Protein 1YB5 (pdb70)

Structure (mmCIF, N/CA/C/O backbone):
data_1YB5
#
_entry.id   1YB5
#
_cell.length_a   99.484
_cell.length_b   110.239
_cell.length_c   77.253
_cell.angle_alpha   90.00
_cell.angle_beta   90.00
_cell.angle_gamma   90.00
#
_symmetry.space_group_name_H-M   'P 21 21 2'
#
loop_
_entity.id
_entity.type
_entity.pdbx_description
1 polymer 'Quinone oxidoreductase'
2 non-polymer 'ACETATE ION'
3 non-polymer 'CHLORIDE ION'
4 non-polymer 'NADP NICOTINAMIDE-ADENINE-DINUCLEOTIDE PHOSPHATE'
5 non-polymer GLYCEROL
6 water water
#
loop_
_atom_site.group_PDB
_atom_site.id
_atom_site.type_symbol
_atom_site.label_atom_id
_atom_site.label_alt_id
_atom_site.label_comp_id
_atom_site.label_asym_id
_atom_site.label_entity_id
_atom_site.label_seq_id
_atom_site.pdbx_PDB_ins_code
_atom_site.Cartn_x
_atom_site.Cartn_y
_atom_site.Cartn_z
_atom_site.occupancy
_atom_site.B_iso_or_equiv
_atom_site.auth_seq_id
_atom_site.auth_comp_id
_atom_site.auth_asym_id
_atom_site.auth_atom_id
_atom_site.pdbx_PDB_model_num
ATOM 1 N N . LYS A 1 28 ? 32.192 17.963 -17.017 1.00 30.14 6 LYS A N 1
ATOM 2 C CA . LYS A 1 28 ? 31.508 16.653 -16.875 1.00 29.28 6 LYS A CA 1
ATOM 3 C C . LYS A 1 28 ? 32.306 15.593 -16.095 1.00 28.44 6 LYS A C 1
ATOM 4 O O . LYS A 1 28 ? 31.783 14.507 -15.863 1.00 29.10 6 LYS A O 1
ATOM 10 N N . LEU A 1 29 ? 33.533 15.903 -15.657 1.00 26.88 7 LEU A N 1
ATOM 11 C CA . LEU A 1 29 ? 34.319 14.935 -14.833 1.00 25.88 7 LEU A CA 1
ATOM 12 C C . LEU A 1 29 ? 34.430 15.219 -13.341 1.00 25.59 7 LEU A C 1
ATOM 13 O O . LEU A 1 29 ? 34.571 16.385 -12.913 1.00 25.40 7 LEU A O 1
ATOM 18 N N . MET A 1 30 ? 34.386 14.149 -12.554 1.00 24.96 8 MET A N 1
ATOM 19 C CA . MET A 1 30 ? 34.523 14.255 -11.094 1.00 24.47 8 MET A CA 1
ATOM 20 C C . MET A 1 30 ? 35.383 13.163 -10.463 1.00 24.74 8 MET A C 1
ATOM 21 O O . MET A 1 30 ? 35.653 12.117 -11.059 1.00 23.53 8 MET A O 1
ATOM 26 N N . ARG A 1 31 ? 35.779 13.431 -9.227 1.00 25.46 9 ARG A N 1
ATOM 27 C CA . ARG A 1 31 ? 36.529 12.472 -8.440 1.00 27.04 9 ARG A CA 1
ATOM 28 C C . ARG A 1 31 ? 35.516 11.651 -7.625 1.00 26.42 9 ARG A C 1
ATOM 29 O O . ARG A 1 31 ? 34.545 12.194 -7.089 1.00 25.91 9 ARG A O 1
ATOM 37 N N . ALA A 1 32 ? 35.716 10.332 -7.594 1.00 26.05 10 ALA A N 1
ATOM 38 C CA . ALA A 1 32 ? 34.888 9.426 -6.827 1.00 25.70 10 ALA A CA 1
ATOM 39 C C . ALA A 1 32 ? 35.700 8.193 -6.441 1.00 26.14 10 ALA A C 1
ATOM 40 O O . ALA A 1 32 ? 36.603 7.778 -7.172 1.00 25.69 10 ALA A O 1
ATOM 42 N N . VAL A 1 33 ? 35.400 7.642 -5.264 1.00 26.53 11 VAL A N 1
ATOM 43 C CA . VAL A 1 33 ? 35.896 6.321 -4.877 1.00 26.69 11 VAL A CA 1
ATOM 44 C C . VAL A 1 33 ? 35.168 5.282 -5.731 1.00 26.96 11 VAL A C 1
ATOM 45 O O . VAL A 1 33 ? 33.962 5.395 -5.953 1.00 27.35 11 VAL A O 1
ATOM 49 N N . ARG A 1 34 ? 35.902 4.291 -6.230 1.00 26.79 12 ARG A N 1
ATOM 50 C CA . ARG A 1 34 ? 35.286 3.205 -6.991 1.00 27.83 12 ARG A CA 1
ATOM 51 C C . ARG A 1 34 ? 35.764 1.854 -6.490 1.00 27.40 12 ARG A C 1
ATOM 52 O O . ARG A 1 34 ? 36.953 1.666 -6.219 1.00 28.30 12 ARG A O 1
ATOM 60 N N . VAL A 1 35 ? 34.828 0.921 -6.362 1.00 27.70 13 VAL A N 1
ATOM 61 C CA . VAL A 1 35 ? 35.141 -0.457 -5.990 1.00 26.63 13 VAL A CA 1
ATOM 62 C C . VAL A 1 35 ? 34.823 -1.353 -7.190 1.00 27.41 13 VAL A C 1
ATOM 63 O O . VAL A 1 35 ? 33.662 -1.441 -7.637 1.00 26.95 13 VAL A O 1
ATOM 67 N N . PHE A 1 36 ? 35.861 -2.004 -7.697 1.00 26.25 14 PHE A N 1
ATOM 68 C CA . PHE A 1 36 ? 35.759 -2.836 -8.894 1.00 27.04 14 PHE A CA 1
ATOM 69 C C . PHE A 1 36 ? 35.589 -4.317 -8.528 1.00 26.74 14 PHE A C 1
ATOM 70 O O . PHE A 1 36 ? 35.052 -5.105 -9.302 1.00 26.30 14 PHE A O 1
ATOM 78 N N . GLU A 1 37 ? 36.033 -4.679 -7.328 1.00 26.73 15 GLU A N 1
ATOM 79 C CA . GLU A 1 37 ? 35.879 -6.037 -6.821 1.00 27.53 15 GLU A CA 1
ATOM 80 C C . GLU A 1 37 ? 35.752 -5.986 -5.291 1.00 26.76 15 GLU A C 1
ATOM 81 O O . GLU A 1 37 ? 36.344 -5.111 -4.654 1.00 25.85 15 GLU A O 1
ATOM 87 N N . PHE A 1 38 ? 35.030 -6.939 -4.708 1.00 26.37 16 PHE A N 1
ATOM 88 C CA . PHE A 1 38 ? 34.914 -6.991 -3.249 1.00 27.12 16 PHE A CA 1
ATOM 89 C C . PHE A 1 38 ? 36.241 -7.386 -2.602 1.00 26.66 16 PHE A C 1
ATOM 90 O O . PHE A 1 38 ? 37.089 -8.015 -3.231 1.00 26.28 16 PHE A O 1
ATOM 98 N N . GLY A 1 39 ? 36.447 -6.971 -1.356 1.00 26.86 17 GLY A N 1
ATOM 99 C CA . GLY A 1 39 ? 37.650 -7.378 -0.616 1.00 26.65 17 GLY A CA 1
ATOM 100 C C . GLY A 1 39 ? 37.915 -6.486 0.576 1.00 26.67 17 GLY A C 1
ATOM 101 O O . GLY A 1 39 ? 36.983 -5.922 1.153 1.00 25.76 17 GLY A O 1
ATOM 102 N N . GLY A 1 40 ? 39.191 -6.377 0.953 1.00 26.70 18 GLY A N 1
ATOM 103 C CA . GLY A 1 40 ? 39.592 -5.517 2.068 1.00 27.20 18 GLY A CA 1
ATOM 104 C C . GLY A 1 40 ? 39.644 -4.059 1.651 1.00 27.72 18 GLY A C 1
ATOM 105 O O . GLY A 1 40 ? 39.297 -3.740 0.503 1.00 27.86 18 GLY A O 1
ATOM 106 N N . PRO A 1 41 ? 40.083 -3.164 2.570 1.00 28.15 19 PRO A N 1
ATOM 107 C CA . PRO A 1 41 ? 40.238 -1.726 2.269 1.00 28.45 19 PRO A CA 1
ATOM 108 C C . PRO A 1 41 ? 41.007 -1.388 0.989 1.00 28.37 19 PRO A C 1
ATOM 109 O O . PRO A 1 41 ? 40.749 -0.336 0.381 1.00 28.46 19 PRO A O 1
ATOM 113 N N . GLU A 1 42 ? 41.930 -2.262 0.584 1.00 28.72 20 GLU A N 1
ATOM 114 C CA . GLU A 1 42 ? 42.703 -2.116 -0.670 1.00 29.25 20 GLU A CA 1
ATOM 115 C C . GLU A 1 42 ? 41.853 -2.050 -1.969 1.00 29.16 20 GLU A C 1
ATOM 116 O O . GLU A 1 42 ? 42.361 -1.635 -3.025 1.00 29.36 20 GLU A O 1
ATOM 122 N N . VAL A 1 43 ? 40.578 -2.450 -1.898 1.00 28.52 21 VAL A N 1
ATOM 123 C CA . VAL A 1 43 ? 39.717 -2.432 -3.088 1.00 28.23 21 VAL A CA 1
ATOM 124 C C . VAL A 1 43 ? 39.094 -1.054 -3.362 1.00 28.36 21 VAL A C 1
ATOM 125 O O . VAL A 1 43 ? 38.526 -0.828 -4.444 1.00 28.09 21 VAL A O 1
ATOM 129 N N . LEU A 1 44 ? 39.234 -0.151 -2.385 1.00 27.05 22 LEU A N 1
ATOM 130 C CA . LEU A 1 44 ? 38.767 1.238 -2.477 1.00 26.80 22 LEU A CA 1
ATOM 131 C C . LEU A 1 44 ? 39.710 2.091 -3.359 1.00 26.68 22 LEU A C 1
ATOM 132 O O . LEU A 1 44 ? 40.755 2.549 -2.900 1.00 26.89 22 LEU A O 1
ATOM 137 N N . LYS A 1 45 ? 39.333 2.282 -4.622 1.00 25.87 23 LYS A N 1
ATOM 138 C CA . LYS A 1 45 ? 40.174 3.036 -5.584 1.00 26.64 23 LYS A CA 1
ATOM 139 C C . LYS A 1 45 ? 39.682 4.473 -5.738 1.00 26.69 23 LYS A C 1
ATOM 140 O O . LYS A 1 45 ? 38.515 4.753 -5.483 1.00 27.14 23 LYS A O 1
ATOM 146 N N . LEU A 1 46 ? 40.588 5.372 -6.111 1.00 26.34 24 LEU A N 1
ATOM 147 C CA . LEU A 1 46 ? 40.247 6.762 -6.400 1.00 26.80 24 LEU A CA 1
ATOM 148 C C . LEU A 1 46 ? 40.258 6.948 -7.917 1.00 26.19 24 LEU A C 1
ATOM 149 O O . LEU A 1 46 ? 41.213 6.557 -8.567 1.00 26.13 24 LEU A O 1
ATOM 154 N N . ARG A 1 47 ? 39.203 7.538 -8.479 1.00 26.14 25 ARG A N 1
ATOM 155 C CA . ARG A 1 47 ? 39.194 7.896 -9.906 1.00 26.29 25 ARG A CA 1
ATOM 156 C C . ARG A 1 47 ? 38.841 9.387 -10.061 1.00 26.44 25 ARG A C 1
ATOM 157 O O . ARG A 1 47 ? 38.109 9.929 -9.254 1.00 25.39 25 ARG A O 1
ATOM 170 N N . SER A 1 48 ? 39.388 10.050 -11.079 1.00 26.61 26 SER A N 1
ATOM 171 C CA . SER A 1 48 ? 39.145 11.485 -11.259 1.00 27.23 26 SER A CA 1
ATOM 172 C C . SER A 1 48 ? 38.438 11.795 -12.589 1.00 28.02 26 SER A C 1
ATOM 173 O O . SER A 1 48 ? 38.270 12.965 -12.998 1.00 27.89 26 SER A O 1
ATOM 178 N N . ASP A 1 49 ? 37.994 10.722 -13.239 1.00 28.19 27 ASP A N 1
ATOM 179 C CA . ASP A 1 49 ? 37.404 10.796 -14.555 1.00 28.39 27 ASP A CA 1
ATOM 180 C C . ASP A 1 49 ? 36.008 10.150 -14.574 1.00 28.40 27 ASP A C 1
ATOM 181 O O . ASP A 1 49 ? 35.640 9.556 -15.575 1.00 28.57 27 ASP A O 1
ATOM 186 N N . ILE A 1 50 ? 35.251 10.248 -13.471 1.00 27.86 28 ILE A N 1
ATOM 187 C CA . ILE A 1 50 ? 33.873 9.725 -13.410 1.00 27.72 28 ILE A CA 1
ATOM 188 C C . ILE A 1 50 ? 32.953 10.807 -13.921 1.00 27.16 28 ILE A C 1
ATOM 189 O O . ILE A 1 50 ? 33.121 11.995 -13.568 1.00 26.49 28 ILE A O 1
ATOM 194 N N . ALA A 1 51 ? 32.017 10.409 -14.779 1.00 26.59 29 ALA A N 1
ATOM 195 C CA . ALA A 1 51 ? 31.044 11.353 -15.336 1.00 27.25 29 ALA A CA 1
ATOM 196 C C . ALA A 1 51 ? 30.070 11.788 -14.254 1.00 27.14 29 ALA A C 1
ATOM 197 O O . ALA A 1 51 ? 29.656 10.991 -13.414 1.00 27.27 29 ALA A O 1
ATOM 199 N N . VAL A 1 52 ? 29.755 13.075 -14.238 1.00 27.48 30 VAL A N 1
ATOM 200 C CA . VAL A 1 52 ? 28.821 13.601 -13.262 1.00 27.30 30 VAL A CA 1
ATOM 201 C C . VAL A 1 52 ? 27.420 13.108 -13.618 1.00 27.23 30 VAL A C 1
ATOM 202 O O . VAL A 1 52 ? 27.000 13.244 -14.770 1.00 27.10 30 VAL A O 1
ATOM 206 N N . PRO A 1 53 ? 26.707 12.502 -12.643 1.00 27.50 31 PRO A N 1
ATOM 207 C CA . PRO A 1 53 ? 25.345 12.030 -12.960 1.00 27.03 31 PRO A CA 1
ATOM 208 C C . PRO A 1 53 ? 24.393 13.193 -13.291 1.00 26.58 31 PRO A C 1
ATOM 209 O O . PRO A 1 53 ? 24.651 14.350 -12.910 1.00 25.90 31 PRO A O 1
ATOM 213 N N . ILE A 1 54 ? 23.317 12.868 -14.007 1.00 26.43 32 ILE A N 1
ATOM 214 C CA . ILE A 1 54 ? 22.306 13.830 -14.450 1.00 25.92 32 ILE A CA 1
ATOM 215 C C . ILE A 1 54 ? 20.982 13.389 -13.814 1.00 25.39 32 ILE A C 1
ATOM 216 O O . ILE A 1 54 ? 20.471 12.315 -14.149 1.00 25.85 32 ILE A O 1
ATOM 221 N N . PRO A 1 55 ? 20.440 14.190 -12.866 1.00 24.65 33 PRO A N 1
ATOM 222 C CA . PRO A 1 55 ? 19.234 13.756 -12.141 1.00 23.94 33 PRO A CA 1
ATOM 223 C C . PRO A 1 55 ? 17.959 13.889 -12.978 1.00 24.00 33 PRO A C 1
ATOM 224 O O . PRO A 1 55 ? 17.796 14.859 -13.734 1.00 23.75 33 PRO A O 1
ATOM 228 N N . LYS A 1 56 ? 17.083 12.892 -12.860 1.00 23.40 34 LYS A N 1
ATOM 229 C CA . LYS A 1 56 ? 15.825 12.889 -13.598 1.00 24.01 34 LYS A CA 1
ATOM 230 C C . LYS A 1 56 ? 14.669 12.553 -12.679 1.00 23.62 34 LYS A C 1
ATOM 231 O O . LYS A 1 56 ? 14.859 11.883 -11.663 1.00 22.77 34 LYS A O 1
ATOM 237 N N . ASP A 1 57 ? 13.475 13.022 -13.042 1.00 24.34 35 ASP A N 1
ATOM 238 C CA . ASP A 1 57 ? 12.259 12.669 -12.321 1.00 26.20 35 ASP A CA 1
ATOM 239 C C . ASP A 1 57 ? 12.337 13.124 -10.832 1.00 25.35 35 ASP A C 1
ATOM 240 O O . ASP A 1 57 ? 12.394 14.326 -10.576 1.00 26.30 35 ASP A O 1
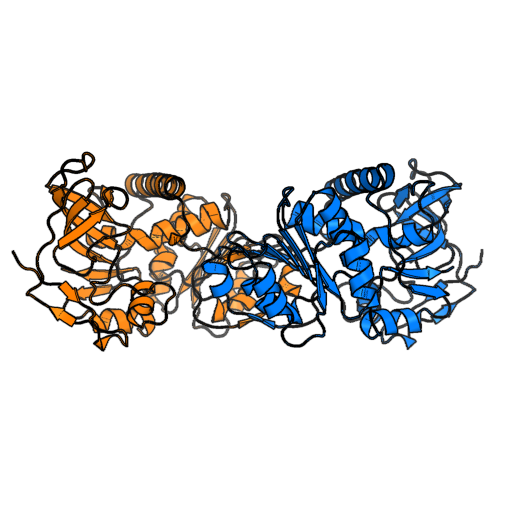ATOM 245 N N . HIS A 1 58 ? 12.375 12.200 -9.867 1.00 26.09 36 HIS A N 1
ATOM 246 C CA . HIS A 1 58 ? 12.442 12.580 -8.441 1.00 25.27 36 HIS A CA 1
ATOM 247 C C . HIS A 1 58 ? 13.851 12.615 -7.859 1.00 25.18 36 HIS A C 1
ATOM 248 O O . HIS A 1 58 ? 14.009 12.732 -6.646 1.00 25.33 36 HIS A O 1
ATOM 255 N N . GLN A 1 59 ? 14.864 12.494 -8.712 1.00 23.66 37 GLN A N 1
ATOM 256 C CA . GLN A 1 59 ? 16.245 12.454 -8.257 1.00 23.30 37 GLN A CA 1
ATOM 257 C C . GLN A 1 59 ? 16.731 13.888 -8.110 1.00 22.78 37 GLN A C 1
ATOM 258 O O . GLN A 1 59 ? 16.179 14.806 -8.715 1.00 21.97 37 GLN A O 1
ATOM 264 N N . VAL A 1 60 ? 17.759 14.050 -7.290 1.00 22.53 38 VAL A N 1
ATOM 265 C CA . VAL A 1 60 ? 18.494 15.292 -7.171 1.00 23.17 38 VAL A CA 1
ATOM 266 C C . VAL A 1 60 ? 20.002 14.989 -7.289 1.00 23.55 38 VAL A C 1
ATOM 267 O O . VAL A 1 60 ? 20.473 13.854 -7.026 1.00 23.29 38 VAL A O 1
ATOM 271 N N . LEU A 1 61 ? 20.748 16.000 -7.698 1.00 23.22 39 LEU A N 1
ATOM 272 C CA . LEU A 1 61 ? 22.198 15.920 -7.688 1.00 23.65 39 LEU A CA 1
ATOM 273 C C . LEU A 1 61 ? 22.719 16.807 -6.578 1.00 23.43 39 LEU A C 1
ATOM 274 O O . LEU A 1 61 ? 22.363 18.010 -6.506 1.00 22.90 39 LEU A O 1
ATOM 279 N N . ILE A 1 62 ? 23.603 16.239 -5.752 1.00 23.53 40 ILE A N 1
ATOM 280 C CA . ILE A 1 62 ? 24.174 16.993 -4.646 1.00 23.73 40 ILE A CA 1
ATOM 281 C C . ILE A 1 62 ? 25.674 17.253 -4.858 1.00 23.70 40 ILE A C 1
ATOM 282 O O . ILE A 1 62 ? 26.457 16.329 -5.105 1.00 23.40 40 ILE A O 1
ATOM 287 N N . LYS A 1 63 ? 26.061 18.521 -4.754 1.00 23.82 41 LYS A N 1
ATOM 288 C CA . LYS A 1 63 ? 27.480 18.844 -4.658 1.00 23.83 41 LYS A CA 1
ATOM 289 C C . LYS A 1 63 ? 27.938 18.519 -3.238 1.00 23.64 41 LYS A C 1
ATOM 290 O O . LYS A 1 63 ? 27.565 19.200 -2.292 1.00 24.20 41 LYS A O 1
ATOM 296 N N . VAL A 1 64 ? 28.733 17.468 -3.106 1.00 24.32 42 VAL A N 1
ATOM 297 C CA . VAL A 1 64 ? 29.062 16.871 -1.800 1.00 23.86 42 VAL A CA 1
ATOM 298 C C . VAL A 1 64 ? 30.261 17.607 -1.155 1.00 24.36 42 VAL A C 1
ATOM 299 O O . VAL A 1 64 ? 31.319 17.707 -1.783 1.00 23.96 42 VAL A O 1
ATOM 303 N N . HIS A 1 65 ? 30.088 18.081 0.090 1.00 24.16 43 HIS A N 1
ATOM 304 C CA . HIS A 1 65 ? 31.171 18.669 0.905 1.00 25.38 43 HIS A CA 1
ATOM 305 C C . HIS A 1 65 ? 31.782 17.664 1.894 1.00 26.04 43 HIS A C 1
ATOM 306 O O . HIS A 1 65 ? 32.996 17.678 2.131 1.00 25.31 43 HIS A O 1
ATOM 313 N N . ALA A 1 66 ? 30.946 16.765 2.431 1.00 25.10 44 ALA A N 1
ATOM 314 C CA . ALA A 1 66 ? 31.422 15.708 3.322 1.00 25.34 44 ALA A CA 1
ATOM 315 C C . ALA A 1 66 ? 30.528 14.479 3.186 1.00 24.69 44 ALA A C 1
ATOM 316 O O . ALA A 1 66 ? 29.361 14.609 2.847 1.00 24.57 44 ALA A O 1
ATOM 318 N N . CYS A 1 67 ? 31.083 13.301 3.455 1.00 25.68 45 CYS A N 1
ATOM 319 C CA . CYS A 1 67 ? 30.293 12.066 3.489 1.00 26.06 45 CYS A CA 1
ATOM 320 C C . CYS A 1 67 ? 30.653 11.271 4.743 1.00 26.69 45 CYS A C 1
ATOM 321 O O . CYS A 1 67 ? 31.851 11.110 5.074 1.00 26.50 45 CYS A O 1
ATOM 324 N N . GLY A 1 68 ? 29.623 10.737 5.403 1.00 26.79 46 GLY A N 1
ATOM 325 C CA . GLY A 1 68 ? 29.836 9.962 6.630 1.00 26.95 46 GLY A CA 1
ATOM 326 C C . GLY A 1 68 ? 30.402 8.602 6.259 1.00 26.40 46 GLY A C 1
ATOM 327 O O . GLY A 1 68 ? 30.128 8.062 5.193 1.00 27.17 46 GLY A O 1
ATOM 328 N N . VAL A 1 69 ? 31.216 8.059 7.139 1.00 25.45 47 VAL A N 1
ATOM 329 C CA . VAL A 1 69 ? 31.662 6.684 7.002 1.00 25.88 47 VAL A CA 1
ATOM 330 C C . VAL A 1 69 ? 30.807 5.852 7.972 1.00 26.09 47 VAL A C 1
ATOM 331 O O . VAL A 1 69 ? 30.801 6.098 9.189 1.00 26.37 47 VAL A O 1
ATOM 335 N N . ASN A 1 70 ? 30.062 4.892 7.432 1.00 27.32 48 ASN A N 1
ATOM 336 C CA . ASN A 1 70 ? 29.261 3.995 8.265 1.00 26.65 48 ASN A CA 1
ATOM 337 C C . ASN A 1 70 ? 29.893 2.607 8.217 1.00 26.52 48 ASN A C 1
ATOM 338 O O . ASN A 1 70 ? 30.317 2.168 7.139 1.00 25.36 48 ASN A O 1
ATOM 343 N N . PRO A 1 71 ? 29.958 1.901 9.371 1.00 26.50 49 PRO A N 1
ATOM 344 C CA . PRO A 1 71 ? 30.470 0.515 9.318 1.00 26.68 49 PRO A CA 1
ATOM 345 C C . PRO A 1 71 ? 29.835 -0.383 8.260 1.00 26.42 49 PRO A C 1
ATOM 346 O O . PRO A 1 71 ? 30.531 -1.236 7.702 1.00 25.46 49 PRO A O 1
ATOM 350 N N . VAL A 1 72 ? 28.552 -0.204 7.973 1.00 26.09 50 VAL A N 1
ATOM 351 C CA . VAL A 1 72 ? 27.902 -1.037 6.961 1.00 26.09 50 VAL A CA 1
ATOM 352 C C . VAL A 1 72 ? 28.616 -0.932 5.599 1.00 25.37 50 VAL A C 1
ATOM 353 O O . VAL A 1 72 ? 28.632 -1.868 4.815 1.00 24.42 50 VAL A O 1
ATOM 357 N N . GLU A 1 73 ? 29.239 0.210 5.339 1.00 24.63 51 GLU A N 1
ATOM 358 C CA . GLU A 1 73 ? 29.972 0.361 4.080 1.00 24.77 51 GLU A CA 1
ATOM 359 C C . GLU A 1 73 ? 31.177 -0.586 4.017 1.00 24.07 51 GLU A C 1
ATOM 360 O O . GLU A 1 73 ? 31.580 -1.025 2.943 1.00 23.16 51 GLU A O 1
ATOM 366 N N . THR A 1 74 ? 31.753 -0.905 5.178 1.00 24.10 52 THR A N 1
ATOM 367 C CA . THR A 1 74 ? 32.880 -1.869 5.217 1.00 23.16 52 THR A CA 1
ATOM 368 C C . THR A 1 74 ? 32.346 -3.292 4.992 1.00 23.10 52 THR A C 1
ATOM 369 O O . THR A 1 74 ? 33.001 -4.093 4.315 1.00 23.31 52 THR A O 1
ATOM 373 N N . TYR A 1 75 ? 31.170 -3.606 5.545 1.00 23.54 53 TYR A N 1
ATOM 374 C CA . TYR A 1 75 ? 30.583 -4.943 5.325 1.00 23.39 53 TYR A CA 1
ATOM 375 C C . TYR A 1 75 ? 30.242 -5.119 3.849 1.00 24.19 53 TYR A C 1
ATOM 376 O O . TYR A 1 75 ? 30.525 -6.155 3.260 1.00 23.15 53 TYR A O 1
ATOM 385 N N . ILE A 1 76 ? 29.621 -4.095 3.261 1.00 24.79 54 ILE A N 1
ATOM 386 C CA . ILE A 1 76 ? 29.280 -4.174 1.831 1.00 25.40 54 ILE A CA 1
ATOM 387 C C . ILE A 1 76 ? 30.535 -4.361 0.968 1.00 25.35 54 ILE A C 1
ATOM 388 O O . ILE A 1 76 ? 30.566 -5.238 0.093 1.00 25.01 54 ILE A O 1
ATOM 393 N N . ARG A 1 77 ? 31.563 -3.549 1.240 1.00 25.73 55 ARG A N 1
ATOM 394 C CA . ARG A 1 77 ? 32.839 -3.583 0.526 1.00 25.87 55 ARG A CA 1
ATOM 395 C C . ARG A 1 77 ? 33.517 -4.959 0.572 1.00 26.37 55 ARG A C 1
ATOM 396 O O . ARG A 1 77 ? 34.154 -5.366 -0.410 1.00 25.75 55 ARG A O 1
ATOM 404 N N . SER A 1 78 ? 33.344 -5.676 1.686 1.00 26.91 56 SER A N 1
ATOM 405 C CA . SER A 1 78 ? 33.905 -7.022 1.862 1.00 28.89 56 SER A CA 1
ATOM 406 C C . SER A 1 78 ? 33.238 -8.092 0.988 1.00 29.87 56 SER A C 1
ATOM 407 O O . SER A 1 78 ? 33.808 -9.173 0.786 1.00 30.03 56 SER A O 1
ATOM 410 N N . GLY A 1 79 ? 32.035 -7.796 0.486 1.00 31.05 57 GLY A N 1
ATOM 411 C CA . GLY A 1 79 ? 31.294 -8.705 -0.384 1.00 32.97 57 GLY A CA 1
ATOM 412 C C . GLY A 1 79 ? 30.487 -9.763 0.354 1.00 34.65 57 GLY A C 1
ATOM 413 O O . GLY A 1 79 ? 29.906 -10.652 -0.284 1.00 35.30 57 GLY A O 1
ATOM 414 N N . THR A 1 80 ? 30.443 -9.667 1.687 1.00 35.58 58 THR A N 1
ATOM 415 C CA . THR A 1 80 ? 29.852 -10.716 2.523 1.00 36.59 58 THR A CA 1
ATOM 416 C C . THR A 1 80 ? 28.592 -10.267 3.231 1.00 37.33 58 THR A C 1
ATOM 417 O O . THR A 1 80 ? 28.028 -11.036 4.005 1.00 38.37 58 THR A O 1
ATOM 421 N N . TYR A 1 81 ? 28.158 -9.037 2.975 1.00 36.96 59 TYR A N 1
ATOM 422 C CA . TYR A 1 81 ? 26.919 -8.510 3.532 1.00 37.58 59 TYR A CA 1
ATOM 423 C C . TYR A 1 81 ? 25.725 -8.928 2.664 1.00 38.14 59 TYR A C 1
ATOM 424 O O . TYR A 1 81 ? 25.891 -9.340 1.512 1.00 37.34 59 TYR A O 1
ATOM 433 N N . SER A 1 82 ? 24.522 -8.817 3.216 1.00 39.67 60 SER A N 1
ATOM 434 C CA . SER A 1 82 ? 23.306 -9.213 2.497 1.00 40.77 60 SER A CA 1
ATOM 435 C C . SER A 1 82 ? 23.051 -8.293 1.305 1.00 41.63 60 SER A C 1
ATOM 436 O O . SER A 1 82 ? 22.603 -8.758 0.263 1.00 42.40 60 SER A O 1
ATOM 439 N N . ARG A 1 83 ? 23.362 -7.000 1.445 1.00 42.43 61 ARG A N 1
ATOM 440 C CA . ARG A 1 83 ? 23.432 -6.098 0.286 1.00 43.01 61 ARG A CA 1
ATOM 441 C C . ARG A 1 83 ? 24.750 -6.291 -0.456 1.00 42.46 61 ARG A C 1
ATOM 442 O O . ARG A 1 83 ? 25.831 -6.166 0.119 1.00 42.27 61 ARG A O 1
ATOM 446 N N . LYS A 1 84 ? 24.654 -6.601 -1.740 1.00 42.26 62 LYS A N 1
ATOM 447 C CA . LYS A 1 84 ? 25.839 -6.816 -2.557 1.00 42.21 62 LYS A CA 1
ATOM 448 C C . LYS A 1 84 ? 25.630 -6.091 -3.886 1.00 41.16 62 LYS A C 1
ATOM 449 O O . LYS A 1 84 ? 24.977 -6.641 -4.776 1.00 41.22 62 LYS A O 1
ATOM 455 N N . PRO A 1 85 ? 26.179 -4.852 -4.019 1.00 39.83 63 PRO A N 1
ATOM 456 C CA . PRO A 1 85 ? 25.956 -4.014 -5.209 1.00 38.43 63 PRO A CA 1
ATOM 457 C C . PRO A 1 85 ? 26.622 -4.591 -6.450 1.00 37.55 63 PRO A C 1
ATOM 458 O O . PRO A 1 85 ? 27.629 -5.321 -6.359 1.00 37.08 63 PRO A O 1
ATOM 462 N N . LEU A 1 86 ? 26.062 -4.252 -7.606 1.00 36.52 64 LEU A N 1
ATOM 463 C CA . LEU A 1 86 ? 26.732 -4.504 -8.866 1.00 35.30 64 LEU A CA 1
ATOM 464 C C . LEU A 1 86 ? 28.055 -3.733 -8.891 1.00 34.05 64 LEU A C 1
ATOM 465 O O . LEU A 1 86 ? 28.132 -2.593 -8.418 1.00 34.59 64 LEU A O 1
ATOM 470 N N . LEU A 1 87 ? 29.089 -4.370 -9.423 1.00 32.36 65 LEU A N 1
ATOM 471 C CA . LEU A 1 87 ? 30.408 -3.767 -9.546 1.00 31.04 65 LEU A CA 1
ATOM 472 C C . LEU A 1 87 ? 30.606 -3.169 -10.941 1.00 30.44 65 LEU A C 1
ATOM 473 O O . LEU A 1 87 ? 30.067 -3.705 -11.910 1.00 30.04 65 LEU A O 1
ATOM 478 N N . PRO A 1 88 ? 31.356 -2.045 -11.055 1.00 29.55 66 PRO A N 1
ATOM 479 C CA . PRO A 1 88 ? 31.895 -1.211 -9.972 1.00 28.83 66 PRO A CA 1
ATOM 480 C C . PRO A 1 88 ? 30.833 -0.298 -9.368 1.00 28.22 66 PRO A C 1
ATOM 481 O O . PRO A 1 88 ? 29.823 -0.047 -10.007 1.00 28.12 66 PRO A O 1
ATOM 485 N N . TYR A 1 89 ? 31.046 0.174 -8.142 1.00 27.69 67 TYR A N 1
ATOM 486 C CA . TYR A 1 89 ? 30.112 1.105 -7.514 1.00 27.38 67 TYR A CA 1
ATOM 487 C C . TYR A 1 89 ? 30.893 2.119 -6.680 1.00 26.88 67 TYR A C 1
ATOM 488 O O . TYR A 1 89 ? 32.083 1.927 -6.409 1.00 27.30 67 TYR A O 1
ATOM 497 N N . THR A 1 90 ? 30.223 3.203 -6.291 1.00 26.28 68 THR A N 1
ATOM 498 C CA . THR A 1 90 ? 30.766 4.157 -5.336 1.00 25.46 68 THR A CA 1
ATOM 499 C C . THR A 1 90 ? 30.002 3.936 -4.012 1.00 25.59 68 THR A C 1
ATOM 500 O O . THR A 1 90 ? 28.755 3.975 -4.002 1.00 25.19 68 THR A O 1
ATOM 504 N N . PRO A 1 91 ? 30.742 3.704 -2.903 1.00 25.53 69 PRO A N 1
ATOM 505 C CA . PRO A 1 91 ? 30.089 3.512 -1.586 1.00 25.41 69 PRO A CA 1
ATOM 506 C C . PRO A 1 91 ? 29.492 4.823 -1.085 1.00 26.42 69 PRO A C 1
ATOM 507 O O . PRO A 1 91 ? 29.826 5.900 -1.628 1.00 25.67 69 PRO A O 1
ATOM 511 N N . GLY A 1 92 ? 28.643 4.738 -0.063 1.00 25.97 70 GLY A N 1
ATOM 512 C CA . GLY A 1 92 ? 28.307 5.916 0.750 1.00 26.42 70 GLY A CA 1
ATOM 513 C C . GLY A 1 92 ? 26.856 6.320 0.627 1.00 26.80 70 GLY A C 1
ATOM 514 O O . GLY A 1 92 ? 26.349 6.507 -0.495 1.00 26.08 70 GLY A O 1
ATOM 515 N N . SER A 1 93 ? 26.177 6.419 1.780 1.00 25.64 71 SER A N 1
ATOM 516 C CA . SER A 1 93 ? 24.781 6.848 1.824 1.00 26.07 71 SER A CA 1
ATOM 517 C C . SER A 1 93 ? 24.531 8.275 2.411 1.00 25.67 71 SER A C 1
ATOM 518 O O . SER A 1 93 ? 23.504 8.893 2.108 1.00 25.38 71 SER A O 1
ATOM 521 N N . ASP A 1 94 ? 25.444 8.764 3.261 1.00 25.87 72 ASP A N 1
ATOM 522 C CA . ASP A 1 94 ? 25.187 9.939 4.100 1.00 25.25 72 ASP A CA 1
ATOM 523 C C . ASP A 1 94 ? 26.046 11.144 3.727 1.00 25.87 72 ASP A C 1
ATOM 524 O O . ASP A 1 94 ? 27.108 11.338 4.297 1.00 26.42 72 ASP A O 1
ATOM 529 N N . VAL A 1 95 ? 25.572 11.968 2.804 1.00 25.51 73 VAL A N 1
ATOM 530 C CA . VAL A 1 95 ? 26.342 13.144 2.366 1.00 25.44 73 VAL A CA 1
ATOM 531 C C . VAL A 1 95 ? 25.733 14.401 2.914 1.00 25.93 73 VAL A C 1
ATOM 532 O O . VAL A 1 95 ? 24.589 14.400 3.353 1.00 26.30 73 VAL A O 1
ATOM 536 N N . ALA A 1 96 ? 26.530 15.464 2.914 1.00 25.21 74 ALA A N 1
ATOM 537 C CA . ALA A 1 96 ? 25.994 16.801 3.084 1.00 25.72 74 ALA A CA 1
ATOM 538 C C . ALA A 1 96 ? 26.675 17.755 2.101 1.00 24.70 74 ALA A C 1
ATOM 539 O O . ALA A 1 96 ? 27.873 17.680 1.828 1.00 24.22 74 ALA A O 1
ATOM 541 N N . GLY A 1 97 ? 25.870 18.638 1.550 1.00 25.29 75 GLY A N 1
ATOM 542 C CA . GLY A 1 97 ? 26.352 19.616 0.621 1.00 25.20 75 GLY A CA 1
ATOM 543 C C . GLY A 1 97 ? 25.195 20.463 0.157 1.00 25.20 75 GLY A C 1
ATOM 544 O O . GLY A 1 97 ? 24.223 20.723 0.891 1.00 24.48 75 GLY A O 1
ATOM 545 N N . VAL A 1 98 ? 25.305 20.857 -1.102 1.00 24.57 76 VAL A N 1
ATOM 546 C CA . VAL A 1 98 ? 24.362 21.785 -1.701 1.00 24.59 76 VAL A CA 1
ATOM 547 C C . VAL A 1 98 ? 23.771 21.124 -2.931 1.00 24.66 76 VAL A C 1
ATOM 548 O O . VAL A 1 98 ? 24.497 20.451 -3.695 1.00 25.99 76 VAL A O 1
ATOM 555 N N . ILE A 1 99 ? 22.465 21.315 -3.125 1.00 24.98 77 ILE A N 1
ATOM 556 C CA . ILE A 1 99 ? 21.793 20.860 -4.362 1.00 24.89 77 ILE A CA 1
ATOM 557 C C . ILE A 1 99 ? 22.408 21.562 -5.575 1.00 25.09 77 ILE A C 1
ATOM 558 O O . ILE A 1 99 ? 22.438 22.811 -5.669 1.00 24.05 77 ILE A O 1
ATOM 563 N N . GLU A 1 100 ? 22.909 20.748 -6.495 1.00 25.47 78 GLU A N 1
ATOM 564 C CA . GLU A 1 100 ? 23.501 21.194 -7.750 1.00 25.74 78 GLU A CA 1
ATOM 565 C C . GLU A 1 100 ? 22.459 21.240 -8.877 1.00 25.90 78 GLU A C 1
ATOM 566 O O . GLU A 1 100 ? 22.455 22.169 -9.702 1.00 25.94 78 GLU A O 1
ATOM 572 N N . ALA A 1 101 ? 21.584 20.242 -8.926 1.00 25.27 79 ALA A N 1
ATOM 573 C CA . ALA A 1 101 ? 20.539 20.174 -9.954 1.00 24.63 79 ALA A CA 1
ATOM 574 C C . ALA A 1 101 ? 19.428 19.246 -9.469 1.00 24.51 79 ALA A C 1
ATOM 575 O O . ALA A 1 101 ? 19.602 18.474 -8.498 1.00 24.21 79 ALA A O 1
ATOM 577 N N . VAL A 1 102 ? 18.284 19.335 -10.136 1.00 23.48 80 VAL A N 1
ATOM 578 C CA . VAL A 1 102 ? 17.089 18.597 -9.724 1.00 23.77 80 VAL A CA 1
ATOM 579 C C . VAL A 1 102 ? 16.408 17.970 -10.935 1.00 23.48 80 VAL A C 1
ATOM 580 O O . VAL A 1 102 ? 16.483 18.510 -12.046 1.00 22.07 80 VAL A O 1
ATOM 584 N N . GLY A 1 103 ? 15.757 16.833 -10.716 1.00 24.33 81 GLY A N 1
ATOM 585 C CA . GLY A 1 103 ? 14.892 16.233 -11.732 1.00 24.85 81 GLY A CA 1
ATOM 586 C C . GLY A 1 103 ? 13.574 17.002 -11.807 1.00 25.88 81 GLY A C 1
ATOM 587 O O . GLY A 1 103 ? 13.266 17.796 -10.904 1.00 25.13 81 GLY A O 1
ATOM 588 N N . ASP A 1 104 ? 12.798 16.741 -12.867 1.00 26.42 82 ASP A N 1
ATOM 589 C CA . ASP A 1 104 ? 11.502 17.414 -13.143 1.00 27.77 82 ASP A CA 1
ATOM 590 C C . ASP A 1 104 ? 10.522 17.412 -11.982 1.00 27.91 82 ASP A C 1
ATOM 591 O O . ASP A 1 104 ? 9.766 18.365 -11.829 1.00 28.57 82 ASP A O 1
ATOM 596 N N . ASN A 1 105 ? 10.493 16.321 -11.222 1.00 28.03 83 ASN A N 1
ATOM 597 C CA . ASN A 1 105 ? 9.480 16.143 -10.190 1.00 28.65 83 ASN A CA 1
ATOM 598 C C . ASN A 1 105 ? 9.956 16.346 -8.760 1.00 28.65 83 ASN A C 1
ATOM 599 O O . ASN A 1 105 ? 9.177 16.173 -7.819 1.00 29.64 83 ASN A O 1
ATOM 604 N N . ALA A 1 106 ? 11.221 16.725 -8.587 1.00 28.83 84 ALA A N 1
ATOM 605 C CA . ALA A 1 106 ? 11.799 16.851 -7.239 1.00 28.85 84 ALA A CA 1
ATOM 606 C C . ALA A 1 106 ? 11.541 18.256 -6.684 1.00 29.36 84 ALA A C 1
ATOM 607 O O . ALA A 1 106 ? 12.476 19.037 -6.431 1.00 29.18 84 ALA A O 1
ATOM 609 N N . SER A 1 107 ? 10.251 18.557 -6.494 1.00 29.79 85 SER A N 1
ATOM 610 C CA . SER A 1 107 ? 9.774 19.910 -6.188 1.00 31.05 85 SER A CA 1
ATOM 611 C C . SER A 1 107 ? 10.224 20.467 -4.833 1.00 30.80 85 SER A C 1
ATOM 612 O O . SER A 1 107 ? 10.224 21.680 -4.651 1.00 32.01 85 SER A O 1
ATOM 615 N N . ALA A 1 108 ? 10.582 19.601 -3.899 1.00 30.70 86 ALA A N 1
ATOM 616 C CA . ALA A 1 108 ? 10.939 20.042 -2.549 1.00 30.77 86 ALA A CA 1
ATOM 617 C C . ALA A 1 108 ? 12.342 20.658 -2.497 1.00 30.64 86 ALA A C 1
ATOM 618 O O . ALA A 1 108 ? 12.753 21.198 -1.465 1.00 31.04 86 ALA A O 1
ATOM 620 N N . PHE A 1 109 ? 13.067 20.610 -3.612 1.00 29.93 87 PHE A N 1
ATOM 621 C CA . PHE A 1 109 ? 14.450 21.087 -3.639 1.00 29.60 87 PHE A CA 1
ATOM 622 C C . PHE A 1 109 ? 14.736 22.022 -4.794 1.00 30.08 87 PHE A C 1
ATOM 623 O O . PHE A 1 109 ? 14.119 21.921 -5.865 1.00 29.03 87 PHE A O 1
ATOM 631 N N . LYS A 1 110 ? 15.692 22.919 -4.564 1.00 30.11 88 LYS A N 1
ATOM 632 C CA . LYS A 1 110 ? 16.190 23.795 -5.606 1.00 30.79 88 LYS A CA 1
ATOM 633 C C . LYS A 1 110 ? 17.696 24.000 -5.484 1.00 29.66 88 LYS A C 1
ATOM 634 O O . LYS A 1 110 ? 18.284 23.813 -4.424 1.00 28.95 88 LYS A O 1
ATOM 640 N N . LYS A 1 111 ? 18.322 24.345 -6.602 1.00 29.02 89 LYS A N 1
ATOM 641 C CA . LYS A 1 111 ? 19.737 24.662 -6.615 1.00 28.75 89 LYS A CA 1
ATOM 642 C C . LYS A 1 111 ? 20.086 25.628 -5.496 1.00 28.43 89 LYS A C 1
ATOM 643 O O . LYS A 1 111 ? 19.388 26.638 -5.277 1.00 26.68 89 LYS A O 1
ATOM 649 N N . GLY A 1 112 ? 21.165 25.302 -4.785 1.00 28.05 90 GLY A N 1
ATOM 650 C CA . GLY A 1 112 ? 21.626 26.116 -3.681 1.00 27.66 90 GLY A CA 1
ATOM 651 C C . GLY A 1 112 ? 21.140 25.657 -2.312 1.00 26.98 90 GLY A C 1
ATOM 652 O O . GLY A 1 112 ? 21.717 26.067 -1.313 1.00 26.95 90 GLY A O 1
ATOM 653 N N . ASP A 1 113 ? 20.102 24.814 -2.237 1.00 26.74 91 ASP A N 1
ATOM 654 C CA . ASP A 1 113 ? 19.645 24.291 -0.925 1.00 26.30 91 ASP A CA 1
ATOM 655 C C . ASP A 1 113 ? 20.766 23.501 -0.223 1.00 25.51 91 ASP A C 1
ATOM 656 O O . ASP A 1 113 ? 21.399 22.626 -0.828 1.00 25.50 91 ASP A O 1
ATOM 661 N N . ARG A 1 114 ? 20.994 23.778 1.061 1.00 25.21 92 ARG A N 1
ATOM 662 C CA . ARG A 1 114 ? 21.895 22.938 1.884 1.00 24.45 92 ARG A CA 1
ATOM 663 C C . ARG A 1 114 ? 21.115 21.753 2.414 1.00 24.22 92 ARG A C 1
ATOM 664 O O . ARG A 1 114 ? 20.002 21.915 2.968 1.00 24.55 92 ARG A O 1
ATOM 672 N N . VAL A 1 115 ? 21.698 20.567 2.264 1.00 23.77 93 VAL A N 1
ATOM 673 C CA . VAL A 1 115 ? 20.977 19.317 2.458 1.00 23.36 93 VAL A CA 1
ATOM 674 C C . VAL A 1 115 ? 21.926 18.267 3.032 1.00 24.24 93 VAL A C 1
ATOM 675 O O . VAL A 1 115 ? 23.144 18.383 2.927 1.00 23.60 93 VAL A O 1
ATOM 679 N N . PHE A 1 116 ? 21.345 17.230 3.627 1.00 23.60 94 PHE A N 1
ATOM 680 C CA . PHE A 1 116 ? 22.089 16.051 3.973 1.00 23.67 94 PHE A CA 1
ATOM 681 C C . PHE A 1 116 ? 21.225 14.839 3.586 1.00 23.51 94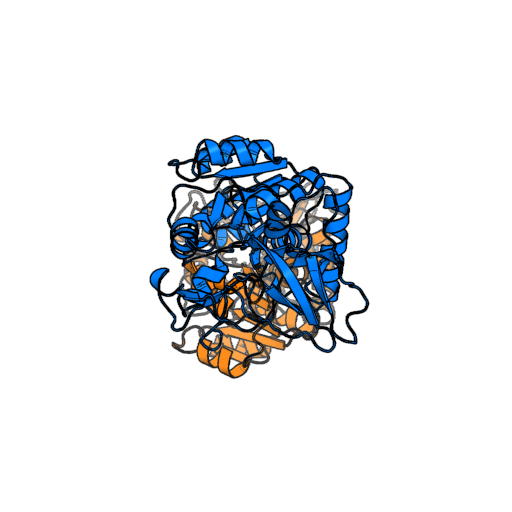 PHE A C 1
ATOM 682 O O . PHE A 1 116 ? 20.020 14.999 3.340 1.00 24.37 94 PHE A O 1
ATOM 690 N N . THR A 1 117 ? 21.832 13.660 3.560 1.00 23.59 95 THR A N 1
ATOM 691 C CA . THR A 1 117 ? 21.130 12.445 3.116 1.00 24.47 95 THR A CA 1
ATOM 692 C C . THR A 1 117 ? 21.230 11.262 4.071 1.00 25.21 95 THR A C 1
ATOM 693 O O . THR A 1 117 ? 22.119 11.189 4.911 1.00 24.72 95 THR A O 1
ATOM 697 N N . SER A 1 118 ? 20.319 10.319 3.862 1.00 25.78 96 SER A N 1
ATOM 698 C CA . SER A 1 118 ? 20.318 9.028 4.548 1.00 26.60 96 SER A CA 1
ATOM 699 C C . SER A 1 118 ? 20.486 7.885 3.557 1.00 25.79 96 SER A C 1
ATOM 700 O O . SER A 1 118 ? 20.684 6.743 3.962 1.00 26.74 96 SER A O 1
ATOM 703 N N . SER A 1 119 ? 20.409 8.191 2.259 1.00 26.55 97 SER A N 1
ATOM 704 C CA . SER A 1 119 ? 20.774 7.262 1.158 1.00 25.38 97 SER A CA 1
ATOM 705 C C . SER A 1 119 ? 21.287 8.085 -0.027 1.00 24.90 97 SER A C 1
ATOM 706 O O . SER A 1 119 ? 20.990 9.291 -0.135 1.00 23.18 97 SER A O 1
ATOM 709 N N . THR A 1 120 ? 22.033 7.431 -0.918 1.00 23.85 98 THR A N 1
ATOM 710 C CA . THR A 1 120 ? 22.263 7.963 -2.271 1.00 24.71 98 THR A CA 1
ATOM 711 C C . THR A 1 120 ? 22.044 6.849 -3.295 1.00 25.12 98 THR A C 1
ATOM 712 O O . THR A 1 120 ? 21.998 5.667 -2.943 1.00 25.80 98 THR A O 1
ATOM 716 N N . ILE A 1 121 ? 21.881 7.250 -4.551 1.00 25.05 99 ILE A N 1
ATOM 717 C CA . ILE A 1 121 ? 21.762 6.347 -5.677 1.00 25.08 99 ILE A CA 1
ATOM 718 C C . ILE A 1 121 ? 23.166 6.039 -6.262 1.00 25.46 99 ILE A C 1
ATOM 719 O O . ILE A 1 121 ? 23.515 4.867 -6.462 1.00 26.47 99 ILE A O 1
ATOM 724 N N . SER A 1 122 ? 23.961 7.071 -6.521 1.00 24.50 100 SER A N 1
ATOM 725 C CA . SER A 1 122 ? 25.244 6.884 -7.227 1.00 24.61 100 SER A CA 1
ATOM 726 C C . SER A 1 122 ? 26.456 6.682 -6.261 1.00 24.41 100 SER A C 1
ATOM 727 O O . SER A 1 122 ? 27.567 6.377 -6.696 1.00 23.96 100 SER A O 1
ATOM 730 N N . GLY A 1 123 ? 26.229 6.842 -4.960 1.00 24.09 101 GLY A N 1
ATOM 731 C CA . GLY A 1 123 ? 27.323 6.784 -3.993 1.00 23.80 101 GLY A CA 1
ATOM 732 C C . GLY A 1 123 ? 27.793 8.144 -3.479 1.00 24.28 101 GLY A C 1
ATOM 733 O O . GLY A 1 123 ? 28.095 9.058 -4.262 1.00 24.57 101 GLY A O 1
ATOM 734 N N . GLY A 1 124 ? 27.860 8.260 -2.154 1.00 24.30 102 GLY A N 1
ATOM 735 C CA . GLY A 1 124 ? 28.288 9.487 -1.478 1.00 25.01 102 GLY A CA 1
ATOM 736 C C . GLY A 1 124 ? 29.788 9.757 -1.411 1.00 25.42 102 GLY A C 1
ATOM 737 O O . GLY A 1 124 ? 30.187 10.899 -1.129 1.00 25.69 102 GLY A O 1
ATOM 738 N N . TYR A 1 125 ? 30.625 8.735 -1.641 1.00 24.65 103 TYR A N 1
ATOM 739 C CA . TYR A 1 125 ? 32.103 8.915 -1.629 1.00 24.73 103 TYR A CA 1
ATOM 740 C C . TYR A 1 125 ? 32.575 9.571 -2.943 1.00 24.34 103 TYR A C 1
ATOM 741 O O . TYR A 1 125 ? 33.342 8.990 -3.721 1.00 23.48 103 TYR A O 1
ATOM 750 N N . ALA A 1 126 ? 32.072 10.769 -3.211 1.00 24.38 104 ALA A N 1
ATOM 751 C CA . ALA A 1 126 ? 32.252 11.377 -4.536 1.00 24.49 104 ALA A CA 1
ATOM 752 C C . ALA A 1 126 ? 32.021 12.869 -4.415 1.00 24.52 104 ALA A C 1
ATOM 753 O O . ALA A 1 126 ? 31.339 13.315 -3.471 1.00 23.12 104 ALA A O 1
ATOM 755 N N . GLU A 1 127 ? 32.537 13.625 -5.393 1.00 23.63 105 GLU A N 1
ATOM 756 C CA . GLU A 1 127 ? 32.309 15.059 -5.427 1.00 24.49 105 GLU A CA 1
ATOM 757 C C . GLU A 1 127 ? 30.844 15.444 -5.680 1.00 23.77 105 GLU A C 1
ATOM 758 O O . GLU A 1 127 ? 30.410 16.479 -5.219 1.00 23.92 105 GLU A O 1
ATOM 764 N N . TYR A 1 128 ? 30.129 14.631 -6.450 1.00 24.22 106 TYR A N 1
ATOM 765 C CA . TYR A 1 128 ? 28.712 14.847 -6.752 1.00 25.26 106 TYR A CA 1
ATOM 766 C C . TYR A 1 128 ? 28.008 13.519 -6.571 1.00 25.34 106 TYR A C 1
ATOM 767 O O . TYR A 1 128 ? 28.554 12.476 -6.947 1.00 25.49 106 TYR A O 1
ATOM 776 N N . ALA A 1 129 ? 26.828 13.551 -5.950 1.00 25.17 107 ALA A N 1
ATOM 777 C CA . ALA A 1 129 ? 26.059 12.328 -5.754 1.00 25.67 107 ALA A CA 1
ATOM 778 C C . ALA A 1 129 ? 24.591 12.523 -6.169 1.00 25.76 107 ALA A C 1
ATOM 779 O O . ALA A 1 129 ? 23.957 13.546 -5.863 1.00 26.39 107 ALA A O 1
ATOM 781 N N . LEU A 1 130 ? 24.093 11.538 -6.907 1.00 25.07 108 LEU A N 1
ATOM 782 C CA . LEU A 1 130 ? 22.692 11.385 -7.205 1.00 24.46 108 LEU A CA 1
ATOM 783 C C . LEU A 1 130 ? 21.958 10.779 -6.003 1.00 24.41 108 LEU A C 1
ATOM 784 O O . LEU A 1 130 ? 22.436 9.816 -5.422 1.00 24.22 108 LEU A O 1
ATOM 789 N N . ALA A 1 131 ? 20.811 11.349 -5.629 1.00 23.86 109 ALA A N 1
ATOM 790 C CA . ALA A 1 131 ? 19.988 10.841 -4.529 1.00 24.37 109 ALA A CA 1
ATOM 791 C C . ALA A 1 131 ? 18.485 10.971 -4.847 1.00 25.25 109 ALA A C 1
ATOM 792 O O . ALA A 1 131 ? 18.072 11.901 -5.570 1.00 24.56 109 ALA A O 1
ATOM 794 N N . ALA A 1 132 ? 17.686 10.041 -4.321 1.00 24.98 110 ALA A N 1
ATOM 795 C CA . ALA A 1 132 ? 16.233 10.095 -4.473 1.00 25.50 110 ALA A CA 1
ATOM 796 C C . ALA A 1 132 ? 15.708 11.186 -3.536 1.00 25.61 110 ALA A C 1
ATOM 797 O O . ALA A 1 132 ? 16.131 11.277 -2.363 1.00 25.28 110 ALA A O 1
ATOM 799 N N . ASP A 1 133 ? 14.807 12.035 -4.038 1.00 25.68 111 ASP A N 1
ATOM 800 C CA . ASP A 1 133 ? 14.411 13.218 -3.225 1.00 26.23 111 ASP A CA 1
ATOM 801 C C . ASP A 1 133 ? 13.899 12.908 -1.814 1.00 26.60 111 ASP A C 1
ATOM 802 O O . ASP A 1 133 ? 14.073 13.732 -0.925 1.00 28.43 111 ASP A O 1
ATOM 807 N N . HIS A 1 134 ? 13.323 11.709 -1.619 1.00 26.38 112 HIS A N 1
ATOM 808 C CA . HIS A 1 134 ? 12.732 11.288 -0.352 1.00 26.83 112 HIS A CA 1
ATOM 809 C C . HIS A 1 134 ? 13.756 10.875 0.709 1.00 27.18 112 HIS A C 1
ATOM 810 O O . HIS A 1 134 ? 13.380 10.695 1.876 1.00 28.15 112 HIS A O 1
ATOM 817 N N . THR A 1 135 ? 15.031 10.746 0.297 1.00 26.44 113 THR A N 1
ATOM 818 C CA . THR A 1 135 ? 16.145 10.404 1.175 1.00 26.14 113 THR A CA 1
ATOM 819 C C . THR A 1 135 ? 17.067 11.617 1.415 1.00 25.79 113 THR A C 1
ATOM 820 O O . THR A 1 135 ? 18.220 11.484 1.906 1.00 24.85 113 THR A O 1
ATOM 824 N N . VAL A 1 136 ? 16.527 12.793 1.107 1.00 24.64 114 VAL A N 1
ATOM 825 C CA . VAL A 1 136 ? 17.254 14.046 1.233 1.00 25.36 114 VAL A CA 1
ATOM 826 C C . VAL A 1 136 ? 16.473 14.989 2.151 1.00 26.50 114 VAL A C 1
ATOM 827 O O . VAL A 1 136 ? 15.230 15.080 2.055 1.00 27.41 114 VAL A O 1
ATOM 831 N N . TYR A 1 137 ? 17.189 15.700 3.018 1.00 26.33 115 TYR A N 1
ATOM 832 C CA . TYR A 1 137 ? 16.552 16.539 4.035 1.00 26.86 115 TYR A CA 1
ATOM 833 C C . TYR A 1 137 ? 17.269 17.889 4.084 1.00 26.97 115 TYR A C 1
ATOM 834 O O . TYR A 1 137 ? 18.475 17.932 3.852 1.00 26.42 115 TYR A O 1
ATOM 843 N N . LYS A 1 138 ? 16.555 18.974 4.396 1.00 27.32 116 LYS A N 1
ATOM 844 C CA . LYS A 1 138 ? 17.219 20.295 4.538 1.00 28.28 116 LYS A CA 1
ATOM 845 C C . LYS A 1 138 ? 18.163 20.309 5.759 1.00 27.94 116 LYS A C 1
ATOM 846 O O . LYS A 1 138 ? 17.820 19.769 6.819 1.00 28.58 116 LYS A O 1
ATOM 852 N N . LEU A 1 139 ? 19.359 20.874 5.571 1.00 27.71 117 LEU A N 1
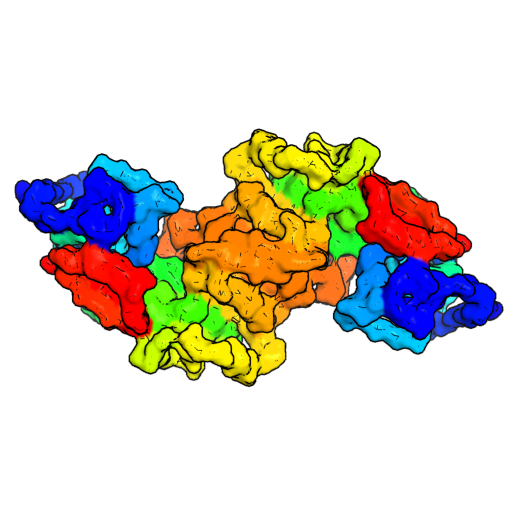ATOM 853 C CA . LEU A 1 139 ? 20.327 21.064 6.640 1.00 27.80 117 LEU A CA 1
ATOM 854 C C . LEU A 1 139 ? 20.226 22.491 7.161 1.00 27.99 117 LEU A C 1
ATOM 855 O O . LEU A 1 139 ? 20.448 23.433 6.410 1.00 27.67 117 LEU A O 1
ATOM 860 N N . PRO A 1 140 ? 19.906 22.655 8.460 1.00 28.40 118 PRO A N 1
ATOM 861 C CA . PRO A 1 140 ? 19.790 23.999 9.047 1.00 28.76 118 PRO A CA 1
ATOM 862 C C . PRO A 1 140 ? 21.083 24.777 8.904 1.00 28.78 118 PRO A C 1
ATOM 863 O O . PRO A 1 140 ? 22.150 24.180 9.011 1.00 28.46 118 PRO A O 1
ATOM 867 N N . GLU A 1 141 ? 20.980 26.093 8.712 1.00 28.74 119 GLU A N 1
ATOM 868 C CA . GLU A 1 141 ? 22.157 26.964 8.550 1.00 30.33 119 GLU A CA 1
ATOM 869 C C . GLU A 1 141 ? 23.202 26.825 9.651 1.00 29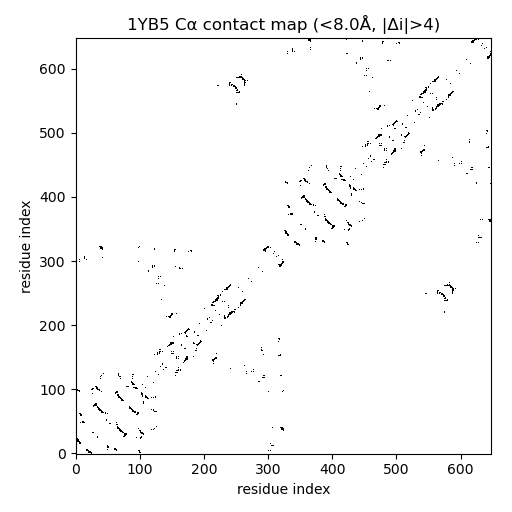.66 119 GLU A C 1
ATOM 870 O O . GLU A 1 141 ? 24.396 26.940 9.387 1.00 30.55 119 GLU A O 1
ATOM 876 N N . LYS A 1 142 ? 22.754 26.581 10.877 1.00 29.76 120 LYS A N 1
ATOM 877 C CA . LYS A 1 142 ? 23.655 26.543 12.009 1.00 30.20 120 LYS A CA 1
ATOM 878 C C . LYS A 1 142 ? 24.438 25.238 12.179 1.00 29.94 120 LYS A C 1
ATOM 879 O O . LYS A 1 142 ? 25.297 25.157 13.066 1.00 30.21 120 LYS A O 1
ATOM 885 N N . LEU A 1 143 ? 24.137 24.223 11.362 1.00 28.91 121 LEU A N 1
ATOM 886 C CA . LEU A 1 143 ? 24.994 23.034 11.318 1.00 28.40 121 LEU A CA 1
ATOM 887 C C . LEU A 1 143 ? 25.856 23.113 10.072 1.00 28.37 121 LEU A C 1
ATOM 888 O O . LEU A 1 143 ? 25.352 23.430 8.984 1.00 28.07 121 LEU A O 1
ATOM 893 N N . ASP A 1 144 ? 27.137 22.792 10.206 1.00 28.25 122 ASP A N 1
ATOM 894 C CA . ASP A 1 144 ? 27.989 22.746 9.003 1.00 28.32 122 ASP A CA 1
ATOM 895 C C . ASP A 1 144 ? 27.855 21.434 8.202 1.00 27.45 122 ASP A C 1
ATOM 896 O O . ASP A 1 144 ? 27.207 20.481 8.649 1.00 26.85 122 ASP A O 1
ATOM 901 N N . PHE A 1 145 ? 28.473 21.383 7.021 1.00 27.34 123 PHE A N 1
ATOM 902 C CA . PHE A 1 145 ? 28.372 20.175 6.200 1.00 27.03 123 PHE A CA 1
ATOM 903 C C . PHE A 1 145 ? 29.040 18.973 6.846 1.00 26.43 123 PHE A C 1
ATOM 904 O O . PHE A 1 145 ? 28.557 17.858 6.681 1.00 26.15 123 PHE A O 1
ATOM 912 N N . LYS A 1 146 ? 30.145 19.186 7.562 1.00 25.83 124 LYS A N 1
ATOM 913 C CA . LYS A 1 146 ? 30.771 18.060 8.291 1.00 26.36 124 LYS A CA 1
ATOM 914 C C . LYS A 1 146 ? 29.769 17.400 9.247 1.00 25.83 124 LYS A C 1
ATOM 915 O O . LYS A 1 146 ? 29.618 16.173 9.258 1.00 25.43 124 LYS A O 1
ATOM 921 N N . GLN A 1 147 ? 29.069 18.221 10.016 1.00 25.46 125 GLN A N 1
ATOM 922 C CA . GLN A 1 147 ? 28.001 17.741 10.909 1.00 25.56 125 GLN A CA 1
ATOM 923 C C . GLN A 1 147 ? 26.815 17.140 10.115 1.00 25.35 125 GLN A C 1
ATOM 924 O O . GLN A 1 147 ? 26.282 16.097 10.508 1.00 24.98 125 GLN A O 1
ATOM 930 N N . GLY A 1 148 ? 26.434 17.756 8.983 1.00 25.11 126 GLY A N 1
ATOM 931 C CA . GLY A 1 148 ? 25.378 17.139 8.120 1.00 24.61 126 GLY A CA 1
ATOM 932 C C . GLY A 1 148 ? 25.683 15.678 7.720 1.00 24.59 126 GLY A C 1
ATOM 933 O O . GLY A 1 148 ? 24.777 14.829 7.647 1.00 23.96 126 GLY A O 1
ATOM 934 N N . ALA A 1 149 ? 26.965 15.385 7.462 1.00 24.62 127 ALA A N 1
ATOM 935 C CA . ALA A 1 149 ? 27.434 14.032 7.110 1.00 24.78 127 ALA A CA 1
ATOM 936 C C . ALA A 1 149 ? 27.296 12.963 8.207 1.00 25.72 127 ALA A C 1
ATOM 937 O O . ALA A 1 149 ? 27.389 11.754 7.946 1.00 25.95 127 ALA A O 1
ATOM 939 N N . ALA A 1 150 ? 27.091 13.413 9.444 1.00 25.91 128 ALA A N 1
ATOM 940 C CA . ALA A 1 150 ? 27.002 12.555 10.616 1.00 25.78 128 ALA A CA 1
ATOM 941 C C . ALA A 1 150 ? 25.546 12.148 10.975 1.00 26.35 128 ALA A C 1
ATOM 942 O O . ALA A 1 150 ? 25.327 11.411 11.932 1.00 26.16 128 ALA A O 1
ATOM 944 N N . ILE A 1 151 ? 24.567 12.664 10.235 1.00 26.50 129 ILE A N 1
ATOM 945 C CA . ILE A 1 151 ? 23.175 12.599 10.702 1.00 28.04 129 ILE A CA 1
ATOM 946 C C . ILE A 1 151 ? 22.455 11.351 10.206 1.00 28.73 129 ILE A C 1
ATOM 947 O O . ILE A 1 151 ? 21.827 10.649 11.013 1.00 29.34 129 ILE A O 1
ATOM 952 N N . GLY A 1 152 ? 22.569 11.073 8.900 1.00 28.19 130 GLY A N 1
ATOM 953 C CA . GLY A 1 152 ? 21.699 10.121 8.183 1.00 28.95 130 GLY A CA 1
ATOM 954 C C . GLY A 1 152 ? 21.433 8.766 8.841 1.00 29.33 130 GLY A C 1
ATOM 955 O O . GLY A 1 152 ? 20.414 8.574 9.536 1.00 31.34 130 GLY A O 1
ATOM 956 N N . ILE A 1 153 ? 22.331 7.816 8.654 1.00 27.13 131 ILE A N 1
ATOM 957 C CA . ILE A 1 153 ? 22.147 6.534 9.310 1.00 26.81 131 ILE A CA 1
ATOM 958 C C . ILE A 1 153 ? 22.198 6.667 10.876 1.00 26.42 131 ILE A C 1
ATOM 959 O O . ILE A 1 153 ? 21.312 6.147 11.532 1.00 26.87 131 ILE A O 1
ATOM 966 N N . PRO A 1 154 ? 23.234 7.327 11.455 1.00 26.45 132 PRO A N 1
ATOM 967 C CA . PRO A 1 154 ? 23.329 7.371 12.938 1.00 26.20 132 PRO A CA 1
ATOM 968 C C . PRO A 1 154 ? 22.090 7.858 13.702 1.00 26.31 132 PRO A C 1
ATOM 969 O O . PRO A 1 154 ? 21.586 7.110 14.575 1.00 26.80 132 PRO A O 1
ATOM 973 N N . TYR A 1 155 ? 21.592 9.057 13.378 1.00 26.48 133 TYR A N 1
ATOM 974 C CA . TYR A 1 155 ? 20.467 9.617 14.142 1.00 25.95 133 TYR A CA 1
ATOM 975 C C . TYR A 1 155 ? 19.107 8.970 13.824 1.00 25.57 133 TYR A C 1
ATOM 976 O O . TYR A 1 155 ? 18.289 8.796 14.729 1.00 24.48 133 TYR A O 1
ATOM 985 N N . PHE A 1 156 ? 18.842 8.656 12.549 1.00 23.39 134 PHE A N 1
ATOM 986 C CA . PHE A 1 156 ? 17.625 7.916 12.210 1.00 23.79 134 PHE A CA 1
ATOM 987 C C . PHE A 1 156 ? 17.566 6.522 12.906 1.00 24.24 134 PHE A C 1
ATOM 988 O O . PHE A 1 156 ? 16.515 6.118 13.397 1.00 23.74 134 PHE A O 1
ATOM 996 N N . THR A 1 157 ? 18.712 5.840 12.957 1.00 24.20 135 THR A N 1
ATOM 997 C CA . THR A 1 157 ? 18.823 4.498 13.539 1.00 25.22 135 THR A CA 1
ATOM 998 C C . THR A 1 157 ? 18.599 4.634 15.066 1.00 24.91 135 THR A C 1
ATOM 999 O O . THR A 1 157 ? 17.805 3.920 15.661 1.00 23.33 135 THR A O 1
ATOM 1003 N N . ALA A 1 158 ? 19.296 5.577 15.678 1.00 24.74 136 ALA A N 1
ATOM 1004 C CA . ALA A 1 158 ? 19.164 5.772 17.144 1.00 25.56 136 ALA A CA 1
ATOM 1005 C C . ALA A 1 158 ? 17.714 6.203 17.541 1.00 24.79 136 ALA A C 1
ATOM 1006 O O . ALA A 1 158 ? 17.184 5.751 18.569 1.00 25.96 136 ALA A O 1
ATOM 1008 N N . TYR A 1 159 ? 17.062 7.027 16.711 1.00 25.32 137 TYR A N 1
ATOM 1009 C CA . TYR A 1 159 ? 15.713 7.464 16.983 1.00 25.42 137 TYR A CA 1
ATOM 1010 C C . TYR A 1 159 ? 14.747 6.265 16.847 1.00 25.68 137 TYR A C 1
ATOM 1011 O O . TYR A 1 159 ? 13.927 6.049 17.742 1.00 24.35 137 TYR A O 1
ATOM 1020 N N . ARG A 1 160 ? 14.874 5.483 15.773 1.00 25.78 138 ARG A N 1
ATOM 1021 C CA . ARG A 1 160 ? 14.071 4.233 15.661 1.00 25.66 138 ARG A CA 1
ATOM 1022 C C . ARG A 1 160 ? 14.283 3.310 16.882 1.00 26.13 138 ARG A C 1
ATOM 1023 O O . ARG A 1 160 ? 13.312 2.834 17.501 1.00 25.00 138 ARG A O 1
ATOM 1031 N N . ALA A 1 161 ? 15.542 3.076 17.216 1.00 25.64 139 ALA A N 1
ATOM 1032 C CA . ALA A 1 161 ? 15.905 2.178 18.327 1.00 26.38 139 ALA A CA 1
ATOM 1033 C C . ALA A 1 161 ? 15.235 2.621 19.654 1.00 26.02 139 ALA A C 1
ATOM 1034 O O . ALA A 1 161 ? 14.609 1.806 20.334 1.00 25.95 139 ALA A O 1
ATOM 1036 N N . LEU A 1 162 ? 15.287 3.926 19.952 1.00 25.67 140 LEU A N 1
ATOM 1037 C CA . LEU A 1 162 ? 14.791 4.478 21.232 1.00 25.70 140 LEU A CA 1
ATOM 1038 C C . LEU A 1 162 ? 13.269 4.665 21.221 1.00 25.75 140 LEU A C 1
ATOM 1039 O O . LEU A 1 162 ? 12.577 4.239 22.148 1.00 24.40 140 LEU A O 1
ATOM 1044 N N . ILE A 1 163 ? 12.750 5.253 20.146 1.00 26.43 141 ILE A N 1
ATOM 1045 C CA . ILE A 1 163 ? 11.338 5.625 20.106 1.00 27.03 141 ILE A CA 1
ATOM 1046 C C . ILE A 1 163 ? 10.429 4.449 19.676 1.00 27.43 141 ILE A C 1
ATOM 1047 O O . ILE A 1 163 ? 9.401 4.196 20.301 1.00 28.48 141 ILE A O 1
ATOM 1052 N N . HIS A 1 164 ? 10.826 3.765 18.606 1.00 26.63 142 HIS A N 1
ATOM 1053 C CA . HIS A 1 164 ? 10.067 2.680 18.000 1.00 27.93 142 HIS A CA 1
ATOM 1054 C C . HIS A 1 164 ? 10.340 1.350 18.713 1.00 27.86 142 HIS A C 1
ATOM 1055 O O . HIS A 1 164 ? 9.423 0.717 19.227 1.00 28.42 142 HIS A O 1
ATOM 1062 N N . SER A 1 165 ? 11.604 0.954 18.789 1.00 26.73 143 SER A N 1
ATOM 1063 C CA . SER A 1 165 ? 11.918 -0.379 19.263 1.00 26.71 143 SER A CA 1
ATOM 1064 C C . SER A 1 165 ? 11.760 -0.473 20.812 1.00 26.17 143 SER A C 1
ATOM 1065 O O . SER A 1 165 ? 11.085 -1.394 21.332 1.00 24.93 143 SER A O 1
ATOM 1068 N N . ALA A 1 166 ? 12.344 0.501 21.507 1.00 26.52 144 ALA A N 1
ATOM 1069 C CA . ALA A 1 166 ? 12.313 0.558 22.976 1.00 27.12 144 ALA A CA 1
ATOM 1070 C C . ALA A 1 166 ? 11.046 1.190 23.562 1.00 27.96 144 ALA A C 1
ATOM 1071 O O . ALA A 1 166 ? 10.751 0.958 24.736 1.00 28.55 144 ALA A O 1
ATOM 1073 N N . CYS A 1 167 ? 10.354 2.032 22.783 1.00 27.94 145 CYS A N 1
ATOM 1074 C CA . CYS A 1 167 ? 9.175 2.796 23.271 1.00 28.08 145 CYS A CA 1
ATOM 1075 C C . CYS A 1 167 ? 9.538 3.625 24.519 1.00 27.83 145 CYS A C 1
ATOM 1076 O O . CYS A 1 167 ? 8.872 3.572 25.565 1.00 25.89 145 CYS A O 1
ATOM 1081 N N . VAL A 1 168 ? 10.645 4.357 24.388 1.00 27.30 146 VAL A N 1
ATOM 1082 C CA . VAL A 1 168 ? 11.204 5.113 25.507 1.00 27.56 146 VAL A CA 1
ATOM 1083 C C . VAL A 1 168 ? 10.162 6.061 26.161 1.00 26.61 146 VAL A C 1
ATOM 1084 O O . VAL A 1 168 ? 9.340 6.694 25.456 1.00 25.50 146 VAL A O 1
ATOM 1088 N N . LYS A 1 169 ? 10.192 6.130 27.494 1.00 25.66 147 LYS A N 1
ATOM 1089 C CA . LYS A 1 169 ? 9.488 7.191 28.217 1.00 26.25 147 LYS A CA 1
ATOM 1090 C C . LYS A 1 169 ? 10.518 8.062 28.955 1.00 25.27 147 LYS A C 1
ATOM 1091 O O . LYS A 1 169 ? 11.565 7.587 29.381 1.00 25.20 147 LYS A O 1
ATOM 1099 N N . ALA A 1 170 ? 10.212 9.332 29.084 1.00 24.41 148 ALA A N 1
ATOM 1100 C CA . ALA A 1 170 ? 11.092 10.259 29.784 1.00 23.88 148 ALA A CA 1
ATOM 1101 C C . ALA A 1 170 ? 11.358 9.755 31.225 1.00 23.07 148 ALA A C 1
ATOM 1102 O O . ALA A 1 170 ? 10.461 9.191 31.896 1.00 22.12 148 ALA A O 1
ATOM 1104 N N . GLY A 1 171 ? 12.589 9.939 31.691 1.00 23.59 149 GLY A N 1
ATOM 1105 C CA . GLY A 1 171 ? 12.990 9.491 33.034 1.00 23.24 149 GLY A CA 1
ATOM 1106 C C . GLY A 1 171 ? 13.426 8.044 33.183 1.00 23.99 149 GLY A C 1
ATOM 1107 O O . GLY A 1 171 ? 13.886 7.646 34.254 1.00 24.03 149 GLY A O 1
ATOM 1108 N N . GLU A 1 172 ? 13.275 7.245 32.132 1.00 24.06 150 GLU A N 1
ATOM 1109 C CA . GLU A 1 172 ? 13.810 5.886 32.157 1.00 24.56 150 GLU A CA 1
ATOM 1110 C C . GLU A 1 172 ? 15.334 5.905 32.106 1.00 24.44 150 GLU A C 1
ATOM 1111 O O . GLU A 1 172 ? 15.958 6.887 31.698 1.00 24.19 150 GLU A O 1
ATOM 1117 N N . SER A 1 173 ? 15.940 4.808 32.504 1.00 24.28 151 SER A N 1
ATOM 1118 C CA . SER A 1 173 ? 17.391 4.708 32.440 1.00 24.42 151 SER A CA 1
ATOM 1119 C C . SER A 1 173 ? 17.831 3.961 31.157 1.00 25.01 151 SER A C 1
ATOM 1120 O O . SER A 1 173 ? 17.147 3.046 30.638 1.00 25.71 151 SER A O 1
ATOM 1123 N N . VAL A 1 174 ? 18.968 4.369 30.613 1.00 25.70 152 VAL A N 1
ATOM 1124 C CA . VAL A 1 174 ? 19.478 3.738 29.403 1.00 25.38 152 VAL A CA 1
ATOM 1125 C C . VAL A 1 174 ? 20.980 3.541 29.538 1.00 26.04 152 VAL A C 1
ATOM 1126 O O . VAL A 1 174 ? 21.706 4.433 30.056 1.00 26.47 152 VAL A O 1
ATOM 1130 N N . LEU A 1 175 ? 21.445 2.379 29.090 1.00 25.80 153 LEU A N 1
ATOM 1131 C CA . LEU A 1 175 ? 22.862 2.206 28.831 1.00 25.19 153 LEU A CA 1
ATOM 1132 C C . LEU A 1 175 ? 23.061 2.205 27.293 1.00 25.07 153 LEU A C 1
ATOM 1133 O O . LEU A 1 175 ? 22.485 1.388 26.612 1.00 25.68 153 LEU A O 1
ATOM 1138 N N . VAL A 1 176 ? 23.897 3.113 26.793 1.00 24.35 154 VAL A N 1
ATOM 1139 C CA . VAL A 1 176 ? 24.340 3.106 25.389 1.00 24.21 154 VAL A CA 1
ATOM 1140 C C . VAL A 1 176 ? 25.688 2.356 25.417 1.00 23.91 154 VAL A C 1
ATOM 1141 O O . VAL A 1 176 ? 26.711 2.889 25.874 1.00 24.87 154 VAL A O 1
ATOM 1145 N N . HIS A 1 177 ? 25.625 1.096 25.008 1.00 23.61 155 HIS A N 1
ATOM 1146 C CA . HIS A 1 177 ? 26.756 0.181 25.044 1.00 24.51 155 HIS A CA 1
ATOM 1147 C C . HIS A 1 177 ? 27.529 0.295 23.739 1.00 25.36 155 HIS A C 1
ATOM 1148 O O . HIS A 1 177 ? 27.186 -0.336 22.730 1.00 25.98 155 HIS A O 1
ATOM 1155 N N . GLY A 1 178 ? 28.577 1.125 23.772 1.00 24.90 156 GLY A N 1
ATOM 1156 C CA . GLY A 1 178 ? 29.254 1.582 22.576 1.00 25.21 156 GLY A CA 1
ATOM 1157 C C . GLY A 1 178 ? 28.767 2.980 22.236 1.00 24.50 156 GLY A C 1
ATOM 1158 O O . GLY A 1 178 ? 28.181 3.191 21.186 1.00 24.07 156 GLY A O 1
ATOM 1159 N N . ALA A 1 179 ? 29.032 3.920 23.137 1.00 24.61 157 ALA A N 1
ATOM 1160 C CA . ALA A 1 179 ? 28.436 5.270 23.092 1.00 25.41 157 ALA A CA 1
ATOM 1161 C C . ALA A 1 179 ? 29.264 6.347 22.345 1.00 25.18 157 ALA A C 1
ATOM 1162 O O . ALA A 1 179 ? 28.731 7.421 21.971 1.00 25.56 157 ALA A O 1
ATOM 1164 N N . SER A 1 180 ? 30.544 6.059 22.111 1.00 25.39 158 SER A N 1
ATOM 1165 C CA . SER A 1 180 ? 31.506 7.042 21.569 1.00 24.50 158 SER A CA 1
ATOM 1166 C C . SER A 1 180 ? 31.547 7.193 20.030 1.00 25.35 158 SER A C 1
ATOM 1167 O O . SER A 1 180 ? 32.227 8.092 19.524 1.00 25.17 158 SER A O 1
ATOM 1170 N N . GLY A 1 181 ? 30.851 6.308 19.305 1.00 25.21 159 GLY A N 1
ATOM 1171 C CA . GLY A 1 181 ? 30.758 6.369 17.834 1.00 25.94 159 GLY A CA 1
ATOM 1172 C C . GLY A 1 181 ? 29.530 7.129 17.339 1.00 26.28 159 GLY A C 1
ATOM 1173 O O . GLY A 1 181 ? 28.892 7.874 18.096 1.00 25.63 159 GLY A O 1
ATOM 1174 N N . GLY A 1 182 ? 29.207 6.959 16.056 1.00 26.13 160 GLY A N 1
ATOM 1175 C CA . GLY A 1 182 ? 28.167 7.765 15.438 1.00 26.34 160 GLY A CA 1
ATOM 1176 C C . GLY A 1 182 ? 26.762 7.530 15.941 1.00 25.58 160 GLY A C 1
ATOM 1177 O O . GLY A 1 182 ? 26.053 8.487 16.289 1.00 25.36 160 GLY A O 1
ATOM 1178 N N . VAL A 1 183 ? 26.353 6.262 16.034 1.00 25.87 161 VAL A N 1
ATOM 1179 C CA . VAL A 1 183 ? 25.011 5.936 16.514 1.00 25.49 161 VAL A CA 1
ATOM 1180 C C . VAL A 1 183 ? 24.978 6.208 18.032 1.00 25.76 161 VAL A C 1
ATOM 1181 O O . VAL A 1 183 ? 23.972 6.659 18.560 1.00 24.85 161 VAL A O 1
ATOM 1185 N N . GLY A 1 184 ? 26.085 5.885 18.700 1.00 25.54 162 GLY A N 1
ATOM 1186 C CA . GLY A 1 184 ? 26.220 6.069 20.159 1.00 24.94 162 GLY A CA 1
ATOM 1187 C C . GLY A 1 184 ? 25.961 7.488 20.638 1.00 25.58 162 GLY A C 1
ATOM 1188 O O . GLY A 1 184 ? 25.175 7.682 21.539 1.00 25.31 162 GLY A O 1
ATOM 1189 N N . LEU A 1 185 ? 26.638 8.458 20.033 1.00 24.24 163 LEU A N 1
ATOM 1190 C CA . LEU A 1 185 ? 26.480 9.851 20.411 1.00 24.99 163 LEU A CA 1
ATOM 1191 C C . LEU A 1 185 ? 25.078 10.373 20.058 1.00 25.08 163 LEU A C 1
ATOM 1192 O O . LEU A 1 185 ? 24.493 11.092 20.851 1.00 24.05 163 LEU A O 1
ATOM 1197 N N . ALA A 1 186 ? 24.535 9.907 18.923 1.00 24.55 164 ALA A N 1
ATOM 1198 C CA . ALA A 1 186 ? 23.152 10.163 18.511 1.00 25.15 164 ALA A CA 1
ATOM 1199 C C . ALA A 1 186 ? 22.159 9.666 19.580 1.00 25.10 164 ALA A C 1
ATOM 1200 O O . ALA A 1 186 ? 21.282 10.407 20.005 1.00 23.63 164 ALA A O 1
ATOM 1202 N N . ALA A 1 187 ? 22.324 8.410 19.990 1.00 23.98 165 ALA A N 1
ATOM 1203 C CA . ALA A 1 187 ? 21.537 7.865 21.081 1.00 24.82 165 ALA A CA 1
ATOM 1204 C C . ALA A 1 187 ? 21.684 8.674 22.376 1.00 25.07 165 ALA A C 1
ATOM 1205 O O . ALA A 1 187 ? 20.669 8.917 23.045 1.00 25.45 165 ALA A O 1
ATOM 1207 N N . CYS A 1 188 ? 22.909 9.091 22.735 1.00 25.34 166 CYS A N 1
ATOM 1208 C CA . CYS A 1 188 ? 23.066 9.931 23.964 1.00 25.80 166 CYS A CA 1
ATOM 1209 C C . CYS A 1 188 ? 22.294 11.250 23.869 1.00 25.43 166 CYS A C 1
ATOM 1210 O O . CYS A 1 188 ? 21.660 11.680 24.834 1.00 24.35 166 CYS A O 1
ATOM 1213 N N . GLN A 1 189 ? 22.341 11.887 22.701 1.00 25.11 167 GLN A N 1
ATOM 1214 C CA . GLN A 1 189 ? 21.683 13.181 22.536 1.00 25.85 167 GLN A CA 1
ATOM 1215 C C . GLN A 1 189 ? 20.153 13.054 22.535 1.00 25.03 167 GLN A C 1
ATOM 1216 O O . GLN A 1 189 ? 19.491 13.866 23.145 1.00 24.51 167 GLN A O 1
ATOM 1222 N N . ILE A 1 190 ? 19.635 12.039 21.840 1.00 25.57 168 ILE A N 1
ATOM 1223 C CA . ILE A 1 190 ? 18.192 11.754 21.857 1.00 25.35 168 ILE A CA 1
ATOM 1224 C C . ILE A 1 190 ? 17.725 11.421 23.272 1.00 25.41 168 ILE A C 1
ATOM 1225 O O . ILE A 1 190 ? 16.689 11.938 23.729 1.00 23.64 168 ILE A O 1
ATOM 1230 N N . ALA A 1 191 ? 18.493 10.559 23.950 1.00 24.73 169 ALA A N 1
ATOM 1231 C CA . ALA A 1 191 ? 18.179 10.183 25.336 1.00 26.24 169 ALA A CA 1
ATOM 1232 C C . ALA A 1 191 ? 18.141 11.428 26.248 1.00 26.27 169 ALA A C 1
ATOM 1233 O O . ALA A 1 191 ? 17.236 11.559 27.091 1.00 25.86 169 ALA A O 1
ATOM 1235 N N . ARG A 1 192 ? 19.146 12.299 26.104 1.00 26.47 170 ARG A N 1
ATOM 1236 C CA . ARG A 1 192 ? 19.224 13.573 26.812 1.00 27.67 170 ARG A CA 1
ATOM 1237 C C . ARG A 1 192 ? 17.965 14.419 26.572 1.00 26.07 170 ARG A C 1
ATOM 1238 O O . ARG A 1 192 ? 17.426 15.015 27.509 1.00 25.92 170 ARG A O 1
ATOM 1246 N N . ALA A 1 193 ? 17.493 14.440 25.327 1.00 25.77 171 ALA A N 1
ATOM 1247 C CA . ALA A 1 193 ? 16.314 15.248 24.968 1.00 25.19 171 ALA A CA 1
ATOM 1248 C C . ALA A 1 193 ? 15.070 14.703 25.639 1.00 25.24 171 ALA A C 1
ATOM 1249 O O . ALA A 1 193 ? 14.154 15.479 25.937 1.00 24.38 171 ALA A O 1
ATOM 1251 N N . TYR A 1 194 ? 15.052 13.392 25.888 1.00 25.45 172 TYR A N 1
ATOM 1252 C CA . TYR A 1 194 ? 13.997 12.764 26.721 1.00 27.11 172 TYR A CA 1
ATOM 1253 C C . TYR A 1 194 ? 14.195 12.772 28.221 1.00 27.46 172 TYR A C 1
ATOM 1254 O O . TYR A 1 194 ? 13.434 12.119 28.956 1.00 29.15 172 TYR A O 1
ATOM 1263 N N . GLY A 1 195 ? 15.205 13.481 28.715 1.00 26.88 173 GLY A N 1
ATOM 1264 C CA . GLY A 1 195 ? 15.474 13.468 30.169 1.00 26.36 173 GLY A CA 1
ATOM 1265 C C . GLY A 1 195 ? 15.701 12.065 30.751 1.00 26.87 173 GLY A C 1
ATOM 1266 O O . GLY A 1 195 ? 15.322 11.799 31.879 1.00 26.69 173 GLY A O 1
ATOM 1267 N N . LEU A 1 196 ? 16.329 11.177 29.981 1.00 26.72 174 LEU A N 1
ATOM 1268 C CA . LEU A 1 196 ? 16.662 9.851 30.489 1.00 27.35 174 LEU A CA 1
ATOM 1269 C C . LEU A 1 196 ? 17.838 9.956 31.455 1.00 28.27 174 LEU A C 1
ATOM 1270 O O . LEU A 1 196 ? 18.582 10.948 31.444 1.00 27.39 174 LEU A O 1
ATOM 1275 N N . LYS A 1 197 ? 17.969 8.946 32.306 1.00 27.90 175 LYS A N 1
ATOM 1276 C CA . LYS A 1 197 ? 19.154 8.753 33.102 1.00 28.94 175 LYS A CA 1
ATOM 1277 C C . LYS A 1 197 ? 20.124 7.946 32.209 1.00 27.91 175 LYS A C 1
ATOM 1278 O O . LYS A 1 197 ? 19.795 6.852 31.790 1.00 26.92 175 LYS A O 1
ATOM 1284 N N . ILE A 1 198 ? 21.298 8.506 31.912 1.00 27.32 176 ILE A N 1
ATOM 1285 C CA . ILE A 1 198 ? 22.106 7.999 30.790 1.00 26.90 176 ILE A CA 1
ATOM 1286 C C . ILE A 1 198 ? 23.452 7.458 31.275 1.00 26.77 176 ILE A C 1
ATOM 1287 O O . ILE A 1 198 ? 24.263 8.189 31.903 1.00 26.13 176 ILE A O 1
ATOM 1292 N N . LEU A 1 199 ? 23.686 6.191 30.958 1.00 25.66 177 LEU A N 1
ATOM 1293 C CA . LEU A 1 199 ? 25.009 5.578 31.080 1.00 26.13 177 LEU A CA 1
ATOM 1294 C C . LEU A 1 199 ? 25.555 5.282 29.678 1.00 25.19 177 LEU A C 1
ATOM 1295 O O . LEU A 1 199 ? 24.803 5.012 28.736 1.00 25.63 177 LEU A O 1
ATOM 1300 N N . GLY A 1 200 ? 26.871 5.368 29.539 1.00 25.29 178 GLY A N 1
ATOM 1301 C CA . GLY A 1 200 ? 27.517 5.112 28.245 1.00 25.05 178 GLY A CA 1
ATOM 1302 C C . GLY A 1 200 ? 28.846 4.406 28.478 1.00 25.63 178 GLY A C 1
ATOM 1303 O O . GLY A 1 200 ? 29.397 4.418 29.602 1.00 24.76 178 GLY A O 1
ATOM 1304 N N . THR A 1 201 ? 29.365 3.801 27.409 1.00 24.56 179 THR A N 1
ATOM 1305 C CA . THR A 1 201 ? 30.681 3.160 27.457 1.00 24.60 179 THR A CA 1
ATOM 1306 C C . THR A 1 201 ? 31.525 3.631 26.259 1.00 23.91 179 THR A C 1
ATOM 1307 O O . THR A 1 201 ? 30.990 3.916 25.137 1.00 24.80 179 THR A O 1
ATOM 1311 N N . ALA A 1 202 ? 32.834 3.686 26.480 1.00 24.27 180 ALA A N 1
ATOM 1312 C CA . ALA A 1 202 ? 33.805 3.918 25.425 1.00 23.06 180 ALA A CA 1
ATOM 1313 C C . ALA A 1 202 ? 35.058 3.145 25.778 1.00 22.73 180 ALA A C 1
ATOM 1314 O O . ALA A 1 202 ? 35.168 2.611 26.877 1.00 22.26 180 ALA A O 1
ATOM 1316 N N . GLY A 1 203 ? 36.004 3.077 24.838 1.00 23.41 181 GLY A N 1
ATOM 1317 C CA . GLY A 1 203 ? 37.222 2.292 25.015 1.00 22.59 181 GLY A CA 1
ATOM 1318 C C . GLY A 1 203 ? 38.455 3.102 25.340 1.00 23.15 181 GLY A C 1
ATOM 1319 O O . GLY A 1 203 ? 39.491 2.535 25.586 1.00 22.67 181 GLY A O 1
ATOM 1320 N N . THR A 1 204 ? 38.337 4.430 25.322 1.00 23.40 182 THR A N 1
ATOM 1321 C CA . THR A 1 204 ? 39.460 5.325 25.614 1.00 24.08 182 THR A CA 1
ATOM 1322 C C . THR A 1 204 ? 39.050 6.482 26.555 1.00 24.15 182 THR A C 1
ATOM 1323 O O . THR A 1 204 ? 37.853 6.768 26.729 1.00 24.57 182 THR A O 1
ATOM 1327 N N . GLU A 1 205 ? 40.056 7.148 27.116 1.00 24.36 183 GLU A N 1
ATOM 1328 C CA . GLU A 1 205 ? 39.870 8.348 27.931 1.00 24.89 183 GLU A CA 1
ATOM 1329 C C . GLU A 1 205 ? 39.133 9.453 27.121 1.00 24.26 183 GLU A C 1
ATOM 1330 O O . GLU A 1 205 ? 38.111 9.981 27.588 1.00 21.83 183 GLU A O 1
ATOM 1336 N N . GLU A 1 206 ? 39.642 9.782 25.922 1.00 23.11 184 GLU A N 1
ATOM 1337 C CA . GLU A 1 206 ? 38.945 10.746 25.046 1.00 23.72 184 GLU A CA 1
ATOM 1338 C C . GLU A 1 206 ? 37.522 10.329 24.637 1.00 23.51 184 GLU A C 1
ATOM 1339 O O . GLU A 1 206 ? 36.645 11.173 24.598 1.00 22.13 184 GLU A O 1
ATOM 1345 N N . GLY A 1 207 ? 37.302 9.033 24.368 1.00 22.88 185 GLY A N 1
ATOM 1346 C CA . GLY A 1 207 ? 35.980 8.496 24.089 1.00 23.62 185 GLY A CA 1
ATOM 1347 C C . GLY A 1 207 ? 35.044 8.666 25.276 1.00 23.54 185 GLY A C 1
ATOM 1348 O O . GLY A 1 207 ? 33.928 9.111 25.107 1.00 22.88 185 GLY A O 1
ATOM 1349 N N . GLN A 1 208 ? 35.520 8.338 26.482 1.00 23.96 186 GLN A N 1
ATOM 1350 C CA . GLN A 1 208 ? 34.673 8.492 27.679 1.00 24.69 186 GLN A CA 1
ATOM 1351 C C . GLN A 1 208 ? 34.255 9.962 27.897 1.00 23.45 186 GLN A C 1
ATOM 1352 O O . GLN A 1 208 ? 33.119 10.248 28.217 1.00 22.99 186 GLN A O 1
ATOM 1358 N N . LYS A 1 209 ? 35.185 10.885 27.705 1.00 22.65 187 LYS A N 1
ATOM 1359 C CA . LYS A 1 209 ? 34.881 12.296 27.880 1.00 22.61 187 LYS A CA 1
ATOM 1360 C C . LYS A 1 209 ? 33.862 12.833 26.870 1.00 22.59 187 LYS A C 1
ATOM 1361 O O . LYS A 1 209 ? 33.015 13.660 27.231 1.00 23.45 187 LYS A O 1
ATOM 1367 N N . ILE A 1 210 ? 33.955 12.419 25.604 1.00 23.14 188 ILE A N 1
ATOM 1368 C CA . ILE A 1 210 ? 32.982 12.864 24.610 1.00 23.67 188 ILE A CA 1
ATOM 1369 C C . ILE A 1 210 ? 31.565 12.365 24.929 1.00 23.73 188 ILE A C 1
ATOM 1370 O O . ILE A 1 210 ? 30.591 13.060 24.667 1.00 22.96 188 ILE A O 1
ATOM 1375 N N . VAL A 1 211 ? 31.488 11.168 25.502 1.00 23.50 189 VAL A N 1
ATOM 1376 C CA . VAL A 1 211 ? 30.220 10.568 25.891 1.00 23.21 189 VAL A CA 1
ATOM 1377 C C . VAL A 1 211 ? 29.601 11.375 27.049 1.00 23.61 189 VAL A C 1
ATOM 1378 O O . VAL A 1 211 ? 28.407 11.730 26.981 1.00 23.12 189 VAL A O 1
ATOM 1382 N N . LEU A 1 212 ? 30.404 11.660 28.081 1.00 24.25 190 LEU A N 1
ATOM 1383 C CA . LEU A 1 212 ? 29.985 12.553 29.177 1.00 25.35 190 LEU A CA 1
ATOM 1384 C C . LEU A 1 212 ? 29.534 13.925 28.640 1.00 26.51 190 LEU A C 1
ATOM 1385 O O . LEU A 1 212 ? 28.498 14.455 29.069 1.00 26.27 190 LEU A O 1
ATOM 1390 N N . GLN A 1 213 ? 30.305 14.486 27.702 1.00 26.76 191 GLN A N 1
ATOM 1391 C CA . GLN A 1 213 ? 30.020 15.805 27.123 1.00 28.38 191 GLN A CA 1
ATOM 1392 C C . GLN A 1 213 ? 28.677 15.867 26.384 1.00 28.44 191 GLN A C 1
ATOM 1393 O O . GLN A 1 213 ? 28.073 16.929 26.289 1.00 29.44 191 GLN A O 1
ATOM 1399 N N . ASN A 1 214 ? 28.220 14.728 25.877 1.00 27.99 192 ASN A N 1
ATOM 1400 C CA . ASN A 1 214 ? 26.980 14.643 25.105 1.00 28.92 192 ASN A CA 1
ATOM 1401 C C . ASN A 1 214 ? 25.778 13.998 25.803 1.00 28.71 192 ASN A C 1
ATOM 1402 O O . ASN A 1 214 ? 24.860 13.506 25.134 1.00 28.71 192 ASN A O 1
ATOM 1407 N N . GLY A 1 215 ? 25.803 14.003 27.133 1.00 29.26 193 GLY A N 1
ATOM 1408 C CA . GLY A 1 215 ? 24.613 13.739 27.953 1.00 30.65 193 GLY A CA 1
ATOM 1409 C C . GLY A 1 215 ? 24.691 12.610 28.973 1.00 30.98 193 GLY A C 1
ATOM 1410 O O . GLY A 1 215 ? 23.866 12.537 29.905 1.00 30.88 193 GLY A O 1
ATOM 1411 N N . ALA A 1 216 ? 25.687 11.731 28.839 1.00 30.31 194 ALA A N 1
ATOM 1412 C CA . ALA A 1 216 ? 25.826 10.668 29.835 1.00 28.80 194 ALA A CA 1
ATOM 1413 C C . ALA A 1 216 ? 26.117 11.212 31.236 1.00 29.10 194 ALA A C 1
ATOM 1414 O O . ALA A 1 216 ? 26.996 12.072 31.439 1.00 27.59 194 ALA A O 1
ATOM 1416 N N . HIS A 1 217 ? 25.338 10.723 32.198 1.00 29.02 195 HIS A N 1
ATOM 1417 C CA . HIS A 1 217 ? 25.559 10.972 33.613 1.00 29.26 195 HIS A CA 1
ATOM 1418 C C . HIS A 1 217 ? 26.770 10.228 34.129 1.00 29.28 195 HIS A C 1
ATOM 1419 O O . HIS A 1 217 ? 27.490 10.730 34.986 1.00 29.21 195 HIS A O 1
ATOM 1426 N N . GLU A 1 218 ? 26.982 9.015 33.633 1.00 28.67 196 GLU A N 1
ATOM 1427 C CA . GLU A 1 218 ? 28.199 8.298 34.004 1.00 28.80 196 GLU A CA 1
ATOM 1428 C C . GLU A 1 218 ? 28.683 7.501 32.808 1.00 27.87 196 GLU A C 1
ATOM 1429 O O . GLU A 1 218 ? 27.878 7.040 31.999 1.00 27.19 196 GLU A O 1
ATOM 1435 N N . VAL A 1 219 ? 30.001 7.309 32.752 1.00 26.61 197 VAL A N 1
ATOM 1436 C CA . VAL A 1 219 ? 30.640 6.574 31.663 1.00 25.89 197 VAL A CA 1
ATOM 1437 C C . VAL A 1 219 ? 31.526 5.473 32.257 1.00 24.69 197 VAL A C 1
ATOM 1438 O O . VAL A 1 219 ? 31.998 5.560 33.409 1.00 24.35 197 VAL A O 1
ATOM 1442 N N . PHE A 1 220 ? 31.702 4.416 31.472 1.00 24.24 198 PHE A N 1
ATOM 1443 C CA . PHE A 1 220 ? 32.526 3.268 31.831 1.00 24.46 198 PHE A CA 1
ATOM 1444 C C . PHE A 1 220 ? 33.380 2.907 30.630 1.00 25.04 198 PHE A C 1
ATOM 1445 O O . PHE A 1 220 ? 33.065 3.282 29.478 1.00 24.91 198 PHE A O 1
ATOM 1453 N N . ASN A 1 221 ? 34.462 2.201 30.929 1.00 25.04 199 ASN A N 1
ATOM 1454 C CA . ASN A 1 221 ? 35.454 1.778 29.959 1.00 25.82 199 ASN A CA 1
ATOM 1455 C C . ASN A 1 221 ? 35.227 0.310 29.590 1.00 26.11 199 ASN A C 1
ATOM 1456 O O . ASN A 1 221 ? 35.599 -0.598 30.362 1.00 25.88 199 ASN A O 1
ATOM 1461 N N . HIS A 1 222 ? 34.682 0.084 28.385 1.00 25.92 200 HIS A N 1
ATOM 1462 C CA . HIS A 1 222 ? 34.349 -1.275 27.957 1.00 26.23 200 HIS A CA 1
ATOM 1463 C C . HIS A 1 222 ? 35.583 -2.143 27.610 1.00 27.85 200 HIS A C 1
ATOM 1464 O O . HIS A 1 222 ? 35.438 -3.326 27.306 1.00 28.45 200 HIS A O 1
ATOM 1471 N N . ARG A 1 223 ? 36.782 -1.560 27.682 1.00 29.26 201 ARG A N 1
ATOM 1472 C CA . ARG A 1 223 ? 38.055 -2.318 27.619 1.00 30.82 201 ARG A CA 1
ATOM 1473 C C . ARG A 1 223 ? 38.525 -2.795 28.983 1.00 31.87 201 ARG A C 1
ATOM 1474 O O . ARG A 1 223 ? 39.452 -3.611 29.070 1.00 31.80 201 ARG A O 1
ATOM 1482 N N . GLU A 1 224 ? 37.928 -2.273 30.056 1.00 33.54 202 GLU A N 1
ATOM 1483 C CA . GLU A 1 224 ? 38.361 -2.635 31.426 1.00 35.32 202 GLU A CA 1
ATOM 1484 C C . GLU A 1 224 ? 37.825 -3.988 31.849 1.00 35.29 202 GLU A C 1
ATOM 1485 O O . GLU A 1 224 ? 36.662 -4.303 31.620 1.00 35.75 202 GLU A O 1
ATOM 1491 N N . VAL A 1 225 ? 38.662 -4.780 32.503 1.00 36.48 203 VAL A N 1
ATOM 1492 C CA . VAL A 1 225 ? 38.196 -6.051 33.070 1.00 36.91 203 VAL A CA 1
ATOM 1493 C C . VAL A 1 225 ? 37.191 -5.754 34.177 1.00 36.38 203 VAL A C 1
ATOM 1494 O O . VAL A 1 225 ? 37.459 -4.957 35.087 1.00 37.92 203 VAL A O 1
ATOM 1498 N N . ASN A 1 226 ? 36.041 -6.394 34.112 1.00 35.45 204 ASN A N 1
ATOM 1499 C CA . ASN A 1 226 ? 35.027 -6.180 35.140 1.00 35.73 204 ASN A CA 1
ATOM 1500 C C . ASN A 1 226 ? 34.417 -4.752 35.206 1.00 33.95 204 ASN A C 1
ATOM 1501 O O . ASN A 1 226 ? 33.985 -4.290 36.272 1.00 33.44 204 ASN A O 1
ATOM 1506 N N . TYR A 1 227 ? 34.335 -4.064 34.062 1.00 31.64 205 TYR A N 1
ATOM 1507 C CA . TYR A 1 227 ? 33.596 -2.798 34.038 1.00 29.99 205 TYR A CA 1
ATOM 1508 C C . TYR A 1 227 ? 32.097 -3.047 34.224 1.00 29.24 205 TYR A C 1
ATOM 1509 O O . TYR A 1 227 ? 31.394 -2.165 34.689 1.00 29.34 205 TYR A O 1
ATOM 1518 N N . ILE A 1 228 ? 31.605 -4.229 33.831 1.00 28.53 206 ILE A N 1
ATOM 1519 C CA . ILE A 1 228 ? 30.198 -4.560 34.033 1.00 28.64 206 ILE A CA 1
ATOM 1520 C C . ILE A 1 228 ? 29.858 -4.553 35.546 1.00 28.45 206 ILE A C 1
ATOM 1521 O O . ILE A 1 228 ? 28.785 -4.094 35.942 1.00 27.58 206 ILE A O 1
ATOM 1526 N N . ASP A 1 229 ? 30.769 -5.062 36.375 1.00 29.24 207 ASP A N 1
ATOM 1527 C CA . ASP A 1 229 ? 30.597 -4.972 37.841 1.00 30.06 207 ASP A CA 1
ATOM 1528 C C . ASP A 1 229 ? 30.480 -3.527 38.323 1.00 29.20 207 ASP A C 1
ATOM 1529 O O . ASP A 1 229 ? 29.687 -3.235 39.229 1.00 28.16 207 ASP A O 1
ATOM 1534 N N . LYS A 1 230 ? 31.260 -2.632 37.724 1.00 28.49 208 LYS A N 1
ATOM 1535 C CA . LYS A 1 230 ? 31.153 -1.197 38.046 1.00 28.83 208 LYS A CA 1
ATOM 1536 C C . LYS A 1 230 ? 29.779 -0.646 37.678 1.00 28.27 208 LYS A C 1
ATOM 1537 O O . LYS A 1 230 ? 29.200 0.135 38.447 1.00 27.95 208 LYS A O 1
ATOM 1543 N N . ILE A 1 231 ? 29.255 -1.061 36.516 1.00 27.16 209 ILE A N 1
ATOM 1544 C CA . ILE A 1 231 ? 27.913 -0.669 36.118 1.00 26.39 209 ILE A CA 1
ATOM 1545 C C . ILE A 1 231 ? 26.893 -1.234 37.111 1.00 27.92 209 ILE A C 1
ATOM 1546 O O . ILE A 1 231 ? 26.036 -0.491 37.586 1.00 27.06 209 ILE A O 1
ATOM 1551 N N . LYS A 1 232 ? 27.000 -2.532 37.399 1.00 28.16 210 LYS A N 1
ATOM 1552 C CA . LYS A 1 232 ? 26.149 -3.204 38.404 1.00 30.37 210 LYS A CA 1
ATOM 1553 C C . LYS A 1 232 ? 26.120 -2.468 39.739 1.00 31.19 210 LYS A C 1
ATOM 1554 O O . LYS A 1 232 ? 25.030 -2.170 40.263 1.00 31.02 210 LYS A O 1
ATOM 1560 N N . LYS A 1 233 ? 27.311 -2.158 40.272 1.00 31.22 211 LYS A N 1
ATOM 1561 C CA . LYS A 1 233 ? 27.451 -1.427 41.540 1.00 32.43 211 LYS A CA 1
ATOM 1562 C C . LYS A 1 233 ? 26.748 -0.068 41.417 1.00 32.48 211 LYS A C 1
ATOM 1563 O O . LYS A 1 233 ? 26.069 0.383 42.335 1.00 32.67 211 LYS A O 1
ATOM 1566 N N . TYR A 1 234 ? 26.912 0.572 40.272 1.00 32.81 212 TYR A N 1
ATOM 1567 C CA . TYR A 1 234 ? 26.364 1.885 40.071 1.00 33.48 212 TYR A CA 1
ATOM 1568 C C . TYR A 1 234 ? 24.821 1.897 39.992 1.00 33.86 212 TYR A C 1
ATOM 1569 O O . TYR A 1 234 ? 24.193 2.770 40.589 1.00 33.62 212 TYR A O 1
ATOM 1578 N N . VAL A 1 235 ? 24.222 0.953 39.259 1.00 34.33 213 VAL A N 1
ATOM 1579 C CA . VAL A 1 235 ? 22.757 0.920 39.079 1.00 35.15 213 VAL A CA 1
ATOM 1580 C C . VAL A 1 235 ? 22.030 0.188 40.211 1.00 36.24 213 VAL A C 1
ATOM 1581 O O . VAL A 1 235 ? 20.817 0.401 40.433 1.00 36.04 213 VAL A O 1
ATOM 1585 N N . GLY A 1 236 ? 22.776 -0.676 40.905 1.00 36.32 214 GLY A N 1
ATOM 1586 C CA . GLY A 1 236 ? 22.226 -1.563 41.930 1.00 36.69 214 GLY A CA 1
ATOM 1587 C C . GLY A 1 236 ? 21.086 -2.472 41.459 1.00 37.36 214 GLY A C 1
ATOM 1588 O O . GLY A 1 236 ? 20.938 -2.769 40.256 1.00 36.87 214 GLY A O 1
ATOM 1589 N N . GLU A 1 237 ? 20.259 -2.877 42.418 1.00 37.48 215 GLU A N 1
ATOM 1590 C CA . GLU A 1 237 ? 19.207 -3.879 42.207 1.00 38.47 215 GLU A CA 1
ATOM 1591 C C . GLU A 1 237 ? 18.157 -3.521 41.146 1.00 37.26 215 GLU A C 1
ATOM 1592 O O . GLU A 1 237 ? 17.709 -4.398 40.395 1.00 37.38 215 GLU A O 1
ATOM 1598 N N . LYS A 1 238 ? 17.770 -2.251 41.073 1.00 35.71 216 LYS A N 1
ATOM 1599 C CA . LYS A 1 238 ? 16.766 -1.851 40.091 1.00 34.41 216 LYS A CA 1
ATOM 1600 C C . LYS A 1 238 ? 17.196 -2.090 38.629 1.00 32.92 216 LYS A C 1
ATOM 1601 O O . LYS A 1 238 ? 16.339 -2.352 37.789 1.00 33.07 216 LYS A O 1
ATOM 1604 N N . GLY A 1 239 ? 18.496 -2.031 38.340 1.00 29.55 217 GLY A N 1
ATOM 1605 C CA . GLY A 1 239 ? 18.952 -2.302 36.965 1.00 28.02 217 GLY A CA 1
ATOM 1606 C C . GLY A 1 239 ? 18.663 -1.153 36.005 1.00 26.91 217 GLY A C 1
ATOM 1607 O O . GLY A 1 239 ? 18.533 0.001 36.427 1.00 27.11 217 GLY A O 1
ATOM 1608 N N . ILE A 1 240 ? 18.573 -1.472 34.714 1.00 25.65 218 ILE A N 1
ATOM 1609 C CA . ILE A 1 240 ? 18.592 -0.493 33.628 1.00 26.32 218 ILE A CA 1
ATOM 1610 C C . ILE A 1 240 ? 17.397 -0.785 32.703 1.00 25.37 218 ILE A C 1
ATOM 1611 O O . ILE A 1 240 ? 17.194 -1.935 32.282 1.00 24.12 218 ILE A O 1
ATOM 1616 N N . ASP A 1 241 ? 16.602 0.241 32.395 1.00 24.96 219 ASP A N 1
ATOM 1617 C CA . ASP A 1 241 ? 15.351 0.029 31.603 1.00 25.00 219 ASP A CA 1
ATOM 1618 C C . ASP A 1 241 ? 15.619 -0.327 30.139 1.00 24.91 219 ASP A C 1
ATOM 1619 O O . ASP A 1 241 ? 14.955 -1.178 29.568 1.00 24.90 219 ASP A O 1
ATOM 1624 N N . ILE A 1 242 ? 16.596 0.347 29.539 1.00 23.64 220 ILE A N 1
ATOM 1625 C CA . ILE A 1 242 ? 16.893 0.243 28.107 1.00 24.77 220 ILE A CA 1
ATOM 1626 C C . ILE A 1 242 ? 18.388 0.077 27.907 1.00 24.90 220 ILE A C 1
ATOM 1627 O O . ILE A 1 242 ? 19.184 0.794 28.544 1.00 23.89 220 ILE A O 1
ATOM 1632 N N . ILE A 1 243 ? 18.771 -0.903 27.078 1.00 24.85 221 ILE A N 1
ATOM 1633 C CA . ILE A 1 243 ? 20.156 -1.010 26.596 1.00 24.91 221 ILE A CA 1
ATOM 1634 C C . ILE A 1 243 ? 20.167 -0.877 25.070 1.00 25.38 221 ILE A C 1
ATOM 1635 O O . ILE A 1 243 ? 19.512 -1.640 24.348 1.00 25.72 221 ILE A O 1
ATOM 1640 N N . ILE A 1 244 ? 20.892 0.133 24.598 1.00 25.26 222 ILE A N 1
ATOM 1641 C CA . ILE A 1 244 ? 21.144 0.289 23.148 1.00 26.07 222 ILE A CA 1
ATOM 1642 C C . ILE A 1 244 ? 22.487 -0.409 22.886 1.00 25.66 222 ILE A C 1
ATOM 1643 O O . ILE A 1 244 ? 23.550 0.109 23.246 1.00 25.10 222 ILE A O 1
ATOM 1648 N N . GLU A 1 245 ? 22.411 -1.593 22.266 1.00 23.93 223 GLU A N 1
ATOM 1649 C CA . GLU A 1 245 ? 23.580 -2.474 22.119 1.00 24.49 223 GLU A CA 1
ATOM 1650 C C . GLU A 1 245 ? 24.263 -2.377 20.742 1.00 25.01 223 GLU A C 1
ATOM 1651 O O . GLU A 1 245 ? 23.694 -2.822 19.742 1.00 25.40 223 GLU A O 1
ATOM 1657 N N . MET A 1 246 ? 25.479 -1.801 20.697 1.00 24.99 224 MET A N 1
ATOM 1658 C CA . MET A 1 246 ? 26.293 -1.730 19.447 1.00 25.81 224 MET A CA 1
ATOM 1659 C C . MET A 1 246 ? 27.079 -2.987 19.079 1.00 26.20 224 MET A C 1
ATOM 1660 O O . MET A 1 246 ? 27.485 -3.129 17.914 1.00 27.60 224 MET A O 1
ATOM 1665 N N . LEU A 1 247 ? 27.302 -3.886 20.047 1.00 25.36 225 LEU A N 1
ATOM 1666 C CA . LEU A 1 247 ? 28.096 -5.088 19.833 1.00 24.85 225 LEU A CA 1
ATOM 1667 C C . LEU A 1 247 ? 27.530 -6.329 20.575 1.00 24.56 225 LEU A C 1
ATOM 1668 O O . LEU A 1 247 ? 28.140 -6.839 21.511 1.00 25.67 225 LEU A O 1
ATOM 1673 N N . ALA A 1 248 ? 26.371 -6.802 20.140 1.00 24.57 226 ALA A N 1
ATOM 1674 C CA . ALA A 1 248 ? 25.577 -7.790 20.880 1.00 24.72 226 ALA A CA 1
ATOM 1675 C C . ALA A 1 248 ? 26.298 -9.144 20.992 1.00 24.77 226 ALA A C 1
ATOM 1676 O O . ALA A 1 248 ? 26.106 -9.857 21.958 1.00 24.63 226 ALA A O 1
ATOM 1678 N N . ASN A 1 249 ? 27.168 -9.455 20.028 1.00 24.71 227 ASN A N 1
ATOM 1679 C CA . ASN A 1 249 ? 27.940 -10.708 20.053 1.00 24.59 227 ASN A CA 1
ATOM 1680 C C . ASN A 1 249 ? 28.935 -10.761 21.201 1.00 23.90 227 ASN A C 1
ATOM 1681 O O . ASN A 1 249 ? 29.400 -11.855 21.559 1.00 24.40 227 ASN A O 1
ATOM 1686 N N . VAL A 1 250 ? 29.343 -9.588 21.715 1.00 23.20 228 VAL A N 1
ATOM 1687 C CA . VAL A 1 250 ? 30.247 -9.530 22.890 1.00 23.38 228 VAL A CA 1
ATOM 1688 C C . VAL A 1 250 ? 29.415 -9.361 24.174 1.00 22.80 228 VAL A C 1
ATOM 1689 O O . VAL A 1 250 ? 29.693 -9.999 25.184 1.00 23.08 228 VAL A O 1
ATOM 1693 N N . ASN A 1 251 ? 28.405 -8.495 24.120 1.00 24.30 229 ASN A N 1
ATOM 1694 C CA . ASN A 1 251 ? 27.723 -8.026 25.340 1.00 24.65 229 ASN A CA 1
ATOM 1695 C C . ASN A 1 251 ? 26.326 -8.556 25.671 1.00 24.91 229 ASN A C 1
ATOM 1696 O O . ASN A 1 251 ? 25.795 -8.248 26.751 1.00 24.87 229 ASN A O 1
ATOM 1701 N N . LEU A 1 252 ? 25.680 -9.283 24.765 1.00 24.29 230 LEU A N 1
ATOM 1702 C CA . LEU A 1 252 ? 24.270 -9.556 25.012 1.00 24.33 230 LEU A CA 1
ATOM 1703 C C . LEU A 1 252 ? 23.995 -10.267 26.373 1.00 24.51 230 LEU A C 1
ATOM 1704 O O . LEU A 1 252 ? 23.020 -9.911 27.073 1.00 24.21 230 LEU A O 1
ATOM 1709 N N . SER A 1 253 ? 24.838 -11.242 26.759 1.00 23.28 231 SER A N 1
ATOM 1710 C CA . SER A 1 253 ? 24.610 -11.961 28.017 1.00 24.48 231 SER A CA 1
ATOM 1711 C C . SER A 1 253 ? 24.759 -11.039 29.250 1.00 25.16 231 SER A C 1
ATOM 1712 O O . SER A 1 253 ? 23.917 -11.033 30.170 1.00 24.42 231 SER A O 1
ATOM 1715 N N . LYS A 1 254 ? 25.837 -10.265 29.262 1.00 24.99 232 LYS A N 1
ATOM 1716 C CA . LYS A 1 254 ? 26.081 -9.283 30.316 1.00 26.02 232 LYS A CA 1
ATOM 1717 C C . LYS A 1 254 ? 24.944 -8.248 30.373 1.00 25.76 232 LYS A C 1
ATOM 1718 O O . LYS A 1 254 ? 24.514 -7.882 31.467 1.00 25.25 232 LYS A O 1
ATOM 1724 N N . ASP A 1 255 ? 24.434 -7.839 29.196 1.00 24.91 233 ASP A N 1
ATOM 1725 C CA . ASP A 1 255 ? 23.271 -6.937 29.083 1.00 24.44 233 ASP A CA 1
ATOM 1726 C C . ASP A 1 255 ? 22.052 -7.452 29.836 1.00 24.37 233 ASP A C 1
ATOM 1727 O O . ASP A 1 255 ? 21.403 -6.693 30.567 1.00 24.56 233 ASP A O 1
ATOM 1732 N N . LEU A 1 256 ? 21.748 -8.750 29.681 1.00 23.87 234 LEU A N 1
ATOM 1733 C CA . LEU A 1 256 ? 20.587 -9.344 30.354 1.00 23.98 234 LEU A CA 1
ATOM 1734 C C . LEU A 1 256 ? 20.671 -9.278 31.875 1.00 23.85 234 LEU A C 1
ATOM 1735 O O . LEU A 1 256 ? 19.652 -9.092 32.537 1.00 23.93 234 LEU A O 1
ATOM 1740 N N . SER A 1 257 ? 21.889 -9.406 32.411 1.00 24.52 235 SER A N 1
ATOM 1741 C CA . SER A 1 257 ? 22.116 -9.323 33.865 1.00 25.49 235 SER A CA 1
ATOM 1742 C C . SER A 1 257 ? 21.853 -7.885 34.373 1.00 25.35 235 SER A C 1
ATOM 1743 O O . SER A 1 257 ? 21.576 -7.707 35.552 1.00 26.33 235 SER A O 1
ATOM 1746 N N . LEU A 1 258 ? 21.910 -6.889 33.482 1.00 25.73 236 LEU A N 1
ATOM 1747 C CA . LEU A 1 258 ? 21.791 -5.461 33.869 1.00 26.02 236 LEU A CA 1
ATOM 1748 C C . LEU A 1 258 ? 20.380 -4.909 33.803 1.00 26.63 236 LEU A C 1
ATOM 1749 O O . LEU A 1 258 ? 20.078 -3.834 34.371 1.00 25.44 236 LEU A O 1
ATOM 1754 N N . LEU A 1 259 ? 19.509 -5.627 33.092 1.00 25.66 237 LEU A N 1
ATOM 1755 C CA . LEU A 1 259 ? 18.185 -5.106 32.789 1.00 26.09 237 LEU A CA 1
ATOM 1756 C C . LEU A 1 259 ? 17.252 -5.049 34.033 1.00 26.49 237 LEU A C 1
ATOM 1757 O O . LEU A 1 259 ? 17.291 -5.921 34.884 1.00 26.26 237 LEU A O 1
ATOM 1762 N N . SER A 1 260 ? 16.419 -4.007 34.110 1.00 26.03 238 SER A N 1
ATOM 1763 C CA . SER A 1 260 ? 15.351 -3.932 35.103 1.00 26.58 238 SER A CA 1
ATOM 1764 C C . SER A 1 260 ? 14.221 -4.898 34.701 1.00 26.47 238 SER A C 1
ATOM 1765 O O . SER A 1 260 ? 14.226 -5.437 33.568 1.00 25.17 238 SER A O 1
ATOM 1768 N N . HIS A 1 261 ? 13.223 -5.052 35.586 1.00 27.31 239 HIS A N 1
ATOM 1769 C CA . HIS A 1 261 ? 11.994 -5.765 35.227 1.00 27.91 239 HIS A CA 1
ATOM 1770 C C . HIS A 1 261 ? 11.270 -5.044 34.087 1.00 27.80 239 HIS A C 1
ATOM 1771 O O . HIS A 1 261 ? 11.081 -3.815 34.115 1.00 27.73 239 HIS A O 1
ATOM 1778 N N . GLY A 1 262 ? 10.883 -5.798 33.072 1.00 26.74 240 GLY A N 1
ATOM 1779 C CA . GLY A 1 262 ? 10.276 -5.226 31.885 1.00 26.40 240 GLY A CA 1
ATOM 1780 C C . GLY A 1 262 ? 11.299 -4.480 31.007 1.00 26.15 240 GLY A C 1
ATOM 1781 O O . GLY A 1 262 ? 10.913 -3.814 30.040 1.00 25.45 240 GLY A O 1
ATOM 1782 N N . GLY A 1 263 ? 12.592 -4.630 31.326 1.00 25.32 241 GLY A N 1
ATOM 1783 C CA . GLY A 1 263 ? 13.716 -3.978 30.627 1.00 25.46 241 GLY A CA 1
ATOM 1784 C C . GLY A 1 263 ? 13.855 -4.479 29.202 1.00 25.97 241 GLY A C 1
ATOM 1785 O O . GLY A 1 263 ? 13.371 -5.559 28.846 1.00 25.73 241 GLY A O 1
ATOM 1786 N N . ARG A 1 264 ? 14.482 -3.690 28.358 1.00 24.41 242 ARG A N 1
ATOM 1787 C CA . ARG A 1 264 ? 14.719 -4.163 26.970 1.00 25.88 242 ARG A CA 1
ATOM 1788 C C . ARG A 1 264 ? 16.047 -3.798 26.389 1.00 25.47 242 ARG A C 1
ATOM 1789 O O . ARG A 1 264 ? 16.488 -2.654 26.490 1.00 25.32 242 ARG A O 1
ATOM 1797 N N . VAL A 1 265 ? 16.673 -4.774 25.753 1.00 25.56 243 VAL A N 1
ATOM 1798 C CA . VAL A 1 265 ? 17.908 -4.532 25.043 1.00 25.62 243 VAL A CA 1
ATOM 1799 C C . VAL A 1 265 ? 17.606 -4.544 23.527 1.00 25.31 243 VAL A C 1
ATOM 1800 O O . VAL A 1 265 ? 16.965 -5.487 22.968 1.00 24.82 243 VAL A O 1
ATOM 1804 N N . ILE A 1 266 ? 18.015 -3.457 22.894 1.00 23.89 244 ILE A N 1
ATOM 1805 C CA . ILE A 1 266 ? 17.813 -3.273 21.458 1.00 24.16 244 ILE A CA 1
ATOM 1806 C C . ILE A 1 266 ? 19.119 -3.625 20.748 1.00 24.89 244 ILE A C 1
ATOM 1807 O O . ILE A 1 266 ? 20.182 -2.988 20.967 1.00 25.96 244 ILE A O 1
ATOM 1812 N N . VAL A 1 267 ? 19.025 -4.631 19.883 1.00 24.99 245 VAL A N 1
ATOM 1813 C CA . VAL A 1 267 ? 20.171 -5.049 19.098 1.00 25.08 245 VAL A CA 1
ATOM 1814 C C . VAL A 1 267 ? 20.364 -4.138 17.881 1.00 24.74 245 VAL A C 1
ATOM 1815 O O . VAL A 1 267 ? 19.682 -4.305 16.864 1.00 24.90 245 VAL A O 1
ATOM 1819 N N . VAL A 1 268 ? 21.293 -3.184 18.006 1.00 25.13 246 VAL A N 1
ATOM 1820 C CA . VAL A 1 268 ? 21.632 -2.281 16.907 1.00 25.77 246 VAL A CA 1
ATOM 1821 C C . VAL A 1 268 ? 22.813 -2.833 16.082 1.00 26.32 246 VAL A C 1
ATOM 1822 O O . VAL A 1 268 ? 22.776 -2.837 14.836 1.00 26.77 246 VAL A O 1
ATOM 1826 N N . GLY A 1 269 ? 23.856 -3.291 16.775 1.00 25.90 247 GLY A N 1
ATOM 1827 C CA . GLY A 1 269 ? 25.006 -3.868 16.083 1.00 26.19 247 GLY A CA 1
ATOM 1828 C C . GLY A 1 269 ? 25.396 -5.214 16.660 1.00 26.12 247 GLY A C 1
ATOM 1829 O O . GLY A 1 269 ? 25.201 -5.463 17.860 1.00 25.52 247 GLY A O 1
ATOM 1830 N N . SER A 1 270 ? 25.986 -6.044 15.796 1.00 26.28 248 SER A N 1
ATOM 1831 C CA . SER A 1 270 ? 26.309 -7.427 16.084 1.00 26.15 248 SER A CA 1
ATOM 1832 C C . SER A 1 270 ? 27.227 -8.001 15.013 1.00 25.51 248 SER A C 1
ATOM 1833 O O . SER A 1 270 ? 26.950 -7.904 13.796 1.00 24.86 248 SER A O 1
ATOM 1836 N N . ARG A 1 271 ? 28.311 -8.624 15.466 1.00 24.98 249 ARG A N 1
ATOM 1837 C CA . ARG A 1 271 ? 29.332 -9.155 14.554 1.00 25.47 249 ARG A CA 1
ATOM 1838 C C . ARG A 1 271 ? 29.785 -10.552 14.894 1.00 25.89 249 ARG A C 1
ATOM 1839 O O . ARG A 1 271 ? 30.950 -10.888 14.717 1.00 25.11 249 ARG A O 1
ATOM 1847 N N . GLY A 1 272 ? 28.857 -11.385 15.360 1.00 25.62 250 GLY A N 1
ATOM 1848 C CA . GLY A 1 272 ? 29.204 -12.748 15.694 1.00 24.92 250 GLY A CA 1
ATOM 1849 C C . GLY A 1 272 ? 28.137 -13.439 16.527 1.00 24.98 250 GLY A C 1
ATOM 1850 O O . GLY A 1 272 ? 26.993 -12.950 16.656 1.00 24.59 250 GLY A O 1
ATOM 1851 N N . THR A 1 273 ? 28.506 -14.584 17.095 1.00 24.31 251 THR A N 1
ATOM 1852 C CA . THR A 1 273 ? 27.583 -15.335 17.924 1.00 24.33 251 THR A CA 1
ATOM 1853 C C . THR A 1 273 ? 27.957 -15.147 19.394 1.00 24.80 251 THR A C 1
ATOM 1854 O O . THR A 1 273 ? 29.070 -14.698 19.731 1.00 23.95 251 THR A O 1
ATOM 1858 N N . ILE A 1 274 ? 27.033 -15.507 20.272 1.00 23.49 252 ILE A N 1
ATOM 1859 C CA . ILE A 1 274 ? 27.210 -15.321 21.718 1.00 24.09 252 ILE A CA 1
ATOM 1860 C C . ILE A 1 274 ? 26.360 -16.366 22.433 1.00 24.87 252 ILE A C 1
ATOM 1861 O O . ILE A 1 274 ? 25.225 -16.607 22.044 1.00 24.34 252 ILE A O 1
ATOM 1868 N N . GLU A 1 275 ? 26.916 -16.951 23.492 1.00 24.79 253 GLU A N 1
ATOM 1869 C CA . GLU A 1 275 ? 26.168 -17.810 24.385 1.00 25.63 253 GLU A CA 1
ATOM 1870 C C . GLU A 1 275 ? 25.376 -16.996 25.425 1.00 25.31 253 GLU A C 1
ATOM 1871 O O . GLU A 1 275 ? 25.909 -16.095 26.075 1.00 25.80 253 GLU A O 1
ATOM 1877 N N . ILE A 1 276 ? 24.093 -17.305 25.540 1.00 24.10 254 ILE A N 1
ATOM 1878 C CA . ILE A 1 276 ? 23.212 -16.603 26.481 1.00 24.46 254 ILE A CA 1
ATOM 1879 C C . ILE A 1 276 ? 22.422 -17.632 27.286 1.00 23.37 254 ILE A C 1
ATOM 1880 O O . ILE A 1 276 ? 22.293 -18.809 26.874 1.00 22.99 254 ILE A O 1
ATOM 1885 N N . ASN A 1 277 ? 21.940 -17.205 28.458 1.00 23.15 255 ASN A N 1
ATOM 1886 C CA . ASN A 1 277 ? 21.033 -18.015 29.245 1.00 22.99 255 ASN A CA 1
ATOM 1887 C C . ASN A 1 277 ? 19.609 -17.448 29.122 1.00 22.59 255 ASN A C 1
ATOM 1888 O O . ASN A 1 277 ? 19.320 -16.381 29.687 1.00 21.41 255 ASN A O 1
ATOM 1893 N N . PRO A 1 278 ? 18.733 -18.124 28.342 1.00 22.77 256 PRO A N 1
ATOM 1894 C CA . PRO A 1 278 ? 17.393 -17.520 28.151 1.00 22.33 256 PRO A CA 1
ATOM 1895 C C . PRO A 1 278 ? 16.573 -17.335 29.440 1.00 21.71 256 PRO A C 1
ATOM 1896 O O . PRO A 1 278 ? 15.688 -16.458 29.481 1.00 21.43 256 PRO A O 1
ATOM 1900 N N . ARG A 1 279 ? 16.885 -18.100 30.486 1.00 21.29 257 ARG A N 1
ATOM 1901 C CA . ARG A 1 279 ? 16.260 -17.849 31.815 1.00 21.56 257 ARG A CA 1
ATOM 1902 C C . ARG A 1 279 ? 16.517 -16.412 32.323 1.00 22.22 257 ARG A C 1
ATOM 1903 O O . ARG A 1 279 ? 15.706 -15.869 33.092 1.00 21.79 257 ARG A O 1
ATOM 1911 N N . ASP A 1 280 ? 17.621 -15.789 31.879 1.00 22.47 258 ASP A N 1
ATOM 1912 C CA . ASP A 1 280 ? 17.887 -14.368 32.207 1.00 23.70 258 ASP A CA 1
ATOM 1913 C C . ASP A 1 280 ? 16.770 -13.405 31.775 1.00 23.86 258 ASP A C 1
ATOM 1914 O O . ASP A 1 280 ? 16.638 -12.349 32.364 1.00 25.21 258 ASP A O 1
ATOM 1919 N N . THR A 1 281 ? 15.976 -13.771 30.768 1.00 22.78 259 THR A N 1
ATOM 1920 C CA . THR A 1 281 ? 14.824 -12.963 30.326 1.00 22.80 259 THR A CA 1
ATOM 1921 C C . THR A 1 281 ? 13.538 -13.229 31.136 1.00 22.95 259 THR A C 1
ATOM 1922 O O . THR A 1 281 ? 12.657 -12.369 31.200 1.00 23.81 259 THR A O 1
ATOM 1926 N N . MET A 1 282 ? 13.456 -14.396 31.761 1.00 22.85 260 MET A N 1
ATOM 1927 C CA . MET A 1 282 ? 12.214 -14.890 32.413 1.00 22.28 260 MET A CA 1
ATOM 1928 C C . MET A 1 282 ? 11.786 -14.173 33.689 1.00 22.01 260 MET A C 1
ATOM 1929 O O . MET A 1 282 ? 10.687 -13.637 33.692 1.00 20.09 260 MET A O 1
ATOM 1934 N N . ALA A 1 283 ? 12.611 -14.160 34.756 1.00 23.48 261 ALA A N 1
ATOM 1935 C CA . ALA A 1 283 ? 12.206 -13.492 36.024 1.00 25.19 261 ALA A CA 1
ATOM 1936 C C . ALA A 1 283 ? 11.960 -11.984 35.840 1.00 25.29 261 ALA A C 1
ATOM 1937 O O . ALA A 1 283 ? 10.953 -11.452 36.357 1.00 26.72 261 ALA A O 1
ATOM 1939 N N . LYS A 1 284 ? 12.798 -11.345 35.011 1.00 24.97 262 LYS A N 1
ATOM 1940 C CA . LYS A 1 284 ? 12.618 -9.918 34.654 1.00 24.62 262 LYS A CA 1
ATOM 1941 C C . LYS A 1 284 ? 11.578 -9.615 33.548 1.00 24.10 262 LYS A C 1
ATOM 1942 O O . LYS A 1 284 ? 11.172 -8.454 33.378 1.00 23.42 262 LYS A O 1
ATOM 1948 N N . GLU A 1 285 ? 11.100 -10.660 32.861 1.00 23.91 263 GLU A N 1
ATOM 1949 C CA . GLU A 1 285 ? 10.230 -10.471 31.679 1.00 23.64 263 GLU A CA 1
ATOM 1950 C C . GLU A 1 285 ? 10.791 -9.393 30.746 1.00 23.39 263 GLU A C 1
ATOM 1951 O O . GLU A 1 285 ? 10.115 -8.405 30.367 1.00 22.30 263 GLU A O 1
ATOM 1957 N N . SER A 1 286 ? 12.063 -9.565 30.414 1.00 23.52 264 SER A N 1
ATOM 1958 C CA . SER A 1 286 ? 12.786 -8.610 29.608 1.00 23.63 264 SER A CA 1
ATOM 1959 C C . SER A 1 286 ? 12.713 -9.065 28.137 1.00 23.44 264 SER A C 1
ATOM 1960 O O . SER A 1 286 ? 12.354 -10.211 27.858 1.00 25.60 264 SER A O 1
ATOM 1963 N N . SER A 1 287 ? 13.038 -8.150 27.240 1.00 23.48 265 SER A N 1
ATOM 1964 C CA . SER A 1 287 ? 12.991 -8.380 25.795 1.00 23.71 265 SER A CA 1
ATOM 1965 C C . SER A 1 287 ? 14.325 -8.041 25.140 1.00 23.22 265 SER A C 1
ATOM 1966 O O . SER A 1 287 ? 14.977 -7.037 25.482 1.00 23.81 265 SER A O 1
ATOM 1969 N N . ILE A 1 288 ? 14.696 -8.882 24.175 1.00 24.01 266 ILE A N 1
ATOM 1970 C CA . ILE A 1 288 ? 15.778 -8.634 23.229 1.00 23.16 266 ILE A CA 1
ATOM 1971 C C . ILE A 1 288 ? 15.127 -8.340 21.877 1.00 24.24 266 ILE A C 1
ATOM 1972 O O . ILE A 1 288 ? 14.346 -9.150 21.374 1.00 24.45 266 ILE A O 1
ATOM 1977 N N . ILE A 1 289 ? 15.378 -7.146 21.344 1.00 25.05 267 ILE A N 1
ATOM 1978 C CA . ILE A 1 289 ? 14.612 -6.626 20.205 1.00 25.23 267 ILE A CA 1
ATOM 1979 C C . ILE A 1 289 ? 15.594 -6.198 19.111 1.00 25.22 267 ILE A C 1
ATOM 1980 O O . ILE A 1 289 ? 16.454 -5.325 19.333 1.00 26.10 267 ILE A O 1
ATOM 1985 N N . GLY A 1 290 ? 15.467 -6.806 17.934 1.00 25.72 268 GLY A N 1
ATOM 1986 C CA . GLY A 1 290 ? 16.246 -6.355 16.756 1.00 25.05 268 GLY A CA 1
ATOM 1987 C C . GLY A 1 290 ? 15.683 -5.077 16.124 1.00 25.34 268 GLY A C 1
ATOM 1988 O O . GLY A 1 290 ? 14.471 -4.835 16.101 1.00 25.04 268 GLY A O 1
ATOM 1989 N N . VAL A 1 291 ? 16.576 -4.242 15.628 1.00 26.66 269 VAL A N 1
ATOM 1990 C CA . VAL A 1 291 ? 16.163 -3.090 14.839 1.00 26.36 269 VAL A CA 1
ATOM 1991 C C . VAL A 1 291 ? 17.037 -2.998 13.568 1.00 26.36 269 VAL A C 1
ATOM 1992 O O . VAL A 1 291 ? 18.258 -3.274 13.595 1.00 27.51 269 VAL A O 1
ATOM 1996 N N . THR A 1 292 ? 16.406 -2.609 12.465 1.00 26.19 270 THR A N 1
ATOM 1997 C CA . THR A 1 292 ? 17.167 -2.213 11.267 1.00 27.04 270 THR A CA 1
ATOM 1998 C C . THR A 1 292 ? 16.513 -0.972 10.678 1.00 26.55 270 THR A C 1
ATOM 1999 O O . THR A 1 292 ? 15.319 -0.983 10.342 1.00 26.54 270 THR A O 1
ATOM 2003 N N . LEU A 1 293 ? 17.311 0.090 10.539 1.00 26.06 271 LEU A N 1
ATOM 2004 C CA . LEU A 1 293 ? 16.790 1.319 9.995 1.00 26.69 271 LEU A CA 1
ATOM 2005 C C . LEU A 1 293 ? 16.041 1.080 8.685 1.00 27.60 271 LEU A C 1
ATOM 2006 O O . LEU A 1 293 ? 14.986 1.647 8.463 1.00 27.34 271 LEU A O 1
ATOM 2011 N N . PHE A 1 294 ? 16.564 0.237 7.817 1.00 28.33 272 PHE A N 1
ATOM 2012 C CA . PHE A 1 294 ? 15.909 0.164 6.493 1.00 30.67 272 PHE A CA 1
ATOM 2013 C C . PHE A 1 294 ? 14.657 -0.689 6.411 1.00 29.30 272 PHE A C 1
ATOM 2014 O O . PHE A 1 294 ? 14.017 -0.740 5.368 1.00 29.57 272 PHE A O 1
ATOM 2022 N N . SER A 1 295 ? 14.258 -1.254 7.560 1.00 28.02 273 SER A N 1
ATOM 2023 C CA . SER A 1 295 ? 12.886 -1.766 7.752 1.00 28.73 273 SER A CA 1
ATOM 2024 C C . SER A 1 295 ? 11.837 -0.668 7.916 1.00 28.53 273 SER A C 1
ATOM 2025 O O . SER A 1 295 ? 10.634 -0.956 7.836 1.00 28.14 273 SER A O 1
ATOM 2028 N N . SER A 1 296 ? 12.266 0.569 8.173 1.00 27.92 274 SER A N 1
ATOM 2029 C CA . SER A 1 296 ? 11.304 1.681 8.376 1.00 27.89 274 SER A CA 1
ATOM 2030 C C . SER A 1 296 ? 10.375 1.896 7.165 1.00 27.87 274 SER A C 1
ATOM 2031 O O . SER A 1 296 ? 10.815 1.805 6.009 1.00 27.89 274 SER A O 1
ATOM 2034 N N . THR A 1 297 ? 9.092 2.128 7.422 1.00 27.63 275 THR A N 1
ATOM 2035 C CA . THR A 1 297 ? 8.196 2.598 6.351 1.00 27.96 275 THR A CA 1
ATOM 2036 C C . THR A 1 297 ? 8.523 4.050 5.930 1.00 28.56 275 THR A C 1
ATOM 2037 O O . THR A 1 297 ? 9.304 4.749 6.610 1.00 26.45 275 THR A O 1
ATOM 2041 N N . LYS A 1 298 ? 7.939 4.472 4.800 1.00 29.34 276 LYS A N 1
ATOM 2042 C CA . LYS A 1 298 ? 8.007 5.881 4.324 1.00 30.89 276 LYS A CA 1
ATOM 2043 C C . LYS A 1 298 ? 7.488 6.816 5.405 1.00 29.85 276 LYS A C 1
ATOM 2044 O O . LYS A 1 298 ? 8.136 7.815 5.733 1.00 29.88 276 LYS A O 1
ATOM 2050 N N . GLU A 1 299 ? 6.317 6.469 5.941 1.00 29.69 277 GLU A N 1
ATOM 2051 C CA . GLU A 1 299 ? 5.630 7.274 6.964 1.00 29.89 277 GLU A CA 1
ATOM 2052 C C . GLU A 1 299 ? 6.515 7.399 8.231 1.00 29.45 277 GLU A C 1
ATOM 2053 O O . GLU A 1 299 ? 6.646 8.485 8.791 1.00 28.12 277 GLU A O 1
ATOM 2059 N N . GLU A 1 300 ? 7.158 6.300 8.634 1.00 28.29 278 GLU A N 1
ATOM 2060 C CA . GLU A 1 300 ? 8.134 6.335 9.742 1.00 27.94 278 GLU A CA 1
ATOM 2061 C C . GLU A 1 300 ? 9.329 7.244 9.507 1.00 28.09 278 GLU A C 1
ATOM 2062 O O . GLU A 1 300 ? 9.666 8.048 10.382 1.00 27.17 278 GLU A O 1
ATOM 2068 N N . PHE A 1 301 ? 9.956 7.131 8.329 1.00 26.71 279 PHE A N 1
ATOM 2069 C CA . PHE A 1 301 ? 11.030 8.047 7.960 1.00 26.90 279 PHE A CA 1
ATOM 2070 C C . PHE A 1 301 ? 10.642 9.528 8.064 1.00 26.48 279 PHE A C 1
ATOM 2071 O O . PHE A 1 301 ? 11.479 10.327 8.472 1.00 26.07 279 PHE A O 1
ATOM 2079 N N . GLN A 1 302 ? 9.409 9.861 7.685 1.00 25.39 280 GLN A N 1
ATOM 2080 C CA . GLN A 1 302 ? 8.893 11.237 7.743 1.00 26.85 280 GLN A CA 1
ATOM 2081 C C . GLN A 1 302 ? 8.742 11.694 9.199 1.00 25.27 280 GLN A C 1
ATOM 2082 O O . GLN A 1 302 ? 9.113 12.835 9.553 1.00 24.91 280 GLN A O 1
ATOM 2088 N N . GLN A 1 303 ? 8.181 10.811 10.013 1.00 24.36 281 GLN A N 1
ATOM 2089 C CA . GLN A 1 303 ? 8.051 11.022 11.457 1.00 24.13 281 GLN A CA 1
ATOM 2090 C C . GLN A 1 303 ? 9.424 11.284 12.070 1.00 24.05 281 GLN A C 1
ATOM 2091 O O . GLN A 1 303 ? 9.578 12.264 12.814 1.00 22.58 281 GLN A O 1
ATOM 2097 N N . TYR A 1 304 ? 10.415 10.430 11.758 1.00 23.74 282 TYR A N 1
ATOM 2098 C CA . TYR A 1 304 ? 11.746 10.574 12.321 1.00 24.56 282 TYR A CA 1
ATOM 2099 C C . TYR A 1 304 ? 12.389 11.870 11.843 1.00 24.40 282 TYR A C 1
ATOM 2100 O O . TYR A 1 304 ? 13.010 12.569 12.629 1.00 24.64 282 TYR A O 1
ATOM 2109 N N . ALA A 1 305 ? 12.271 12.160 10.546 1.00 24.39 283 ALA A N 1
ATOM 2110 C CA . ALA A 1 305 ? 12.793 13.421 10.005 1.00 24.81 283 ALA A CA 1
ATOM 2111 C C . ALA A 1 305 ? 12.232 14.653 10.734 1.00 23.77 283 ALA A C 1
ATOM 2112 O O . ALA A 1 305 ? 12.976 15.598 11.020 1.00 24.70 283 ALA A O 1
ATOM 2114 N N . ALA A 1 306 ? 10.939 14.632 11.041 1.00 23.57 284 ALA A N 1
ATOM 2115 C CA . ALA A 1 306 ? 10.277 15.725 11.728 1.00 23.49 284 ALA A CA 1
ATOM 2116 C C . ALA A 1 306 ? 10.848 15.874 13.155 1.00 22.84 284 ALA A C 1
ATOM 2117 O O . ALA A 1 306 ? 11.144 17.006 13.590 1.00 21.99 284 ALA A O 1
ATOM 2119 N N . ALA A 1 307 ? 11.017 14.746 13.843 1.00 23.20 285 ALA A N 1
ATOM 2120 C CA . ALA A 1 307 ? 11.609 14.731 15.195 1.00 23.34 285 ALA A CA 1
ATOM 2121 C C . ALA A 1 307 ? 13.029 15.317 15.175 1.00 24.26 285 ALA A C 1
ATOM 2122 O O . ALA A 1 307 ? 13.379 16.146 16.032 1.00 24.21 285 ALA A O 1
ATOM 2124 N N . LEU A 1 308 ? 13.838 14.879 14.207 1.00 23.82 286 LEU A N 1
ATOM 2125 C CA . LEU A 1 308 ? 15.244 15.265 14.131 1.00 24.72 286 LEU A CA 1
ATOM 2126 C C . LEU A 1 308 ? 15.371 16.714 13.707 1.00 23.99 286 LEU A C 1
ATOM 2127 O O . LEU A 1 308 ? 16.191 17.432 14.264 1.00 25.47 286 LEU A O 1
ATOM 2132 N N . GLN A 1 309 ? 14.561 17.145 12.735 1.00 23.81 287 GLN A N 1
ATOM 2133 C CA . GLN A 1 309 ? 14.513 18.597 12.381 1.00 23.97 287 GLN A CA 1
ATOM 2134 C C . GLN A 1 309 ? 14.237 19.474 13.625 1.00 24.19 287 GLN A C 1
ATOM 2135 O O . GLN A 1 309 ? 14.856 20.548 13.796 1.00 22.61 287 GLN A O 1
ATOM 2141 N N . ALA A 1 310 ? 13.280 19.050 14.456 1.00 23.07 288 ALA A N 1
ATOM 2142 C CA . ALA A 1 310 ? 12.975 19.801 15.668 1.00 23.88 288 ALA A CA 1
ATOM 2143 C C . ALA A 1 310 ? 14.197 19.798 16.614 1.00 23.59 288 ALA A C 1
ATOM 2144 O O . ALA A 1 310 ? 14.548 20.848 17.206 1.00 23.92 288 ALA A O 1
ATOM 2146 N N . GLY A 1 311 ? 14.843 18.642 16.734 1.00 24.11 289 GLY A N 1
ATOM 2147 C CA . GLY A 1 311 ? 16.093 18.490 17.534 1.00 24.43 289 GLY A CA 1
ATOM 2148 C C . GLY A 1 311 ? 17.207 19.446 17.101 1.00 25.03 289 GLY A C 1
ATOM 2149 O O . GLY A 1 311 ? 17.869 20.068 17.927 1.00 24.07 289 GLY A O 1
ATOM 2150 N N . MET A 1 312 ? 17.411 19.570 15.793 1.00 24.08 290 MET A N 1
ATOM 2151 C CA . MET A 1 312 ? 18.385 20.502 15.245 1.00 25.50 290 MET A CA 1
ATOM 2152 C C . MET A 1 312 ? 17.980 21.951 15.538 1.00 24.90 290 MET A C 1
ATOM 2153 O O . MET A 1 312 ? 18.809 22.762 15.974 1.00 25.83 290 MET A O 1
ATOM 2158 N N . GLU A 1 313 ? 16.706 22.276 15.326 1.00 25.26 291 GLU A N 1
ATOM 2159 C CA . GLU A 1 313 ? 16.231 23.663 15.529 1.00 26.14 291 GLU A CA 1
ATOM 2160 C C . GLU A 1 313 ? 16.405 24.122 16.987 1.00 26.18 291 GLU A C 1
ATOM 2161 O O . GLU A 1 313 ? 16.919 25.210 17.253 1.00 25.76 291 GLU A O 1
ATOM 2167 N N . ILE A 1 314 ? 15.952 23.273 17.900 1.00 26.35 292 ILE A N 1
ATOM 2168 C CA . ILE A 1 314 ? 15.986 23.544 19.333 1.00 28.67 292 ILE A CA 1
ATOM 2169 C C . ILE A 1 314 ? 17.389 23.377 19.942 1.00 29.63 292 ILE A C 1
ATOM 2170 O O . ILE A 1 314 ? 17.632 23.845 21.057 1.00 31.11 292 ILE A O 1
ATOM 2175 N N . GLY A 1 315 ? 18.299 22.721 19.222 1.00 30.45 293 GLY A N 1
ATOM 2176 C CA . GLY A 1 315 ? 19.713 22.749 19.592 1.00 30.45 293 GLY A CA 1
ATOM 2177 C C . GLY A 1 315 ? 20.261 21.513 20.309 1.00 31.48 293 GLY A C 1
ATOM 2178 O O . GLY A 1 315 ? 21.473 21.463 20.566 1.00 32.16 293 GLY A O 1
ATOM 2179 N N . TRP A 1 316 ? 19.435 20.498 20.591 1.00 29.17 294 TRP A N 1
ATOM 2180 C CA . TRP A 1 316 ? 19.994 19.305 21.214 1.00 28.87 294 TRP A CA 1
ATOM 2181 C C . TRP A 1 316 ? 20.668 18.346 20.232 1.00 28.52 294 TRP A C 1
ATOM 2182 O O . TRP A 1 316 ? 21.533 17.546 20.632 1.00 28.48 294 TRP A O 1
ATOM 2193 N N . LEU A 1 317 ? 20.271 18.412 18.959 1.00 26.65 295 LEU A N 1
ATOM 2194 C CA . LEU A 1 317 ? 20.865 17.548 17.944 1.00 26.46 295 LEU A CA 1
ATOM 2195 C C . LEU A 1 317 ? 22.047 18.317 17.366 1.00 26.34 295 LEU A C 1
ATOM 2196 O O . LEU A 1 317 ? 21.865 19.218 16.525 1.00 25.19 295 LEU A O 1
ATOM 2201 N N . LYS A 1 318 ? 23.247 17.970 17.839 1.00 26.35 296 LYS A N 1
ATOM 2202 C CA . LYS A 1 318 ? 24.461 18.704 17.505 1.00 26.47 296 LYS A CA 1
ATOM 2203 C C . LYS A 1 318 ? 25.504 17.651 17.179 1.00 26.52 296 LYS A C 1
ATOM 2204 O O . LYS A 1 318 ? 26.204 17.206 18.086 1.00 26.51 296 LYS A O 1
ATOM 2207 N N . PRO A 1 319 ? 25.602 17.242 15.893 1.00 26.34 297 PRO A N 1
ATOM 2208 C CA . PRO A 1 319 ? 26.490 16.113 15.538 1.00 25.95 297 PRO A CA 1
ATOM 2209 C C . PRO A 1 319 ? 27.944 16.370 15.884 1.00 25.93 297 PRO A C 1
ATOM 2210 O O . PRO A 1 319 ? 28.420 17.512 15.796 1.00 25.32 297 PRO A O 1
ATOM 2214 N N . VAL A 1 320 ? 28.624 15.292 16.299 1.00 25.56 298 VAL A N 1
ATOM 2215 C CA . VAL A 1 320 ? 29.958 15.346 16.862 1.00 26.70 298 VAL A CA 1
ATOM 2216 C C . VAL A 1 320 ? 30.895 14.626 15.891 1.00 25.51 298 VAL A C 1
ATOM 2217 O O . VAL A 1 320 ? 30.673 13.446 15.554 1.00 26.04 298 VAL A O 1
ATOM 2221 N N . ILE A 1 321 ? 31.904 15.363 15.424 1.00 25.36 299 ILE A N 1
ATOM 2222 C CA . ILE A 1 321 ? 32.872 14.818 14.466 1.00 25.15 299 ILE A CA 1
ATOM 2223 C C . ILE A 1 321 ? 34.147 14.366 15.163 1.00 25.67 299 ILE A C 1
ATOM 2224 O O . ILE A 1 321 ? 34.921 15.185 15.658 1.00 25.58 299 ILE A O 1
ATOM 2229 N N . GLY A 1 322 ? 34.357 13.066 15.183 1.00 24.92 300 GLY A N 1
ATOM 2230 C CA . GLY A 1 322 ? 35.516 12.500 15.851 1.00 27.07 300 GLY A CA 1
ATOM 2231 C C . GLY A 1 322 ? 36.765 12.392 14.997 1.00 26.99 300 GLY A C 1
ATOM 2232 O O . GLY A 1 322 ? 37.869 12.535 15.504 1.00 28.48 300 GLY A O 1
ATOM 2233 N N . SER A 1 323 ? 36.608 12.128 13.706 1.00 27.06 301 SER A N 1
ATOM 2234 C CA . SER A 1 323 ? 37.777 11.999 12.814 1.00 27.89 301 SER A CA 1
ATOM 2235 C C . SER A 1 323 ? 37.394 12.378 11.382 1.00 28.24 301 SER A C 1
ATOM 2236 O O . SER A 1 323 ? 36.247 12.203 10.973 1.00 27.99 301 SER A O 1
ATOM 2239 N N . GLN A 1 324 ? 38.365 12.907 10.640 1.00 28.11 302 GLN A N 1
ATOM 2240 C CA . GLN A 1 324 ? 38.147 13.424 9.289 1.00 28.55 302 GLN A CA 1
ATOM 2241 C C . GLN A 1 324 ? 39.265 12.947 8.386 1.00 28.41 302 GLN A C 1
ATOM 2242 O O . GLN A 1 324 ? 40.450 13.069 8.731 1.00 28.07 302 GLN A O 1
ATOM 2248 N N . TYR A 1 325 ? 38.874 12.415 7.234 1.00 27.71 303 TYR A N 1
ATOM 2249 C CA . TYR A 1 325 ? 39.787 11.787 6.286 1.00 28.17 303 TYR A CA 1
ATOM 2250 C C . TYR A 1 325 ? 39.591 12.431 4.937 1.00 28.22 303 TYR A C 1
ATOM 2251 O O . TYR A 1 325 ? 38.449 12.594 4.496 1.00 27.89 303 TYR A O 1
ATOM 2260 N N . PRO A 1 326 ? 40.700 12.809 4.263 1.00 28.74 304 PRO A N 1
ATOM 2261 C CA . PRO A 1 326 ? 40.442 13.204 2.883 1.00 28.42 304 PRO A CA 1
ATOM 2262 C C . PRO A 1 326 ? 40.012 11.973 2.098 1.00 27.82 304 PRO A C 1
ATOM 2263 O O . PRO A 1 326 ? 40.313 10.837 2.493 1.00 27.36 304 PRO A O 1
ATOM 2267 N N . LEU A 1 327 ? 39.278 12.190 1.016 1.00 27.92 305 LEU A N 1
ATOM 2268 C CA . LEU A 1 327 ? 38.813 11.097 0.189 1.00 28.17 305 LEU A CA 1
ATOM 2269 C C . LEU A 1 327 ? 39.932 10.134 -0.213 1.00 28.40 305 LEU A C 1
ATOM 2270 O O . LEU A 1 327 ? 39.709 8.939 -0.268 1.00 29.10 305 LEU A O 1
ATOM 2275 N N . GLU A 1 328 ? 41.129 10.659 -0.468 1.00 27.79 306 GLU A N 1
ATOM 2276 C CA . GLU A 1 328 ? 42.289 9.856 -0.875 1.00 28.13 306 GLU A CA 1
ATOM 2277 C C . GLU A 1 328 ? 42.704 8.805 0.163 1.00 26.75 306 GLU A C 1
ATOM 2278 O O . GLU A 1 328 ? 43.367 7.826 -0.176 1.00 26.27 306 GLU A O 1
ATOM 2284 N N . LYS A 1 329 ? 42.318 9.028 1.412 1.00 25.50 307 LYS A N 1
ATOM 2285 C CA . LYS A 1 329 ? 42.628 8.132 2.518 1.00 25.57 307 LYS A CA 1
ATOM 2286 C C . LYS A 1 329 ? 41.428 7.285 2.931 1.00 25.04 307 LYS A C 1
ATOM 2287 O O . LYS A 1 329 ? 41.322 6.848 4.096 1.00 24.58 307 LYS A O 1
ATOM 2293 N N . VAL A 1 330 ? 40.520 7.066 1.981 1.00 24.01 308 VAL A N 1
ATOM 2294 C CA . VAL A 1 330 ? 39.333 6.249 2.254 1.00 24.20 308 VAL A CA 1
ATOM 2295 C C . VAL A 1 330 ? 39.718 4.842 2.773 1.00 23.26 308 VAL A C 1
ATOM 2296 O O . VAL A 1 330 ? 39.045 4.334 3.654 1.00 23.71 308 VAL A O 1
ATOM 2300 N N . ALA A 1 331 ? 40.800 4.244 2.250 1.00 23.53 309 ALA A N 1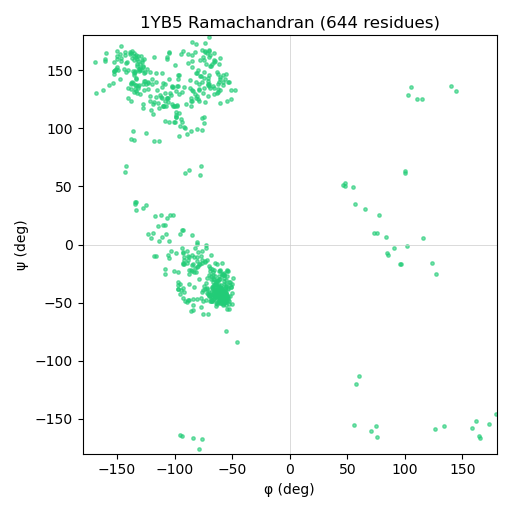
ATOM 2301 C CA . ALA A 1 331 ? 41.215 2.895 2.688 1.00 23.73 309 ALA A CA 1
ATOM 2302 C C . ALA A 1 331 ? 41.562 2.888 4.173 1.00 24.08 309 ALA A C 1
ATOM 2303 O O . ALA A 1 331 ? 41.185 1.987 4.883 1.00 24.11 309 ALA A O 1
ATOM 2305 N N . GLU A 1 332 ? 42.315 3.897 4.606 1.00 25.28 310 GLU A N 1
ATOM 2306 C CA . GLU A 1 332 ? 42.646 4.130 6.034 1.00 25.39 310 GLU A CA 1
ATOM 2307 C C . GLU A 1 332 ? 41.390 4.333 6.905 1.00 24.92 310 GLU A C 1
ATOM 2308 O O . GLU A 1 332 ? 41.266 3.745 7.979 1.00 25.26 310 GLU A O 1
ATOM 2318 N N . ALA A 1 333 ? 40.474 5.181 6.441 1.00 24.25 311 ALA A N 1
ATOM 2319 C CA . ALA A 1 333 ? 39.187 5.385 7.092 1.00 24.06 311 ALA A CA 1
ATOM 2320 C C . ALA A 1 333 ? 38.436 4.045 7.334 1.00 23.89 311 ALA A C 1
ATOM 2321 O O . ALA A 1 333 ? 38.044 3.774 8.446 1.00 23.26 311 ALA A O 1
ATOM 2323 N N . HIS A 1 334 ? 38.291 3.204 6.305 1.00 23.69 312 HIS A N 1
ATOM 2324 C CA . HIS A 1 334 ? 37.673 1.860 6.455 1.00 24.41 312 HIS A CA 1
ATOM 2325 C C . HIS A 1 334 ? 38.453 0.945 7.403 1.00 24.39 312 HIS A C 1
ATOM 2326 O O . HIS A 1 334 ? 37.854 0.248 8.217 1.00 25.45 312 HIS A O 1
ATOM 2333 N N . GLU A 1 335 ? 39.776 0.958 7.298 1.00 25.67 313 GLU A N 1
ATOM 2334 C CA . GLU A 1 335 ? 40.604 0.168 8.221 1.00 25.77 313 GLU A CA 1
ATOM 2335 C C . GLU A 1 335 ? 40.358 0.618 9.686 1.00 25.30 313 GLU A C 1
ATOM 2336 O O . GLU A 1 335 ? 40.091 -0.205 10.575 1.00 23.83 313 GLU A O 1
ATOM 2342 N N . ASN A 1 336 ? 40.440 1.929 9.906 1.00 25.18 314 ASN A N 1
ATOM 2343 C CA . ASN A 1 336 ? 40.379 2.495 11.250 1.00 25.59 314 ASN A CA 1
ATOM 2344 C C . ASN A 1 336 ? 39.023 2.455 11.905 1.00 25.00 314 ASN A C 1
ATOM 2345 O O . ASN A 1 336 ? 38.950 2.352 13.119 1.00 24.67 314 ASN A O 1
ATOM 2350 N N . ILE A 1 337 ? 37.947 2.492 11.122 1.00 24.78 315 ILE A N 1
ATOM 2351 C CA . ILE A 1 337 ? 36.604 2.445 11.735 1.00 25.42 315 ILE A CA 1
ATOM 2352 C C . ILE A 1 337 ? 36.308 1.070 12.375 1.00 25.99 315 ILE A C 1
ATOM 2353 O O . ILE A 1 337 ? 35.634 1.014 13.399 1.00 26.05 315 ILE A O 1
ATOM 2358 N N . ILE A 1 338 ? 36.905 0.012 11.818 1.00 26.67 316 ILE A N 1
ATOM 2359 C CA . ILE A 1 338 ? 36.765 -1.358 12.319 1.00 26.97 316 ILE A CA 1
ATOM 2360 C C . ILE A 1 338 ? 37.896 -1.728 13.280 1.00 26.97 316 ILE A C 1
ATOM 2361 O O . ILE A 1 338 ? 37.648 -2.398 14.275 1.00 26.12 316 ILE A O 1
ATOM 2366 N N . HIS A 1 339 ? 39.115 -1.295 12.981 1.00 27.04 317 HIS A N 1
ATOM 2367 C CA . HIS A 1 339 ? 40.295 -1.784 13.713 1.00 27.21 317 HIS A CA 1
ATOM 2368 C C . HIS A 1 339 ? 41.109 -0.705 14.440 1.00 26.66 317 HIS A C 1
ATOM 2369 O O . HIS A 1 339 ? 42.146 -1.018 15.012 1.00 26.38 317 HIS A O 1
ATOM 2376 N N . GLY A 1 340 ? 40.630 0.539 14.447 1.00 26.70 318 GLY A N 1
ATOM 2377 C CA . GLY A 1 340 ? 41.401 1.678 14.956 1.00 26.86 318 GLY A CA 1
ATOM 2378 C C . GLY A 1 340 ? 41.472 1.776 16.485 1.00 27.32 318 GLY A C 1
ATOM 2379 O O . GLY A 1 340 ? 41.098 0.853 17.202 1.00 26.69 318 GLY A O 1
ATOM 2380 N N . SER A 1 341 ? 41.931 2.921 16.975 1.00 27.26 319 SER A N 1
ATOM 2381 C CA . SER A 1 341 ? 42.276 3.063 18.406 1.00 28.38 319 SER A CA 1
ATOM 2382 C C . SER A 1 341 ? 41.098 3.502 19.289 1.00 28.23 319 SER A C 1
ATOM 2383 O O . SER A 1 341 ? 41.203 3.491 20.526 1.00 29.07 319 SER A O 1
ATOM 2386 N N . GLY A 1 342 ? 39.980 3.889 18.679 1.00 27.40 320 GLY A N 1
ATOM 2387 C CA . GLY A 1 342 ? 38.852 4.321 19.490 1.00 26.92 320 GLY A CA 1
ATOM 2388 C C . GLY A 1 342 ? 38.131 5.518 18.895 1.00 26.76 320 GLY A C 1
ATOM 2389 O O . GLY A 1 342 ? 38.758 6.477 18.442 1.00 26.27 320 GLY A O 1
ATOM 2390 N N . ALA A 1 343 ? 36.808 5.454 18.916 1.00 25.87 321 ALA A N 1
ATOM 2391 C CA . ALA A 1 343 ? 35.975 6.528 18.358 1.00 26.37 321 ALA A CA 1
ATOM 2392 C C . ALA A 1 343 ? 35.822 7.720 19.323 1.00 26.32 321 ALA A C 1
ATOM 2393 O O . ALA A 1 343 ? 35.809 7.548 20.558 1.00 26.70 321 ALA A O 1
ATOM 2395 N N . THR A 1 344 ? 35.711 8.916 18.754 1.00 26.54 322 THR A N 1
ATOM 2396 C CA . THR A 1 344 ? 35.383 10.140 19.525 1.00 26.42 322 THR A CA 1
ATOM 2397 C C . THR A 1 344 ? 34.286 10.912 18.777 1.00 25.65 322 THR A C 1
ATOM 2398 O O . THR A 1 344 ? 34.199 12.148 18.840 1.00 26.28 322 THR A O 1
ATOM 2402 N N . GLY A 1 345 ? 33.469 10.153 18.068 1.00 25.86 323 GLY A N 1
ATOM 2403 C CA . GLY A 1 345 ? 32.310 10.677 17.361 1.00 25.18 323 GLY A CA 1
ATOM 2404 C C . GLY A 1 345 ? 32.280 10.091 15.981 1.00 26.05 323 GLY A C 1
ATOM 2405 O O . GLY A 1 345 ? 32.852 9.012 15.733 1.00 26.74 323 GLY A O 1
ATOM 2406 N N . LYS A 1 346 ? 31.611 10.806 15.084 1.00 25.61 324 LYS A N 1
ATOM 2407 C CA . LYS A 1 346 ? 31.435 10.362 13.711 1.00 25.21 324 LYS A CA 1
ATOM 2408 C C . LYS A 1 346 ? 32.754 10.440 12.934 1.00 25.30 324 LYS A C 1
ATOM 2409 O O . LYS A 1 346 ? 33.533 11.376 13.096 1.00 25.08 324 LYS A O 1
ATOM 2415 N N . MET A 1 347 ? 32.985 9.438 12.100 1.00 24.32 325 MET A N 1
ATOM 2416 C CA . MET A 1 347 ? 34.068 9.479 11.140 1.00 24.95 325 MET A CA 1
ATOM 2417 C C . MET A 1 347 ? 33.468 9.951 9.807 1.00 25.20 325 MET A C 1
ATOM 2418 O O . MET A 1 347 ? 32.446 9.396 9.347 1.00 24.40 325 MET A O 1
ATOM 2423 N N . ILE A 1 348 ? 34.109 10.960 9.202 1.00 25.53 326 ILE A N 1
ATOM 2424 C CA . ILE A 1 348 ? 33.690 11.505 7.886 1.00 25.20 326 ILE A CA 1
ATOM 2425 C C . ILE A 1 348 ? 34.852 11.582 6.872 1.00 26.11 326 ILE A C 1
ATOM 2426 O O . ILE A 1 348 ? 36.040 11.606 7.243 1.00 25.48 326 ILE A O 1
ATOM 2431 N N . LEU A 1 349 ? 34.469 11.592 5.593 1.00 26.82 327 LEU A N 1
ATOM 2432 C CA . LEU A 1 349 ? 35.332 11.848 4.466 1.00 27.97 327 LEU A CA 1
ATOM 2433 C C . LEU A 1 349 ? 35.097 13.282 4.008 1.00 28.38 327 LEU A C 1
ATOM 2434 O O . LEU A 1 349 ? 33.943 13.755 3.918 1.00 28.56 327 LEU A O 1
ATOM 2439 N N . LEU A 1 350 ? 36.195 13.962 3.740 1.00 28.69 328 LEU A N 1
ATOM 2440 C CA . LEU A 1 350 ? 36.152 15.330 3.260 1.00 29.06 328 LEU A CA 1
ATOM 2441 C C . LEU A 1 350 ? 36.431 15.365 1.772 1.00 29.58 328 LEU A C 1
ATOM 2442 O O . LEU A 1 350 ? 37.415 14.775 1.308 1.00 29.47 328 LEU A O 1
ATOM 2447 N N . LEU A 1 351 ? 35.538 16.040 1.039 1.00 30.06 329 LEU A N 1
ATOM 2448 C CA . LEU A 1 351 ? 35.667 16.215 -0.425 1.00 31.16 329 LEU A CA 1
ATOM 2449 C C . LEU A 1 351 ? 36.381 17.514 -0.785 1.00 32.03 329 LEU A C 1
ATOM 2450 O O . LEU A 1 351 ? 36.802 17.707 -1.934 1.00 32.47 329 LEU A O 1
ATOM 2456 N N . LYS B 1 28 ? -6.126 -33.036 64.704 1.00 36.43 6 LYS B N 1
ATOM 2457 C CA . LYS B 1 28 ? -6.342 -33.727 63.378 1.00 36.18 6 LYS B CA 1
ATOM 2458 C C . LYS B 1 28 ? -5.069 -33.753 62.517 1.00 35.10 6 LYS B C 1
ATOM 2459 O O . LYS B 1 28 ? -4.397 -32.726 62.351 1.00 34.96 6 LYS B O 1
ATOM 2462 N N . LEU B 1 29 ? -4.748 -34.946 62.007 1.00 34.20 7 LEU B N 1
ATOM 2463 C CA . LEU B 1 29 ? -3.528 -35.205 61.230 1.00 32.69 7 LEU B CA 1
ATOM 2464 C C . LEU B 1 29 ? -3.815 -35.653 59.796 1.00 31.91 7 LEU B C 1
ATOM 2465 O O . LEU B 1 29 ? -4.938 -36.081 59.472 1.00 31.45 7 LEU B O 1
ATOM 2470 N N . MET B 1 30 ? -2.800 -35.536 58.931 1.00 29.95 8 MET B N 1
ATOM 2471 C CA . MET B 1 30 ? -2.961 -35.904 57.519 1.00 28.38 8 MET B CA 1
ATOM 2472 C C . MET B 1 30 ? -1.680 -36.455 56.878 1.00 28.34 8 MET B C 1
ATOM 2473 O O . MET B 1 30 ? -0.576 -36.296 57.427 1.00 27.73 8 MET B O 1
ATOM 2478 N N . ARG B 1 31 ? -1.856 -37.101 55.717 1.00 28.47 9 ARG B N 1
ATOM 2479 C CA . ARG B 1 31 ? -0.767 -37.389 54.784 1.00 28.91 9 ARG B CA 1
ATOM 2480 C C . ARG B 1 31 ? -0.362 -36.126 54.020 1.00 27.38 9 ARG B C 1
ATOM 2481 O O . ARG B 1 31 ? -1.205 -35.389 53.474 1.00 26.73 9 ARG B O 1
ATOM 2489 N N . ALA B 1 32 ? 0.940 -35.874 54.001 1.00 26.36 10 ALA B N 1
ATOM 2490 C CA . ALA B 1 32 ? 1.490 -34.811 53.199 1.00 25.85 10 ALA B CA 1
ATOM 2491 C C . ALA B 1 32 ? 2.937 -35.134 52.828 1.00 25.71 10 ALA B C 1
ATOM 2492 O O . ALA B 1 32 ? 3.662 -35.837 53.573 1.00 25.95 10 ALA B O 1
ATOM 2494 N N . VAL B 1 33 ? 3.336 -34.634 51.663 1.00 25.10 11 VAL B N 1
ATOM 2495 C CA . VAL B 1 33 ? 4.728 -34.681 51.267 1.00 24.15 11 VAL B CA 1
ATOM 2496 C C . VAL B 1 33 ? 5.431 -33.552 52.018 1.00 24.09 11 VAL B C 1
ATOM 2497 O O . VAL B 1 33 ? 4.931 -32.427 52.062 1.00 24.38 11 VAL B O 1
ATOM 2501 N N . ARG B 1 34 ? 6.570 -33.866 52.620 1.00 23.29 12 ARG B N 1
ATOM 2502 C CA . ARG B 1 34 ? 7.425 -32.891 53.292 1.00 23.52 12 ARG B CA 1
ATOM 2503 C C . ARG B 1 34 ? 8.831 -32.976 52.719 1.00 23.65 12 ARG B C 1
ATOM 2504 O O . ARG B 1 34 ? 9.348 -34.087 52.482 1.00 23.04 12 ARG B O 1
ATOM 2512 N N . VAL B 1 35 ? 9.427 -31.804 52.507 1.00 22.64 13 VAL B N 1
ATOM 2513 C CA . VAL B 1 35 ? 10.826 -31.676 52.174 1.00 23.96 13 VAL B CA 1
ATOM 2514 C C . VAL B 1 35 ? 11.567 -31.062 53.369 1.00 24.02 13 VAL B C 1
ATOM 2515 O O . VAL B 1 35 ? 11.287 -29.940 53.770 1.00 24.34 13 VAL B O 1
ATOM 2519 N N . PHE B 1 36 ? 12.526 -31.796 53.902 1.00 23.91 14 PHE B N 1
ATOM 2520 C CA . PHE B 1 36 ? 13.294 -31.369 55.082 1.00 24.33 14 PHE B CA 1
ATOM 2521 C C . PHE B 1 36 ? 14.658 -30.813 54.668 1.00 24.74 14 PHE B C 1
ATOM 2522 O O . PHE B 1 36 ? 15.273 -30.032 55.406 1.00 23.73 14 PHE B O 1
ATOM 2530 N N . GLU B 1 37 ? 15.120 -31.210 53.477 1.00 24.56 15 GLU B N 1
ATOM 2531 C CA . GLU B 1 37 ? 16.347 -30.687 52.908 1.00 25.13 15 GLU B CA 1
ATOM 2532 C C . GLU B 1 37 ? 16.272 -30.742 51.389 1.00 24.39 15 GLU B C 1
ATOM 2533 O O . GLU B 1 37 ? 15.601 -31.601 50.821 1.00 22.99 15 GLU B O 1
ATOM 2539 N N . PHE B 1 38 ? 16.953 -29.809 50.739 1.00 24.04 16 PHE B N 1
ATOM 2540 C CA . PHE B 1 38 ? 16.930 -29.760 49.281 1.00 24.79 16 PHE B CA 1
ATOM 2541 C C . PHE B 1 38 ? 17.741 -30.886 48.645 1.00 23.80 16 PHE B C 1
ATOM 2542 O O . PHE B 1 38 ? 18.637 -31.443 49.275 1.00 23.48 16 PHE B O 1
ATOM 2550 N N . GLY B 1 39 ? 17.411 -31.247 47.406 1.00 23.42 17 GLY B N 1
ATOM 2551 C CA . GLY B 1 39 ? 18.141 -32.352 46.746 1.00 23.90 17 GLY B CA 1
ATOM 2552 C C . GLY B 1 39 ? 17.365 -32.988 45.624 1.00 23.36 17 GLY B C 1
ATOM 2553 O O . GLY B 1 39 ? 16.483 -32.348 45.071 1.00 23.97 17 GLY B O 1
ATOM 2554 N N . GLY B 1 40 ? 17.716 -34.230 45.287 1.00 23.92 18 GLY B N 1
ATOM 2555 C CA . GLY B 1 40 ? 17.029 -35.001 44.243 1.00 23.87 18 GLY B CA 1
ATOM 2556 C C . GLY B 1 40 ? 15.627 -35.417 44.660 1.00 24.78 18 GLY B C 1
ATOM 2557 O O . GLY B 1 40 ? 15.191 -35.124 45.788 1.00 24.93 18 GLY B O 1
ATOM 2558 N N . PRO B 1 41 ? 14.897 -36.107 43.763 1.00 24.92 19 PRO B N 1
ATOM 2559 C CA . PRO B 1 41 ? 13.515 -36.518 44.104 1.00 24.82 19 PRO B CA 1
ATOM 2560 C C . PRO B 1 41 ? 13.419 -37.310 45.434 1.00 24.17 19 PRO B C 1
ATOM 2561 O O . PRO B 1 41 ? 12.350 -37.321 46.062 1.00 23.87 19 PRO B O 1
ATOM 2565 N N . GLU B 1 42 ? 14.531 -37.936 45.856 1.00 23.80 20 GLU B N 1
ATOM 2566 C CA . GLU B 1 42 ? 14.550 -38.744 47.074 1.00 23.89 20 GLU B CA 1
ATOM 2567 C C . GLU B 1 42 ? 14.274 -37.951 48.358 1.00 23.32 20 GLU B C 1
ATOM 2568 O O . GLU B 1 42 ? 13.883 -38.550 49.359 1.00 22.91 20 GLU B O 1
ATOM 2574 N N . VAL B 1 43 ? 14.400 -36.616 48.293 1.00 22.41 21 VAL B N 1
ATOM 2575 C CA . VAL B 1 43 ? 14.135 -35.767 49.464 1.00 22.58 21 VAL B CA 1
ATOM 2576 C C . VAL B 1 43 ? 12.629 -35.572 49.754 1.00 22.34 21 VAL B C 1
ATOM 2577 O O . VAL B 1 43 ? 12.281 -35.080 50.796 1.00 21.41 21 VAL B O 1
ATOM 2581 N N . LEU B 1 44 ? 11.765 -35.939 48.799 1.00 21.72 22 LEU B N 1
ATOM 2582 C CA . LEU B 1 44 ? 10.312 -35.842 48.954 1.00 22.52 22 LEU B CA 1
ATOM 2583 C C . LEU B 1 44 ? 9.859 -36.962 49.879 1.00 23.17 22 LEU B C 1
ATOM 2584 O O . LEU B 1 44 ? 9.908 -38.129 49.489 1.00 24.28 22 LEU B O 1
ATOM 2589 N N . LYS B 1 45 ? 9.545 -36.610 51.132 1.00 22.43 23 LYS B N 1
ATOM 2590 C CA . LYS B 1 45 ? 9.134 -37.577 52.158 1.00 22.61 23 LYS B CA 1
ATOM 2591 C C . LYS B 1 45 ? 7.610 -37.604 52.279 1.00 23.58 23 LYS B C 1
ATOM 2592 O O . LYS B 1 45 ? 6.949 -36.549 52.286 1.00 23.12 23 LYS B O 1
ATOM 2598 N N . LEU B 1 46 ? 7.060 -38.804 52.366 1.00 23.97 24 LEU B N 1
ATOM 2599 C CA . LEU B 1 46 ? 5.671 -38.946 52.751 1.00 25.69 24 LEU B CA 1
ATOM 2600 C C . LEU B 1 46 ? 5.536 -39.089 54.260 1.00 26.39 24 LEU B C 1
ATOM 2601 O O . LEU B 1 46 ? 6.098 -39.995 54.852 1.00 26.05 24 LEU B O 1
ATOM 2610 N N . ARG B 1 47 ? 4.790 -38.175 54.867 1.00 26.99 25 ARG B N 1
ATOM 2611 C CA . ARG B 1 47 ? 4.514 -38.231 56.298 1.00 27.80 25 ARG B CA 1
ATOM 2612 C C . ARG B 1 47 ? 3.013 -38.346 56.506 1.00 27.95 25 ARG B C 1
ATOM 2613 O O . ARG B 1 47 ? 2.231 -37.736 55.762 1.00 27.56 25 ARG B O 1
ATOM 2621 N N . SER B 1 48 ? 2.605 -39.127 57.503 1.00 27.50 26 SER B N 1
ATOM 2622 C CA . SER B 1 48 ? 1.182 -39.266 57.835 1.00 27.87 26 SER B CA 1
ATOM 2623 C C . SER B 1 48 ? 0.814 -38.606 59.182 1.00 28.16 26 SER B C 1
ATOM 2624 O O . SER B 1 48 ? -0.252 -38.856 59.743 1.00 27.26 26 SER B O 1
ATOM 2629 N N . ASP B 1 49 ? 1.682 -37.730 59.678 1.00 28.38 27 ASP B N 1
ATOM 2630 C CA . ASP B 1 49 ? 1.502 -37.167 61.010 1.00 29.16 27 ASP B CA 1
ATOM 2631 C C . ASP B 1 49 ? 1.545 -35.641 60.974 1.00 28.86 27 ASP B C 1
ATOM 2632 O O . ASP B 1 49 ? 1.973 -34.983 61.942 1.00 29.23 27 ASP B O 1
ATOM 2637 N N . ILE B 1 50 ? 1.086 -35.086 59.856 1.00 27.83 28 ILE B N 1
ATOM 2638 C CA . ILE B 1 50 ? 1.173 -33.660 59.604 1.00 26.69 28 ILE B CA 1
ATOM 2639 C C . ILE B 1 50 ? -0.144 -33.055 60.080 1.00 26.48 28 ILE B C 1
ATOM 2640 O O . ILE B 1 50 ? -1.223 -33.589 59.781 1.00 25.77 28 ILE B O 1
ATOM 2645 N N . ALA B 1 51 ? -0.046 -31.977 60.863 1.00 26.48 29 ALA B N 1
ATOM 2646 C CA . ALA B 1 51 ? -1.220 -31.275 61.391 1.00 26.83 29 ALA B CA 1
ATOM 2647 C C . ALA B 1 51 ? -2.015 -30.640 60.246 1.00 27.05 29 ALA B C 1
ATOM 2648 O O . ALA B 1 51 ? -1.432 -30.035 59.357 1.00 27.32 29 ALA B O 1
ATOM 2650 N N . VAL B 1 52 ? -3.338 -30.803 60.284 1.00 27.93 30 VAL B N 1
ATOM 2651 C CA . VAL B 1 52 ? -4.251 -30.165 59.342 1.00 28.52 30 VAL B CA 1
ATOM 2652 C C . VAL B 1 52 ? -4.347 -28.654 59.687 1.00 28.67 30 VAL B C 1
ATOM 2653 O O . VAL B 1 52 ? -4.693 -28.291 60.828 1.00 28.22 30 VAL B O 1
ATOM 2657 N N . PRO B 1 53 ? -4.033 -27.782 58.710 1.00 28.99 31 PRO B N 1
ATOM 2658 C CA . PRO B 1 53 ? -4.137 -26.319 58.933 1.00 29.17 31 PRO B CA 1
ATOM 2659 C C . PRO B 1 53 ? -5.591 -25.895 59.248 1.00 28.68 31 PRO B C 1
ATOM 2660 O O . PRO B 1 53 ? -6.540 -26.601 58.887 1.00 29.06 31 PRO B O 1
ATOM 2664 N N . ILE B 1 54 ? -5.735 -24.774 59.943 1.00 28.16 32 ILE B N 1
ATOM 2665 C CA . ILE B 1 54 ? -7.031 -24.214 60.347 1.00 27.23 32 ILE B CA 1
ATOM 2666 C C . ILE B 1 54 ? -7.079 -22.831 59.712 1.00 27.03 32 ILE B C 1
ATOM 2667 O O . ILE B 1 54 ? -6.240 -21.984 60.045 1.00 26.65 32 ILE B O 1
ATOM 2672 N N . PRO B 1 55 ? -8.022 -22.597 58.767 1.00 26.08 33 PRO B N 1
ATOM 2673 C CA . PRO B 1 55 ? -7.971 -21.326 58.041 1.00 25.72 33 PRO B CA 1
ATOM 2674 C C . PRO B 1 55 ? -8.523 -20.163 58.882 1.00 25.28 33 PRO B C 1
ATOM 2675 O O . PRO B 1 55 ? -9.437 -20.348 59.700 1.00 25.16 33 PRO B O 1
ATOM 2679 N N . LYS B 1 56 ? -7.924 -18.991 58.713 1.00 25.30 34 LYS B N 1
ATOM 2680 C CA . LYS B 1 56 ? -8.384 -17.808 59.414 1.00 25.37 34 LYS B CA 1
ATOM 2681 C C . LYS B 1 56 ? -8.397 -16.650 58.460 1.00 24.93 34 LYS B C 1
ATOM 2682 O O . LYS B 1 56 ? -7.717 -16.685 57.437 1.00 25.11 34 LYS B O 1
ATOM 2688 N N . ASP B 1 57 ? -9.159 -15.611 58.805 1.00 24.91 35 ASP B N 1
ATOM 2689 C CA . ASP B 1 57 ? -9.199 -14.387 58.013 1.00 25.66 35 ASP B CA 1
ATOM 2690 C C . ASP B 1 57 ? -9.623 -14.711 56.559 1.00 24.78 35 ASP B C 1
ATOM 2691 O O . ASP B 1 57 ? -10.712 -15.257 56.359 1.00 25.02 35 ASP B O 1
ATOM 2696 N N . HIS B 1 58 ? -8.784 -14.410 55.567 1.00 23.89 36 HIS B N 1
ATOM 2697 C CA . HIS B 1 58 ? -9.126 -14.697 54.165 1.00 24.01 36 HIS B CA 1
ATOM 2698 C C . HIS B 1 58 ? -8.631 -16.066 53.641 1.00 24.68 36 HIS B C 1
ATOM 2699 O O . HIS B 1 58 ? -8.647 -16.325 52.439 1.00 26.25 36 HIS B O 1
ATOM 2706 N N . GLN B 1 59 ? -8.196 -16.938 54.541 1.00 24.86 37 GLN B N 1
ATOM 2707 C CA . GLN B 1 59 ? -7.709 -18.258 54.131 1.00 24.64 37 GLN B CA 1
ATOM 2708 C C . GLN B 1 59 ? -8.882 -19.237 53.993 1.00 23.61 37 GLN B C 1
ATOM 2709 O O . GLN B 1 59 ? -9.899 -19.084 54.660 1.00 24.55 37 GLN B O 1
ATOM 2715 N N . VAL B 1 60 ? -8.718 -20.240 53.141 1.00 23.50 38 VAL B N 1
ATOM 2716 C CA . VAL B 1 60 ? -9.655 -21.357 53.076 1.00 23.27 38 VAL B CA 1
ATOM 2717 C C . VAL B 1 60 ? -8.841 -22.667 53.225 1.00 23.21 38 VAL B C 1
ATOM 2718 O O . VAL B 1 60 ? -7.614 -22.693 53.038 1.00 23.60 38 VAL B O 1
ATOM 2722 N N . LEU B 1 61 ? -9.525 -23.734 53.599 1.00 23.08 39 LEU B N 1
ATOM 2723 C CA . LEU B 1 61 ? -8.927 -25.053 53.692 1.00 23.14 39 LEU B CA 1
ATOM 2724 C C . LEU B 1 61 ? -9.636 -25.911 52.647 1.00 23.66 39 LEU B C 1
ATOM 2725 O O . LEU B 1 61 ? -10.885 -26.005 52.633 1.00 22.68 39 LEU B O 1
ATOM 2730 N N . ILE B 1 62 ? -8.842 -26.541 51.788 1.00 23.51 40 ILE B N 1
ATOM 2731 C CA . ILE B 1 62 ? -9.376 -27.383 50.702 1.00 23.44 40 ILE B CA 1
ATOM 2732 C C . ILE B 1 62 ? -9.050 -28.845 50.970 1.00 23.51 40 ILE B C 1
ATOM 2733 O O . ILE B 1 62 ? -7.882 -29.185 51.225 1.00 24.06 40 ILE B O 1
ATOM 2738 N N . LYS B 1 63 ? -10.071 -29.708 50.960 1.00 23.03 41 LYS B N 1
ATOM 2739 C CA . LYS B 1 63 ? -9.829 -31.140 50.909 1.00 23.61 41 LYS B CA 1
ATOM 2740 C C . LYS B 1 63 ? -9.384 -31.538 49.477 1.00 23.21 41 LYS B C 1
ATOM 2741 O O . LYS B 1 63 ? -10.165 -31.508 48.534 1.00 23.70 41 LYS B O 1
ATOM 2747 N N . VAL B 1 64 ? -8.125 -31.895 49.347 1.00 22.77 42 VAL B N 1
ATOM 2748 C CA . VAL B 1 64 ? -7.495 -32.045 48.041 1.00 23.74 42 VAL B CA 1
ATOM 2749 C C . VAL B 1 64 ? -7.864 -33.395 47.409 1.00 23.86 42 VAL B C 1
ATOM 2750 O O . VAL B 1 64 ? -7.701 -34.459 48.044 1.00 25.14 42 VAL B O 1
ATOM 2754 N N . HIS B 1 65 ? -8.397 -33.358 46.190 1.00 23.78 43 HIS B N 1
ATOM 2755 C CA . HIS B 1 65 ? -8.645 -34.595 45.416 1.00 25.54 43 HIS B CA 1
ATOM 2756 C C . HIS B 1 65 ? -7.492 -34.916 44.439 1.00 25.50 43 HIS B C 1
ATOM 2757 O O . HIS B 1 65 ? -7.162 -36.088 44.205 1.00 25.71 43 HIS B O 1
ATOM 2764 N N . ALA B 1 66 ? -6.876 -33.873 43.886 1.00 24.43 44 ALA B N 1
ATOM 2765 C CA . ALA B 1 66 ? -5.718 -34.040 43.016 1.00 24.70 44 ALA B CA 1
ATOM 2766 C C . ALA B 1 66 ? -4.870 -32.786 43.103 1.00 24.28 44 ALA B C 1
ATOM 2767 O O . ALA B 1 66 ? -5.395 -31.709 43.414 1.00 24.83 44 ALA B O 1
ATOM 2769 N N . CYS B 1 67 ? -3.588 -32.930 42.783 1.00 24.82 45 CYS B N 1
ATOM 2770 C CA . CYS B 1 67 ? -2.663 -31.803 42.707 1.00 25.86 45 CYS B CA 1
ATOM 2771 C C . CYS B 1 67 ? -1.778 -31.958 41.476 1.00 26.10 45 CYS B C 1
ATOM 2772 O O . CYS B 1 67 ? -1.228 -33.031 41.229 1.00 26.86 45 CYS B O 1
ATOM 2777 N N . GLY B 1 68 ? -1.632 -30.871 40.734 1.00 26.97 46 GLY B N 1
ATOM 2778 C CA . GLY B 1 68 ? -0.810 -30.863 39.503 1.00 26.44 46 GLY B CA 1
ATOM 2779 C C . GLY B 1 68 ? 0.655 -30.988 39.885 1.00 26.59 46 GLY B C 1
ATOM 2780 O O . GLY B 1 68 ? 1.066 -30.536 40.966 1.00 26.03 46 GLY B O 1
ATOM 2781 N N . VAL B 1 69 ? 1.434 -31.661 39.044 1.00 25.66 47 VAL B N 1
ATOM 2782 C CA . VAL B 1 69 ? 2.881 -31.632 39.204 1.00 25.94 47 VAL B CA 1
ATOM 2783 C C . VAL B 1 69 ? 3.410 -30.637 38.164 1.00 26.53 47 VAL B C 1
ATOM 2784 O O . VAL B 1 69 ? 3.233 -30.834 36.957 1.00 27.43 47 VAL B O 1
ATOM 2788 N N . ASN B 1 70 ? 4.064 -29.582 38.633 1.00 26.32 48 ASN B N 1
ATOM 2789 C CA . ASN B 1 70 ? 4.699 -28.622 37.730 1.00 27.09 48 ASN B CA 1
ATOM 2790 C C . ASN B 1 70 ? 6.231 -28.744 37.777 1.00 26.43 48 ASN B C 1
ATOM 2791 O O . ASN B 1 70 ? 6.795 -28.979 38.849 1.00 25.68 48 ASN B O 1
ATOM 2796 N N . PRO B 1 71 ? 6.908 -28.670 36.614 1.00 26.17 49 PRO B N 1
ATOM 2797 C CA . PRO B 1 71 ? 8.394 -28.750 36.656 1.00 26.51 49 PRO B CA 1
ATOM 2798 C C . PRO B 1 71 ? 9.063 -27.756 37.645 1.00 25.85 49 PRO B C 1
ATOM 2799 O O . PRO B 1 71 ? 10.091 -28.082 38.228 1.00 24.88 49 PRO B O 1
ATOM 2803 N N . VAL B 1 72 ? 8.479 -26.567 37.858 1.00 25.56 50 VAL B N 1
ATOM 2804 C CA . VAL B 1 72 ? 9.037 -25.622 38.862 1.00 25.73 50 VAL B CA 1
ATOM 2805 C C . VAL B 1 72 ? 9.164 -26.253 40.271 1.00 25.25 50 VAL B C 1
ATOM 2806 O O . VAL B 1 72 ? 10.075 -25.926 41.017 1.00 24.78 50 VAL B O 1
ATOM 2810 N N . GLU B 1 73 ? 8.273 -27.192 40.611 1.00 24.43 51 GLU B N 1
ATOM 2811 C CA . GLU B 1 73 ? 8.356 -27.867 41.915 1.00 25.12 51 GLU B CA 1
ATOM 2812 C C . GLU B 1 73 ? 9.648 -28.707 42.016 1.00 23.88 51 GLU B C 1
ATOM 2813 O O . GLU B 1 73 ? 10.234 -28.762 43.082 1.00 22.69 51 GLU B O 1
ATOM 2819 N N . THR B 1 74 ? 10.100 -29.292 40.895 1.00 23.35 52 THR B N 1
ATOM 2820 C CA . THR B 1 74 ? 11.355 -30.041 40.859 1.00 24.32 52 THR B CA 1
ATOM 2821 C C . THR B 1 74 ? 12.554 -29.089 41.068 1.00 24.46 52 THR B C 1
ATOM 2822 O O . THR B 1 74 ? 13.529 -29.459 41.731 1.00 25.14 52 THR B O 1
ATOM 2826 N N . TYR B 1 75 ? 12.472 -27.879 40.513 1.00 24.69 53 TYR B N 1
ATOM 2827 C CA . TYR B 1 75 ? 13.584 -26.896 40.608 1.00 24.93 53 TYR B CA 1
ATOM 2828 C C . TYR B 1 75 ? 13.675 -26.400 42.039 1.00 24.30 53 TYR B C 1
ATOM 2829 O O . TYR B 1 75 ? 14.775 -26.285 42.604 1.00 24.14 53 TYR B O 1
ATOM 2838 N N . ILE B 1 76 ? 12.506 -26.093 42.608 1.00 24.69 54 ILE B N 1
ATOM 2839 C CA . ILE B 1 76 ? 12.430 -25.665 44.006 1.00 25.27 54 ILE B CA 1
ATOM 2840 C C . ILE B 1 76 ? 13.027 -26.724 44.923 1.00 25.27 54 ILE B C 1
ATOM 2841 O O . ILE B 1 76 ? 13.889 -26.434 45.747 1.00 25.60 54 ILE B O 1
ATOM 2846 N N . ARG B 1 77 ? 12.589 -27.967 44.730 1.00 25.16 55 ARG B N 1
ATOM 2847 C CA . ARG B 1 77 ? 12.999 -29.091 45.563 1.00 25.42 55 ARG B CA 1
ATOM 2848 C C . ARG B 1 77 ? 14.527 -29.261 45.483 1.00 25.33 55 ARG B C 1
ATOM 2849 O O . ARG B 1 77 ? 15.155 -29.620 46.479 1.00 24.60 55 ARG B O 1
ATOM 2857 N N . SER B 1 78 ? 15.107 -28.986 44.307 1.00 25.94 56 SER B N 1
ATOM 2858 C CA . SER B 1 78 ? 16.552 -29.170 44.106 1.00 26.63 56 SER B CA 1
ATOM 2859 C C . SER B 1 78 ? 17.380 -28.158 44.893 1.00 27.81 56 SER B C 1
ATOM 2860 O O . SER B 1 78 ? 18.542 -28.399 45.129 1.00 26.43 56 SER B O 1
ATOM 2863 N N . GLY B 1 79 ? 16.780 -27.035 45.298 1.00 28.91 57 GLY B N 1
ATOM 2864 C CA . GLY B 1 79 ? 17.477 -26.058 46.147 1.00 32.67 57 GLY B CA 1
ATOM 2865 C C . GLY B 1 79 ? 18.212 -24.999 45.332 1.00 34.51 57 GLY B C 1
ATOM 2866 O O . GLY B 1 79 ? 18.756 -24.036 45.886 1.00 35.23 57 GLY B O 1
ATOM 2867 N N . THR B 1 80 ? 18.166 -25.160 44.014 1.00 35.61 58 THR B N 1
ATOM 2868 C CA . THR B 1 80 ? 18.907 -24.308 43.079 1.00 37.56 58 THR B CA 1
ATOM 2869 C C . THR B 1 80 ? 17.998 -23.335 42.302 1.00 37.65 58 THR B C 1
ATOM 2870 O O . THR B 1 80 ? 18.447 -22.679 41.371 1.00 38.97 58 THR B O 1
ATOM 2874 N N . TYR B 1 81 ? 16.733 -23.240 42.668 1.00 38.07 59 TYR B N 1
ATOM 2875 C CA . TYR B 1 81 ? 15.847 -22.273 42.029 1.00 38.39 59 TYR B CA 1
ATOM 2876 C C . TYR B 1 81 ? 15.916 -20.922 42.761 1.00 39.11 59 TYR B C 1
ATOM 2877 O O . TYR B 1 81 ? 16.405 -20.847 43.896 1.00 39.27 59 TYR B O 1
ATOM 2886 N N . SER B 1 82 ? 15.422 -19.867 42.117 1.00 39.95 60 SER B N 1
ATOM 2887 C CA . SER B 1 82 ? 15.385 -18.533 42.735 1.00 40.98 60 SER B CA 1
ATOM 2888 C C . SER B 1 82 ? 14.494 -18.461 44.004 1.00 41.23 60 SER B C 1
ATOM 2889 O O . SER B 1 82 ? 14.856 -17.779 44.963 1.00 41.81 60 SER B O 1
ATOM 2892 N N . ARG B 1 83 ? 13.354 -19.156 44.020 1.00 40.79 61 ARG B N 1
ATOM 2893 C CA . ARG B 1 83 ? 12.626 -19.390 45.282 1.00 41.26 61 ARG B CA 1
ATOM 2894 C C . ARG B 1 83 ? 13.226 -20.557 46.069 1.00 41.18 61 ARG B C 1
ATOM 2895 O O . ARG B 1 83 ? 13.395 -21.666 45.531 1.00 40.82 61 ARG B O 1
ATOM 2897 N N . LYS B 1 84 ? 13.567 -20.295 47.332 1.00 40.99 62 LYS B N 1
ATOM 2898 C CA . LYS B 1 84 ? 13.980 -21.333 48.270 1.00 40.80 62 LYS B CA 1
ATOM 2899 C C . LYS B 1 84 ? 13.062 -21.212 49.493 1.00 40.17 62 LYS B C 1
ATOM 2900 O O . LYS B 1 84 ? 13.324 -20.395 50.379 1.00 40.77 62 LYS B O 1
ATOM 2904 N N . PRO B 1 85 ? 11.974 -22.011 49.545 1.00 39.11 63 PRO B N 1
ATOM 2905 C CA . PRO B 1 85 ? 11.100 -21.923 50.722 1.00 37.50 63 PRO B CA 1
ATOM 2906 C C . PRO B 1 85 ? 11.845 -22.277 51.996 1.00 35.87 63 PRO B C 1
ATOM 2907 O O . PRO B 1 85 ? 12.916 -22.919 51.967 1.00 34.96 63 PRO B O 1
ATOM 2911 N N . LEU B 1 86 ? 11.290 -21.843 53.116 1.00 34.36 64 LEU B N 1
ATOM 2912 C CA . LEU B 1 86 ? 11.821 -22.243 54.400 1.00 32.78 64 LEU B CA 1
ATOM 2913 C C . LEU B 1 86 ? 11.536 -23.734 54.631 1.00 31.43 64 LEU B C 1
ATOM 2914 O O . LEU B 1 86 ? 10.442 -24.234 54.350 1.00 31.02 64 LEU B O 1
ATOM 2919 N N . LEU B 1 87 ? 12.557 -24.444 55.095 1.00 30.16 65 LEU B N 1
ATOM 2920 C CA . LEU B 1 87 ? 12.464 -25.881 55.360 1.00 29.10 65 LEU B CA 1
ATOM 2921 C C . LEU B 1 87 ? 11.939 -26.108 56.776 1.00 28.10 65 LEU B C 1
ATOM 2922 O O . LEU B 1 87 ? 12.337 -25.400 57.686 1.00 29.10 65 LEU B O 1
ATOM 2927 N N . PRO B 1 88 ? 11.079 -27.125 56.984 1.00 27.83 66 PRO B N 1
ATOM 2928 C CA . PRO B 1 88 ? 10.531 -28.015 55.968 1.00 27.13 66 PRO B CA 1
ATOM 2929 C C . PRO B 1 88 ? 9.330 -27.358 55.277 1.00 27.11 66 PRO B C 1
ATOM 2930 O O . PRO B 1 88 ? 8.782 -26.361 55.784 1.00 26.69 66 PRO B O 1
ATOM 2934 N N . TYR B 1 89 ? 8.917 -27.917 54.146 1.00 26.56 67 TYR B N 1
ATOM 2935 C CA . TYR B 1 89 ? 7.731 -27.443 53.453 1.00 26.21 67 TYR B CA 1
ATOM 2936 C C . TYR B 1 89 ? 7.057 -28.593 52.691 1.00 26.46 67 TYR B C 1
ATOM 2937 O O . TYR B 1 89 ? 7.640 -29.685 52.497 1.00 25.62 67 TYR B O 1
ATOM 2946 N N . THR B 1 90 ? 5.830 -28.322 52.262 1.00 26.25 68 THR B N 1
ATOM 2947 C CA . THR B 1 90 ? 5.075 -29.196 51.385 1.00 26.37 68 THR B CA 1
ATOM 2948 C C . THR B 1 90 ? 5.009 -28.525 50.017 1.00 25.77 68 THR B C 1
ATOM 2949 O O . THR B 1 90 ? 4.553 -27.375 49.908 1.00 26.44 68 THR B O 1
ATOM 2953 N N . PRO B 1 91 ? 5.483 -29.223 48.973 1.00 25.07 69 PRO B N 1
ATOM 2954 C CA . PRO B 1 91 ? 5.408 -28.653 47.592 1.00 25.21 69 PRO B CA 1
ATOM 2955 C C . PRO B 1 91 ? 3.955 -28.488 47.090 1.00 25.07 69 PRO B C 1
ATOM 2956 O O . PRO B 1 91 ? 3.040 -29.086 47.661 1.00 24.80 69 PRO B O 1
ATOM 2960 N N . GLY B 1 92 ? 3.767 -27.713 46.022 1.00 26.27 70 GLY B N 1
ATOM 2961 C CA . GLY B 1 92 ? 2.545 -27.786 45.222 1.00 26.14 70 GLY B CA 1
ATOM 2962 C C . GLY B 1 92 ? 1.636 -26.568 45.323 1.00 27.35 70 GLY B C 1
ATOM 2963 O O . GLY B 1 92 ? 1.210 -26.174 46.416 1.00 26.30 70 GLY B O 1
ATOM 2964 N N . SER B 1 93 ? 1.322 -25.995 44.158 1.00 26.55 71 SER B N 1
ATOM 2965 C CA . SER B 1 93 ? 0.476 -24.788 44.055 1.00 26.96 71 SER B CA 1
ATOM 2966 C C . SER B 1 93 ? -0.935 -25.050 43.483 1.00 26.65 71 SER B C 1
ATOM 2967 O O . SER B 1 93 ? -1.862 -24.255 43.704 1.00 26.70 71 SER B O 1
ATOM 2970 N N . ASP B 1 94 ? -1.106 -26.161 42.754 1.00 25.91 72 ASP B N 1
ATOM 2971 C CA . ASP B 1 94 ? -2.280 -26.334 41.882 1.00 25.14 72 ASP B CA 1
ATOM 2972 C C . ASP B 1 94 ? -3.105 -27.520 42.348 1.00 26.41 72 ASP B C 1
ATOM 2973 O O . ASP B 1 94 ? -2.872 -28.660 41.923 1.00 27.57 72 ASP B O 1
ATOM 2978 N N . VAL B 1 95 ? -4.043 -27.271 43.254 1.00 25.04 73 VAL B N 1
ATOM 2979 C CA . VAL B 1 95 ? -4.886 -28.342 43.740 1.00 24.70 73 VAL B CA 1
ATOM 2980 C C . VAL B 1 95 ? -6.259 -28.187 43.145 1.00 24.38 73 VAL B C 1
ATOM 2981 O O . VAL B 1 95 ? -6.633 -27.105 42.689 1.00 24.38 73 VAL B O 1
ATOM 2985 N N . ALA B 1 96 ? -6.998 -29.283 43.140 1.00 24.44 74 ALA B N 1
ATOM 2986 C CA . ALA B 1 96 ? -8.436 -29.180 43.046 1.00 23.86 74 ALA B CA 1
ATOM 2987 C C . ALA B 1 96 ? -9.128 -30.093 44.043 1.00 24.53 74 ALA B C 1
ATOM 2988 O O . ALA B 1 96 ? -8.608 -31.162 44.397 1.00 24.95 74 ALA B O 1
ATOM 2990 N N . GLY B 1 97 ? -10.302 -29.655 44.493 1.00 24.60 75 GLY B N 1
ATOM 2991 C CA . GLY B 1 97 ? -10.990 -30.291 45.584 1.00 25.18 75 GLY B CA 1
ATOM 2992 C C . GLY B 1 97 ? -12.225 -29.540 46.046 1.00 25.40 75 GLY B C 1
ATOM 2993 O O . GLY B 1 97 ? -12.845 -28.777 45.291 1.00 25.43 75 GLY B O 1
ATOM 2994 N N . VAL B 1 98 ? -12.565 -29.767 47.314 1.00 24.35 76 VAL B N 1
ATOM 2995 C CA . VAL B 1 98 ? -13.754 -29.228 47.918 1.00 25.46 76 VAL B CA 1
ATOM 2996 C C . VAL B 1 98 ? -13.314 -28.425 49.141 1.00 25.41 76 VAL B C 1
ATOM 2997 O O . VAL B 1 98 ? -12.461 -28.882 49.912 1.00 25.39 76 VAL B O 1
ATOM 3001 N N . ILE B 1 99 ? -13.867 -27.214 49.286 1.00 25.79 77 ILE B N 1
ATOM 3002 C CA . ILE B 1 99 ? -13.723 -26.408 50.496 1.00 25.16 77 ILE B CA 1
ATOM 3003 C C . ILE B 1 99 ? -14.179 -27.225 51.708 1.00 24.57 77 ILE B C 1
ATOM 3004 O O . ILE B 1 99 ? -15.300 -27.740 51.759 1.00 23.76 77 ILE B O 1
ATOM 3009 N N . GLU B 1 100 ? -13.267 -27.358 52.662 1.00 24.96 78 GLU B N 1
ATOM 3010 C CA . GLU B 1 100 ? -13.477 -28.068 53.932 1.00 25.48 78 GLU B CA 1
ATOM 3011 C C . GLU B 1 100 ? -13.838 -27.057 55.044 1.00 25.21 78 GLU B C 1
ATOM 3012 O O . GLU B 1 100 ? -14.692 -27.333 55.893 1.00 24.05 78 GLU B O 1
ATOM 3018 N N . ALA B 1 101 ? -13.200 -25.877 55.022 1.00 25.01 79 ALA B N 1
ATOM 3019 C CA . ALA B 1 101 ? -13.460 -24.816 56.017 1.00 24.59 79 ALA B CA 1
ATOM 3020 C C . ALA B 1 101 ? -12.969 -23.487 55.463 1.00 23.78 79 ALA B C 1
ATOM 3021 O O . ALA B 1 101 ? -12.140 -23.449 54.538 1.00 22.60 79 ALA B O 1
ATOM 3023 N N . VAL B 1 102 ? -13.523 -22.407 56.011 1.00 23.46 80 VAL B N 1
ATOM 3024 C CA . VAL B 1 102 ? -13.199 -21.051 55.576 1.00 23.15 80 VAL B CA 1
ATOM 3025 C C . VAL B 1 102 ? -12.855 -20.160 56.771 1.00 22.64 80 VAL B C 1
ATOM 3026 O O . VAL B 1 102 ? -13.353 -20.371 57.866 1.00 20.96 80 VAL B O 1
ATOM 3030 N N . GLY B 1 103 ? -11.990 -19.176 56.535 1.00 23.25 81 GLY B N 1
ATOM 3031 C CA . GLY B 1 103 ? -11.724 -18.138 57.518 1.00 23.43 81 GLY B CA 1
ATOM 3032 C C . GLY B 1 103 ? -12.928 -17.220 57.538 1.00 24.14 81 GLY B C 1
ATOM 3033 O O . GLY B 1 103 ? -13.754 -17.298 56.626 1.00 24.18 81 GLY B O 1
ATOM 3034 N N . ASP B 1 104 ? -13.014 -16.360 58.560 1.00 24.13 82 ASP B N 1
ATOM 3035 C CA . ASP B 1 104 ? -14.147 -15.417 58.757 1.00 24.85 82 ASP B CA 1
ATOM 3036 C C . ASP B 1 104 ? -14.393 -14.433 57.617 1.00 25.07 82 ASP B C 1
ATOM 3037 O O . ASP B 1 104 ? -15.506 -13.920 57.484 1.00 25.76 82 ASP B O 1
ATOM 3042 N N . ASN B 1 105 ? -13.363 -14.121 56.835 1.00 25.28 83 ASN B N 1
ATOM 3043 C CA . ASN B 1 105 ? -13.502 -13.104 55.804 1.00 26.38 83 ASN B CA 1
ATOM 3044 C C . ASN B 1 105 ? -13.448 -13.644 54.391 1.00 26.77 83 ASN B C 1
ATOM 3045 O O . ASN B 1 105 ? -13.425 -12.868 53.439 1.00 26.94 83 ASN B O 1
ATOM 3050 N N . ALA B 1 106 ? -13.422 -14.972 54.250 1.00 27.21 84 ALA B N 1
ATOM 3051 C CA . ALA B 1 106 ? -13.285 -15.612 52.918 1.00 27.71 84 ALA B CA 1
ATOM 3052 C C . ALA B 1 106 ? -14.679 -15.862 52.344 1.00 28.26 84 ALA B C 1
ATOM 3053 O O . ALA B 1 106 ? -15.087 -17.014 52.106 1.00 28.65 84 ALA B O 1
ATOM 3055 N N . SER B 1 107 ? -15.405 -14.755 52.153 1.00 28.62 85 SER B N 1
ATOM 3056 C CA . SER B 1 107 ? -16.846 -14.774 51.914 1.00 29.71 85 SER B CA 1
ATOM 3057 C C . SER B 1 107 ? -17.234 -15.356 50.540 1.00 29.08 85 SER B C 1
ATOM 3058 O O . SER B 1 107 ? -18.346 -15.839 50.382 1.00 29.69 85 SER B O 1
ATOM 3061 N N . ALA B 1 108 ? -16.318 -15.330 49.583 1.00 28.26 86 ALA B N 1
ATOM 3062 C CA . ALA B 1 108 ? -16.586 -15.909 48.257 1.00 28.73 86 ALA B CA 1
ATOM 3063 C C . ALA B 1 108 ? -16.727 -17.452 48.237 1.00 28.75 86 ALA B C 1
ATOM 3064 O O . ALA B 1 108 ? -17.109 -18.018 47.211 1.00 29.02 86 ALA B O 1
ATOM 3066 N N . PHE B 1 109 ? -16.408 -18.120 49.351 1.00 28.06 87 PHE B N 1
ATOM 3067 C CA . PHE B 1 109 ? -16.385 -19.595 49.418 1.00 27.18 87 PHE B CA 1
ATOM 3068 C C . PHE B 1 109 ? -17.149 -20.133 50.607 1.00 27.41 87 PHE B C 1
ATOM 3069 O O . PHE B 1 109 ? -17.264 -19.462 51.628 1.00 26.51 87 PHE B O 1
ATOM 3077 N N . LYS B 1 110 ? -17.689 -21.337 50.463 1.00 27.24 88 LYS B N 1
ATOM 3078 C CA . LYS B 1 110 ? -18.353 -22.020 51.554 1.00 27.21 88 LYS B CA 1
ATOM 3079 C C . LYS B 1 110 ? -18.022 -23.501 51.481 1.00 27.06 88 LYS B C 1
ATOM 3080 O O . LYS B 1 110 ? -17.650 -24.000 50.419 1.00 26.16 88 LYS B O 1
ATOM 3090 N N . LYS B 1 111 ? -18.131 -24.184 52.613 1.00 26.70 89 LYS B N 1
ATOM 3091 C CA . LYS B 1 111 ? -17.904 -25.628 52.684 1.00 26.85 89 LYS B CA 1
ATOM 3092 C C . LYS B 1 111 ? -18.710 -26.408 51.628 1.00 26.27 89 LYS B C 1
ATOM 3093 O O . LYS B 1 111 ? -19.913 -26.170 51.437 1.00 25.30 89 LYS B O 1
ATOM 3099 N N . GLY B 1 112 ? -18.035 -27.328 50.939 1.00 26.27 90 GLY B N 1
ATOM 3100 C CA . GLY B 1 112 ? -18.670 -28.066 49.848 1.00 25.86 90 GLY B CA 1
ATOM 3101 C C . GLY B 1 112 ? -18.419 -27.524 48.447 1.00 26.29 90 GLY B C 1
ATOM 3102 O O . GLY B 1 112 ? -18.648 -28.253 47.482 1.00 27.21 90 GLY B O 1
ATOM 3103 N N . ASP B 1 113 ? -17.952 -26.270 48.315 1.00 25.37 91 ASP B N 1
ATOM 3104 C CA . ASP B 1 113 ? -17.640 -25.702 47.001 1.00 25.92 91 ASP B CA 1
ATOM 3105 C C . ASP B 1 113 ? -16.515 -26.478 46.283 1.00 25.50 91 ASP B C 1
ATOM 3106 O O . ASP B 1 113 ? -15.492 -26.813 46.877 1.00 26.19 91 ASP B O 1
ATOM 3111 N N . ARG B 1 114 ? -16.724 -26.769 45.003 1.00 25.64 92 ARG B N 1
ATOM 3112 C CA . ARG B 1 114 ? -15.713 -27.429 44.181 1.00 25.41 92 ARG B CA 1
ATOM 3113 C C . ARG B 1 114 ? -14.817 -26.305 43.664 1.00 25.07 92 ARG B C 1
ATOM 3114 O O . ARG B 1 114 ? -15.311 -25.329 43.072 1.00 24.88 92 ARG B O 1
ATOM 3122 N N . VAL B 1 115 ? -13.518 -26.410 43.938 1.00 23.91 93 VAL B N 1
ATOM 3123 C CA . VAL B 1 115 ? -12.581 -25.336 43.623 1.00 23.81 93 VAL B CA 1
ATOM 3124 C C . VAL B 1 115 ? -11.263 -25.855 43.029 1.00 24.52 93 VAL B C 1
ATOM 3125 O O . VAL B 1 115 ? -10.954 -27.074 43.123 1.00 24.86 93 VAL B O 1
ATOM 3129 N N . PHE B 1 116 ? -10.485 -24.952 42.425 1.00 24.64 94 PHE B N 1
ATOM 3130 C CA . PHE B 1 116 ? -9.116 -25.238 42.072 1.00 24.46 94 PHE B CA 1
ATOM 3131 C C . PHE B 1 116 ? -8.242 -24.003 42.396 1.00 24.93 94 PHE B C 1
ATOM 3132 O O . PHE B 1 116 ? -8.755 -22.903 42.664 1.00 24.97 94 PHE B O 1
ATOM 3140 N N . THR B 1 117 ? -6.931 -24.210 42.403 1.00 24.56 95 THR B N 1
ATOM 3141 C CA . THR B 1 117 ? -5.981 -23.173 42.836 1.00 24.96 95 THR B CA 1
ATOM 3142 C C . THR B 1 117 ? -4.857 -22.887 41.855 1.00 25.23 95 THR B C 1
ATOM 3143 O O . THR B 1 117 ? -4.512 -23.737 41.030 1.00 25.80 95 THR B O 1
ATOM 3147 N N . SER B 1 118 ? -4.263 -21.697 42.000 1.00 25.79 96 SER B N 1
ATOM 3148 C CA . SER B 1 118 ? -3.011 -21.347 41.307 1.00 26.91 96 SER B CA 1
ATOM 3149 C C . SER B 1 118 ? -1.898 -21.114 42.322 1.00 26.92 96 SER B C 1
ATOM 3150 O O . SER B 1 118 ? -0.732 -20.954 41.957 1.00 27.04 96 SER B O 1
ATOM 3153 N N . SER B 1 119 ? -2.271 -21.062 43.603 1.00 27.03 97 SER B N 1
ATOM 3154 C CA . SER B 1 119 ? -1.305 -21.048 44.712 1.00 27.02 97 SER B CA 1
ATOM 3155 C C . SER B 1 119 ? -1.889 -21.783 45.892 1.00 25.93 97 SER B C 1
ATOM 3156 O O . SER B 1 119 ? -3.122 -21.913 45.990 1.00 25.51 97 SER B O 1
ATOM 3159 N N . THR B 1 120 ? -1.018 -22.255 46.796 1.00 25.68 98 THR B N 1
ATOM 3160 C CA . THR B 1 120 ? -1.460 -22.595 48.149 1.00 25.91 98 THR B CA 1
ATOM 3161 C C . THR B 1 120 ? -0.485 -22.014 49.172 1.00 25.78 98 THR B C 1
ATOM 3162 O O . THR B 1 120 ? 0.652 -21.655 48.824 1.00 26.87 98 THR B O 1
ATOM 3166 N N . ILE B 1 121 ? -0.943 -21.906 50.414 1.00 24.58 99 ILE B N 1
ATOM 3167 C CA . ILE B 1 121 ? -0.087 -21.516 51.544 1.00 24.43 99 ILE B CA 1
ATOM 3168 C C . ILE B 1 121 ? 0.677 -22.705 52.119 1.00 25.44 99 ILE B C 1
ATOM 3169 O O . ILE B 1 121 ? 1.915 -22.646 52.267 1.00 25.37 99 ILE B O 1
ATOM 3174 N N . SER B 1 122 ? -0.051 -23.783 52.434 1.00 24.89 100 SER B N 1
ATOM 3175 C CA . SER B 1 122 ? 0.531 -24.891 53.195 1.00 24.95 100 SER B CA 1
ATOM 3176 C C . SER B 1 122 ? 1.127 -25.976 52.272 1.00 24.75 100 SER B C 1
ATOM 3177 O O . SER B 1 122 ? 1.817 -26.892 52.758 1.00 24.75 100 SER B O 1
ATOM 3180 N N . GLY B 1 123 ? 0.838 -25.888 50.965 1.00 23.53 101 GLY B N 1
ATOM 3181 C CA . GLY B 1 123 ? 1.314 -26.878 49.991 1.00 23.86 101 GLY B CA 1
ATOM 3182 C C . GLY B 1 123 ? 0.231 -27.830 49.503 1.00 23.56 101 GLY B C 1
ATOM 3183 O O . GLY B 1 123 ? -0.529 -28.375 50.300 1.00 24.42 101 GLY B O 1
ATOM 3184 N N . GLY B 1 124 ? 0.189 -28.064 48.202 1.00 23.66 102 GLY B N 1
ATOM 3185 C CA . GLY B 1 124 ? -0.850 -28.887 47.581 1.00 23.74 102 GLY B CA 1
ATOM 3186 C C . GLY B 1 124 ? -0.659 -30.407 47.617 1.00 24.34 102 GLY B C 1
ATOM 3187 O O . GLY B 1 124 ? -1.632 -31.160 47.458 1.00 24.06 102 GLY B O 1
ATOM 3188 N N . TYR B 1 125 ? 0.585 -30.856 47.816 1.00 23.65 103 TYR B N 1
ATOM 3189 C CA . TYR B 1 125 ? 0.911 -32.297 47.879 1.00 23.48 103 TYR B CA 1
ATOM 3190 C C . TYR B 1 125 ? 0.487 -32.864 49.252 1.00 23.43 103 TYR B C 1
ATOM 3191 O O . TYR B 1 125 ? 1.337 -33.257 50.073 1.00 23.12 103 TYR B O 1
ATOM 3200 N N . ALA B 1 126 ? -0.817 -32.911 49.495 1.00 23.12 104 ALA B N 1
ATOM 3201 C CA . ALA B 1 126 ? -1.327 -33.161 50.845 1.00 23.92 104 ALA B CA 1
ATOM 3202 C C . ALA B 1 126 ? -2.823 -33.423 50.746 1.00 24.29 104 ALA B C 1
ATOM 3203 O O . ALA B 1 126 ? -3.490 -32.998 49.782 1.00 24.71 104 ALA B O 1
ATOM 3205 N N . GLU B 1 127 ? -3.349 -34.107 51.747 1.00 24.96 105 GLU B N 1
ATOM 3206 C CA . GLU B 1 127 ? -4.775 -34.357 51.851 1.00 24.92 105 GLU B CA 1
ATOM 3207 C C . GLU B 1 127 ? -5.620 -33.072 51.996 1.00 25.22 105 GLU B C 1
ATOM 3208 O O . GLU B 1 127 ? -6.752 -33.019 51.510 1.00 24.74 105 GLU B O 1
ATOM 3214 N N . TYR B 1 128 ? -5.069 -32.082 52.704 1.00 24.94 106 TYR B N 1
ATOM 3215 C CA . TYR B 1 128 ? -5.690 -30.769 52.878 1.00 24.98 106 TYR B CA 1
ATOM 3216 C C . TYR B 1 128 ? -4.645 -29.694 52.628 1.00 24.91 106 TYR B C 1
ATOM 3217 O O . TYR B 1 128 ? -3.459 -29.838 53.013 1.00 24.80 106 TYR B O 1
ATOM 3226 N N . ALA B 1 129 ? -5.112 -28.607 52.012 1.00 23.82 107 ALA B N 1
ATOM 3227 C CA . ALA B 1 129 ? -4.238 -27.520 51.649 1.00 24.47 107 ALA B CA 1
ATOM 3228 C C . ALA B 1 129 ? -4.885 -26.219 52.099 1.00 24.62 107 ALA B C 1
ATOM 3229 O O . ALA B 1 129 ? -6.082 -25.979 51.865 1.00 24.30 107 ALA B O 1
ATOM 3231 N N . LEU B 1 130 ? -4.084 -25.413 52.788 1.00 24.81 108 LEU B N 1
ATOM 3232 C CA . LEU B 1 130 ? -4.465 -24.070 53.160 1.00 24.91 108 LEU B CA 1
ATOM 3233 C C . LEU B 1 130 ? -4.128 -23.197 51.946 1.00 25.02 108 LEU B C 1
ATOM 3234 O O . LEU B 1 130 ? -3.027 -23.316 51.365 1.00 24.75 108 LEU B O 1
ATOM 3239 N N . ALA B 1 131 ? -5.068 -22.334 51.552 1.00 25.29 109 ALA B N 1
ATOM 3240 C CA . ALA B 1 131 ? -4.806 -21.380 50.472 1.00 24.93 109 ALA B CA 1
ATOM 3241 C C . ALA B 1 131 ? -5.432 -20.002 50.761 1.00 24.86 109 ALA B C 1
ATOM 3242 O O . ALA B 1 131 ? -6.450 -19.897 51.467 1.00 23.73 109 ALA B O 1
ATOM 3244 N N . ALA B 1 132 ? -4.797 -18.949 50.242 1.00 24.40 110 ALA B N 1
ATOM 3245 C CA . ALA B 1 132 ? -5.367 -17.600 50.300 1.00 24.64 110 ALA B CA 1
ATOM 3246 C C . ALA B 1 132 ? -6.575 -17.517 49.362 1.00 24.30 110 ALA B C 1
ATOM 3247 O O . ALA B 1 132 ? -6.474 -17.955 48.225 1.00 23.76 110 ALA B O 1
ATOM 3249 N N . ASP B 1 133 ? -7.682 -16.896 49.796 1.00 25.20 111 ASP B N 1
ATOM 3250 C CA . ASP B 1 133 ? -8.938 -16.907 48.987 1.00 25.46 111 ASP B CA 1
ATOM 3251 C C . ASP B 1 133 ? -8.797 -16.337 47.552 1.00 26.38 111 ASP B C 1
ATOM 3252 O O . ASP B 1 133 ? -9.534 -16.723 46.657 1.00 26.23 111 ASP B O 1
ATOM 3257 N N . HIS B 1 134 ? -7.824 -15.450 47.342 1.00 26.10 112 HIS B N 1
ATOM 3258 C CA . HIS B 1 134 ? -7.624 -14.806 46.036 1.00 27.38 112 HIS B CA 1
ATOM 3259 C C . HIS B 1 134 ? -6.813 -15.676 45.052 1.00 26.44 112 HIS B C 1
ATOM 3260 O O . HIS B 1 134 ? -6.623 -15.268 43.906 1.00 27.68 112 HIS B O 1
ATOM 3267 N N . THR B 1 135 ? -6.342 -16.857 45.481 1.00 26.26 113 THR B N 1
ATOM 3268 C CA . THR B 1 135 ? -5.616 -17.805 44.609 1.00 26.26 113 THR B CA 1
ATOM 3269 C C . THR B 1 135 ? -6.446 -19.100 44.426 1.00 25.95 113 THR B C 1
ATOM 3270 O O . THR B 1 135 ? -5.936 -20.115 43.961 1.00 25.21 113 THR B O 1
ATOM 3274 N N . VAL B 1 136 ? -7.725 -19.001 44.774 1.00 25.16 114 VAL B N 1
ATOM 3275 C CA . VAL B 1 136 ? -8.704 -20.085 44.684 1.00 25.67 114 VAL B CA 1
ATOM 3276 C C . VAL B 1 136 ? -9.843 -19.656 43.740 1.00 25.44 114 VAL B C 1
ATOM 3277 O O . VAL B 1 136 ? -10.326 -18.526 43.818 1.00 24.92 114 VAL B O 1
ATOM 3281 N N . TYR B 1 137 ? -10.298 -20.571 42.893 1.00 24.85 115 TYR B N 1
ATOM 3282 C CA . TYR B 1 137 ? -11.364 -20.266 41.901 1.00 26.24 115 TYR B CA 1
ATOM 3283 C C . TYR B 1 137 ? -12.396 -21.376 41.916 1.00 26.18 115 TYR B C 1
ATOM 3284 O O . TYR B 1 137 ? -12.049 -22.531 42.165 1.00 26.82 115 TYR B O 1
ATOM 3293 N N . LYS B 1 138 ? -13.660 -21.052 41.634 1.00 27.51 116 LYS B N 1
ATOM 3294 C CA . LYS B 1 138 ? -14.664 -22.098 41.450 1.00 28.24 116 LYS B CA 1
ATOM 3295 C C . LYS B 1 138 ? -14.332 -23.008 40.254 1.00 28.31 116 LYS B C 1
ATOM 3296 O O . LYS B 1 138 ? -13.902 -22.533 39.184 1.00 27.84 116 LYS B O 1
ATOM 3302 N N . LEU B 1 139 ? -14.544 -24.312 40.467 1.00 28.18 117 LEU B N 1
ATOM 3303 C CA . LEU B 1 139 ? -14.364 -25.338 39.444 1.00 28.78 117 LEU B CA 1
ATOM 3304 C C . LEU B 1 139 ? -15.720 -25.643 38.780 1.00 29.20 117 LEU B C 1
ATOM 3305 O O . LEU B 1 139 ? -16.634 -26.164 39.435 1.00 28.97 117 LEU B O 1
ATOM 3310 N N . PRO B 1 140 ? -15.876 -25.298 37.484 1.00 30.95 118 PRO B N 1
ATOM 3311 C CA . PRO B 1 140 ? -17.169 -25.602 36.838 1.00 32.26 118 PRO B CA 1
ATOM 3312 C C . PRO B 1 140 ? -17.525 -27.092 36.949 1.00 33.15 118 PRO B C 1
ATOM 3313 O O . PRO B 1 140 ? -16.639 -27.944 36.963 1.00 33.26 118 PRO B O 1
ATOM 3317 N N . GLU B 1 141 ? -18.819 -27.388 37.058 1.00 34.84 119 GLU B N 1
ATOM 3318 C CA . GLU B 1 141 ? -19.325 -28.743 37.336 1.00 35.61 119 GLU B CA 1
ATOM 3319 C C . GLU B 1 141 ? -18.862 -29.784 36.296 1.00 35.16 119 GLU B C 1
ATOM 3320 O O . GLU B 1 141 ? -18.655 -30.966 36.635 1.00 35.30 119 GLU B O 1
ATOM 3326 N N . LYS B 1 142 ? -18.692 -29.319 35.060 1.00 33.87 120 LYS B N 1
ATOM 3327 C CA . LYS B 1 142 ? -18.271 -30.133 33.921 1.00 34.31 120 LYS B CA 1
ATOM 3328 C C . LYS B 1 142 ? -16.755 -30.429 33.798 1.00 33.62 120 LYS B C 1
ATOM 3329 O O . LYS B 1 142 ? -16.307 -31.100 32.846 1.00 33.92 120 LYS B O 1
ATOM 3335 N N . LEU B 1 143 ? -15.960 -29.925 34.736 1.00 31.62 121 LEU B N 1
ATOM 3336 C CA . LEU B 1 143 ? -14.577 -30.355 34.819 1.00 30.44 121 LEU B CA 1
ATOM 3337 C C . LEU B 1 143 ? -14.404 -31.182 36.091 1.00 29.66 121 LEU B C 1
ATOM 3338 O O . LEU B 1 143 ? -14.912 -30.813 37.148 1.00 28.86 121 LEU B O 1
ATOM 3343 N N . ASP B 1 144 ? -13.711 -32.311 36.008 1.00 28.31 122 ASP B N 1
ATOM 3344 C CA . ASP B 1 144 ? -13.539 -33.102 37.230 1.00 28.12 122 ASP B CA 1
ATOM 3345 C C . ASP B 1 144 ? -12.338 -32.555 38.013 1.00 27.40 122 ASP B C 1
ATOM 3346 O O . ASP B 1 144 ? -11.651 -31.636 37.511 1.00 25.91 122 ASP B O 1
ATOM 3351 N N . PHE B 1 145 ? -12.090 -33.068 39.227 1.00 26.96 123 PHE B N 1
ATOM 3352 C CA . PHE B 1 145 ? -10.965 -32.570 40.050 1.00 27.32 123 PHE B CA 1
ATOM 3353 C C . PHE B 1 145 ? -9.573 -32.821 39.423 1.00 26.88 123 PHE B C 1
ATOM 3354 O O . PHE B 1 145 ? -8.669 -32.016 39.562 1.00 26.36 123 PHE B O 1
ATOM 3362 N N . LYS B 1 146 ? -9.412 -33.956 38.751 1.00 27.13 124 LYS B N 1
ATOM 3363 C CA . LYS B 1 146 ? -8.177 -34.215 37.968 1.00 26.14 124 LYS B CA 1
ATOM 3364 C C . LYS B 1 146 ? -7.875 -33.080 36.964 1.00 25.13 124 LYS B C 1
ATOM 3365 O O . LYS B 1 146 ? -6.738 -32.553 36.919 1.00 24.30 124 LYS B O 1
ATOM 3371 N N . GLN B 1 147 ? -8.900 -32.662 36.210 1.00 24.00 125 GLN B N 1
ATOM 3372 C CA . GLN B 1 147 ? -8.760 -31.561 35.264 1.00 25.11 125 GLN B CA 1
ATOM 3373 C C . GLN B 1 147 ? -8.513 -30.249 36.014 1.00 25.34 125 GLN B C 1
ATOM 3374 O O . GLN B 1 147 ? -7.648 -29.505 35.616 1.00 25.21 125 GLN B O 1
ATOM 3380 N N . GLY B 1 148 ? -9.228 -30.014 37.136 1.00 25.04 126 GLY B N 1
ATOM 3381 C CA . GLY B 1 148 ? -9.005 -28.797 37.944 1.00 25.69 126 GLY B CA 1
ATOM 3382 C C . GLY B 1 148 ? -7.550 -28.643 38.382 1.00 25.17 126 GLY B C 1
ATOM 3383 O O . GLY B 1 148 ? -7.021 -27.528 38.460 1.00 26.57 126 GLY B O 1
ATOM 3384 N N . ALA B 1 149 ? -6.889 -29.772 38.635 1.00 26.12 127 ALA B N 1
ATOM 3385 C CA . ALA B 1 149 ? -5.478 -29.788 39.061 1.00 27.12 127 ALA B CA 1
ATOM 3386 C C . ALA B 1 149 ? -4.471 -29.428 37.945 1.00 26.89 127 ALA B C 1
ATOM 3387 O O . ALA B 1 149 ? -3.302 -29.162 38.231 1.00 27.89 127 ALA B O 1
ATOM 3389 N N . ALA B 1 150 ? -4.951 -29.415 36.694 1.00 26.21 128 ALA B N 1
ATOM 3390 C CA . ALA B 1 150 ? -4.181 -29.101 35.479 1.00 26.24 128 ALA B CA 1
ATOM 3391 C C . ALA B 1 150 ? -4.179 -27.601 35.108 1.00 26.44 128 ALA B C 1
ATOM 3392 O O . ALA B 1 150 ? -3.517 -27.197 34.148 1.00 26.50 128 ALA B O 1
ATOM 3394 N N . ILE B 1 151 ? -4.945 -26.800 35.845 1.00 26.09 129 ILE B N 1
ATOM 3395 C CA . ILE B 1 151 ? -5.273 -25.458 35.389 1.00 27.32 129 ILE B CA 1
ATOM 3396 C C . ILE B 1 151 ? -4.250 -24.399 35.814 1.00 27.68 129 ILE B C 1
ATOM 3397 O O . ILE B 1 151 ? -3.838 -23.566 34.990 1.00 28.29 129 ILE B O 1
ATOM 3402 N N . GLY B 1 152 ? -3.875 -24.420 37.095 1.00 27.68 130 GLY B N 1
ATOM 3403 C CA . GLY B 1 152 ? -3.353 -23.232 37.789 1.00 28.29 130 GLY B CA 1
ATOM 3404 C C . GLY B 1 152 ? -2.160 -22.599 37.085 1.00 28.85 130 GLY B C 1
ATOM 3405 O O . GLY B 1 152 ? -2.305 -21.573 36.440 1.00 31.80 130 GLY B O 1
ATOM 3406 N N . ILE B 1 153 ? -0.994 -23.209 37.175 1.00 27.41 131 ILE B N 1
ATOM 3407 C CA . ILE B 1 153 ? 0.173 -22.667 36.485 1.00 26.91 131 ILE B CA 1
ATOM 3408 C C . ILE B 1 153 ? 0.034 -22.804 34.945 1.00 26.89 131 ILE B C 1
ATOM 3409 O O . ILE B 1 153 ? 0.241 -21.823 34.240 1.00 27.11 131 ILE B O 1
ATOM 3414 N N . PRO B 1 154 ? -0.324 -23.995 34.433 1.00 26.40 132 PRO B N 1
ATOM 3415 C CA . PRO B 1 154 ? -0.297 -24.151 32.944 1.00 26.70 132 PRO B CA 1
ATOM 3416 C C . PRO B 1 154 ? -1.150 -23.181 32.122 1.00 26.75 132 PRO B C 1
ATOM 3417 O O . PRO B 1 154 ? -0.670 -22.637 31.114 1.00 26.69 132 PRO B O 1
ATOM 3421 N N . TYR B 1 155 ? -2.404 -22.993 32.521 1.00 26.19 133 TYR B N 1
ATOM 3422 C CA . TYR B 1 155 ? -3.323 -22.216 31.693 1.00 25.99 133 TYR B CA 1
ATOM 3423 C C . TYR B 1 155 ? -3.136 -20.734 31.957 1.00 25.49 133 TYR B C 1
ATOM 3424 O O . TYR B 1 155 ? -3.211 -19.927 31.008 1.00 24.83 133 TYR B O 1
ATOM 3433 N N . PHE B 1 156 ? -2.863 -20.371 33.217 1.00 24.54 134 PHE B N 1
ATOM 3434 C CA . PHE B 1 156 ? -2.580 -18.955 33.494 1.00 24.65 134 PHE B CA 1
ATOM 3435 C C . PHE B 1 156 ? -1.272 -18.521 32.797 1.00 24.81 134 PHE B C 1
ATOM 3436 O O . PHE B 1 156 ? -1.203 -17.433 32.255 1.00 25.21 134 PHE B O 1
ATOM 3444 N N . THR B 1 157 ? -0.252 -19.366 32.841 1.00 25.01 135 THR B N 1
ATOM 3445 C CA . THR B 1 157 ? 1.023 -19.103 32.160 1.00 25.12 135 THR B CA 1
ATOM 3446 C C . THR B 1 157 ? 0.782 -18.970 30.632 1.00 24.78 135 THR B C 1
ATOM 3447 O O . THR B 1 157 ? 1.235 -18.009 30.013 1.00 24.54 135 THR B O 1
ATOM 3451 N N . ALA B 1 158 ? 0.083 -19.937 30.044 1.00 24.38 136 ALA B N 1
ATOM 3452 C CA . ALA B 1 158 ? -0.117 -19.927 28.589 1.00 24.42 136 ALA B CA 1
ATOM 3453 C C . ALA B 1 158 ? -0.881 -18.651 28.164 1.00 24.60 136 ALA B C 1
ATOM 3454 O O . ALA B 1 158 ? -0.561 -18.051 27.138 1.00 23.81 136 ALA B O 1
ATOM 3456 N N . TYR B 1 159 ? -1.876 -18.259 28.954 1.00 25.00 137 TYR B N 1
ATOM 3457 C CA . TYR B 1 159 ? -2.678 -17.076 28.631 1.00 24.95 137 TYR B CA 1
ATOM 3458 C C . TYR B 1 159 ? -1.804 -15.805 28.714 1.00 24.63 137 TYR B C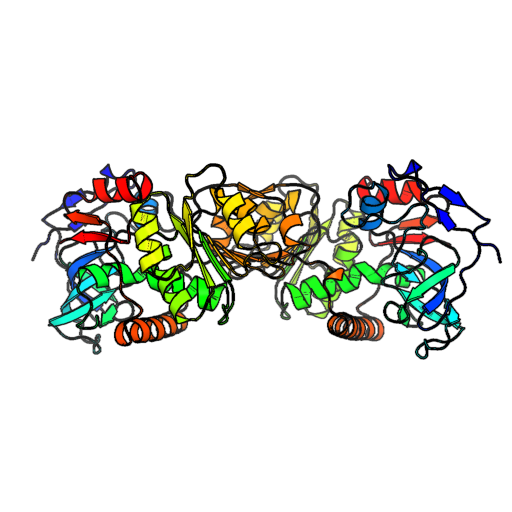 1
ATOM 3459 O O . TYR B 1 159 ? -1.848 -14.969 27.827 1.00 23.48 137 TYR B O 1
ATOM 3468 N N . ARG B 1 160 ? -1.023 -15.670 29.784 1.00 24.62 138 ARG B N 1
ATOM 3469 C CA . ARG B 1 160 ? -0.114 -14.523 29.895 1.00 25.04 138 ARG B CA 1
ATOM 3470 C C . ARG B 1 160 ? 0.857 -14.505 28.686 1.00 25.00 138 ARG B C 1
ATOM 3471 O O . ARG B 1 160 ? 0.993 -13.464 28.025 1.00 24.63 138 ARG B O 1
ATOM 3479 N N . ALA B 1 161 ? 1.468 -15.648 28.383 1.00 23.85 139 ALA B N 1
ATOM 3480 C CA . ALA B 1 161 ? 2.429 -15.723 27.269 1.00 25.36 139 ALA B CA 1
ATOM 3481 C C . ALA B 1 161 ? 1.803 -15.271 25.919 1.00 25.23 139 ALA B C 1
ATOM 3482 O O . ALA B 1 161 ? 2.404 -14.504 25.151 1.00 25.15 139 ALA B O 1
ATOM 3484 N N . LEU B 1 162 ? 0.593 -15.745 25.653 1.00 24.55 140 LEU B N 1
ATOM 3485 C CA . LEU B 1 162 ? -0.070 -15.420 24.398 1.00 24.90 140 LEU B CA 1
ATOM 3486 C C . LEU B 1 162 ? -0.676 -13.990 24.344 1.00 26.18 140 LEU B C 1
ATOM 3487 O O . LEU B 1 162 ? -0.370 -13.218 23.418 1.00 26.62 140 LEU B O 1
ATOM 3492 N N . ILE B 1 163 ? -1.516 -13.670 25.332 1.00 26.10 141 ILE B N 1
ATOM 3493 C CA . ILE B 1 163 ? -2.258 -12.401 25.354 1.00 27.28 141 ILE B CA 1
ATOM 3494 C C . ILE B 1 163 ? -1.358 -11.227 25.782 1.00 27.93 141 ILE B C 1
ATOM 3495 O O . ILE B 1 163 ? -1.363 -10.183 25.141 1.00 28.71 141 ILE B O 1
ATOM 3500 N N . HIS B 1 164 ? -0.578 -11.418 26.846 1.00 27.80 142 HIS B N 1
ATOM 3501 C CA . HIS B 1 164 ? 0.240 -10.344 27.425 1.00 27.94 142 HIS B CA 1
ATOM 3502 C C . HIS B 1 164 ? 1.621 -10.217 26.716 1.00 27.62 142 HIS B C 1
ATOM 3503 O O . HIS B 1 164 ? 1.977 -9.155 26.187 1.00 27.55 142 HIS B O 1
ATOM 3510 N N . SER B 1 165 ? 2.385 -11.299 26.705 1.00 25.72 143 SER B N 1
ATOM 3511 C CA . SER B 1 165 ? 3.762 -11.242 26.229 1.00 25.98 143 SER B CA 1
ATOM 3512 C C . SER B 1 165 ? 3.788 -11.087 24.693 1.00 25.68 143 SER B C 1
ATOM 3513 O O . SER B 1 165 ? 4.431 -10.205 24.180 1.00 26.00 143 SER B O 1
ATOM 3516 N N . ALA B 1 166 ? 3.002 -11.898 23.997 1.00 26.92 144 ALA B N 1
ATOM 3517 C CA . ALA B 1 166 ? 3.050 -11.979 22.532 1.00 27.18 144 ALA B CA 1
ATOM 3518 C C . ALA B 1 166 ? 2.046 -11.004 21.902 1.00 27.48 144 ALA B C 1
ATOM 3519 O O . ALA B 1 166 ? 2.148 -10.665 20.702 1.00 28.55 144 ALA B O 1
ATOM 3521 N N . CYS B 1 167 ? 1.101 -10.544 22.714 1.00 27.96 145 CYS B N 1
ATOM 3522 C CA . CYS B 1 167 ? -0.001 -9.705 22.228 1.00 27.63 145 CYS B CA 1
ATOM 3523 C C . CYS B 1 167 ? -0.657 -10.299 20.952 1.00 27.35 145 CYS B C 1
ATOM 3524 O O . CYS B 1 167 ? -0.810 -9.613 19.935 1.00 26.90 145 CYS B O 1
ATOM 3529 N N . VAL B 1 168 ? -1.056 -11.575 21.017 1.00 26.07 146 VAL B N 1
ATOM 3530 C CA . VAL B 1 168 ? -1.541 -12.269 19.813 1.00 26.86 146 VAL B CA 1
ATOM 3531 C C . VAL B 1 168 ? -2.824 -11.631 19.253 1.00 25.47 146 VAL B C 1
ATOM 3532 O O . VAL B 1 168 ? -3.624 -11.071 19.982 1.00 25.29 146 VAL B O 1
ATOM 3536 N N . LYS B 1 169 ? -2.958 -11.722 17.943 1.00 25.35 147 LYS B N 1
ATOM 3537 C CA . LYS B 1 169 ? -4.172 -11.310 17.226 1.00 25.54 147 LYS B CA 1
ATOM 3538 C C . LYS B 1 169 ? -4.682 -12.531 16.467 1.00 24.92 147 LYS B C 1
ATOM 3539 O O . LYS B 1 169 ? -3.880 -13.385 16.039 1.00 22.94 147 LYS B O 1
ATOM 3545 N N . ALA B 1 170 ? -6.008 -12.603 16.308 1.00 24.33 148 ALA B N 1
ATOM 3546 C CA . ALA B 1 170 ? -6.652 -13.640 15.514 1.00 24.37 148 ALA B CA 1
ATOM 3547 C C . ALA B 1 170 ? -6.036 -13.711 14.105 1.00 23.84 148 ALA B C 1
ATOM 3548 O O . ALA B 1 170 ? -5.672 -12.679 13.514 1.00 24.09 148 ALA B O 1
ATOM 3550 N N . GLY B 1 171 ? -5.868 -14.936 13.612 1.00 24.01 149 GLY B N 1
ATOM 3551 C CA . GLY B 1 171 ? -5.273 -15.177 12.297 1.00 22.69 149 GLY B CA 1
ATOM 3552 C C . GLY B 1 171 ? -3.750 -15.236 12.231 1.00 23.56 149 GLY B C 1
ATOM 3553 O O . GLY B 1 171 ? -3.205 -15.613 11.194 1.00 23.70 149 GLY B O 1
ATOM 3554 N N . GLU B 1 172 ? -3.037 -14.883 13.306 1.00 23.26 150 GLU B N 1
ATOM 3555 C CA . GLU B 1 172 ? -1.585 -15.014 13.297 1.00 23.20 150 GLU B CA 1
ATOM 3556 C C . GLU B 1 172 ? -1.233 -16.499 13.448 1.00 22.83 150 GLU B C 1
ATOM 3557 O O . GLU B 1 172 ? -2.064 -17.293 13.880 1.00 23.54 150 GLU B O 1
ATOM 3563 N N . SER B 1 173 ? -0.017 -16.844 13.081 1.00 22.40 151 SER B N 1
ATOM 3564 C CA . SER B 1 173 ? 0.500 -18.203 13.202 1.00 22.46 151 SER B CA 1
ATOM 3565 C C . SER B 1 173 ? 1.342 -18.355 14.498 1.00 23.08 151 SER B C 1
ATOM 3566 O O . SER B 1 173 ? 2.077 -17.445 14.925 1.00 23.30 151 SER B O 1
ATOM 3569 N N . VAL B 1 174 ? 1.218 -19.512 15.130 1.00 22.86 152 VAL B N 1
ATOM 3570 C CA . VAL B 1 174 ? 1.965 -19.798 16.354 1.00 23.62 152 VAL B CA 1
ATOM 3571 C C . VAL B 1 174 ? 2.546 -21.211 16.308 1.00 23.62 152 VAL B C 1
ATOM 3572 O O . VAL B 1 174 ? 1.904 -22.170 15.847 1.00 23.53 152 VAL B O 1
ATOM 3576 N N . LEU B 1 175 ? 3.776 -21.335 16.769 1.00 23.91 153 LEU B N 1
ATOM 3577 C CA . LEU B 1 175 ? 4.398 -22.648 16.961 1.00 24.14 153 LEU B CA 1
ATOM 3578 C C . LEU B 1 175 ? 4.494 -22.836 18.479 1.00 24.48 153 LEU B C 1
ATOM 3579 O O . LEU B 1 175 ? 5.139 -22.041 19.166 1.00 24.72 153 LEU B O 1
ATOM 3584 N N . VAL B 1 176 ? 3.839 -23.863 18.996 1.00 24.50 154 VAL B N 1
ATOM 3585 C CA . VAL B 1 176 ? 4.015 -24.221 20.397 1.00 24.62 154 VAL B CA 1
ATOM 3586 C C . VAL B 1 176 ? 5.102 -25.312 20.395 1.00 24.75 154 VAL B C 1
ATOM 3587 O O . VAL B 1 176 ? 4.857 -26.447 20.007 1.00 25.11 154 VAL B O 1
ATOM 3591 N N . HIS B 1 177 ? 6.282 -24.928 20.866 1.00 24.92 155 HIS B N 1
ATOM 3592 C CA . HIS B 1 177 ? 7.493 -25.762 20.821 1.00 25.71 155 HIS B CA 1
ATOM 3593 C C . HIS B 1 177 ? 7.646 -26.490 22.157 1.00 25.77 155 HIS B C 1
ATOM 3594 O O . HIS B 1 177 ? 8.230 -25.950 23.113 1.00 25.70 155 HIS B O 1
ATOM 3601 N N . GLY B 1 178 ? 7.114 -27.727 22.198 1.00 24.94 156 GLY B N 1
ATOM 3602 C CA . GLY B 1 178 ? 6.822 -28.448 23.446 1.00 25.21 156 GLY B CA 1
ATOM 3603 C C . GLY B 1 178 ? 5.332 -28.354 23.798 1.00 24.50 156 GLY B C 1
ATOM 3604 O O . GLY B 1 178 ? 4.958 -27.793 24.843 1.00 25.27 156 GLY B O 1
ATOM 3605 N N . ALA B 1 179 ? 4.502 -28.880 22.906 1.00 24.48 157 ALA B N 1
ATOM 3606 C CA . ALA B 1 179 ? 3.061 -28.703 22.946 1.00 25.10 157 ALA B CA 1
ATOM 3607 C C . ALA B 1 179 ? 2.315 -29.805 23.729 1.00 25.09 157 ALA B C 1
ATOM 3608 O O . ALA B 1 179 ? 1.143 -29.631 24.026 1.00 26.57 157 ALA B O 1
ATOM 3610 N N . SER B 1 180 ? 2.986 -30.920 24.043 1.00 24.43 158 SER B N 1
ATOM 3611 C CA . SER B 1 180 ? 2.339 -32.140 24.578 1.00 24.83 158 SER B CA 1
ATOM 3612 C C . SER B 1 180 ? 2.192 -32.174 26.114 1.00 25.42 158 SER B C 1
ATOM 3613 O O . SER B 1 180 ? 1.513 -33.061 26.639 1.00 26.39 158 SER B O 1
ATOM 3616 N N . GLY B 1 181 ? 2.846 -31.231 26.810 1.00 24.85 159 GLY B N 1
ATOM 3617 C CA . GLY B 1 181 ? 2.795 -31.166 28.275 1.00 25.22 159 GLY B CA 1
ATOM 3618 C C . GLY B 1 181 ? 1.732 -30.201 28.756 1.00 24.91 159 GLY B C 1
ATOM 3619 O O . GLY B 1 181 ? 0.835 -29.801 27.980 1.00 23.76 159 GLY B O 1
ATOM 3620 N N . GLY B 1 182 ? 1.825 -29.818 30.027 1.00 25.43 160 GLY B N 1
ATOM 3621 C CA . GLY B 1 182 ? 0.762 -29.024 30.638 1.00 26.29 160 GLY B CA 1
ATOM 3622 C C . GLY B 1 182 ? 0.558 -27.632 30.037 1.00 26.61 160 GLY B C 1
ATOM 3623 O O . GLY B 1 182 ? -0.563 -27.266 29.674 1.00 26.24 160 GLY B O 1
ATOM 3624 N N . VAL B 1 183 ? 1.637 -26.845 29.948 1.00 27.14 161 VAL B N 1
ATOM 3625 C CA . VAL B 1 183 ? 1.535 -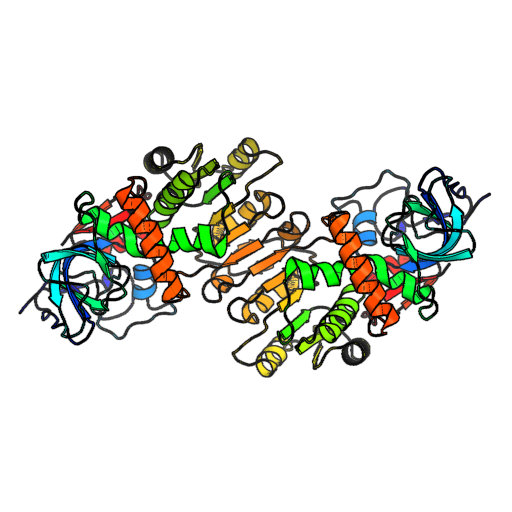25.496 29.389 1.00 26.46 161 VAL B CA 1
ATOM 3626 C C . VAL B 1 183 ? 1.232 -25.579 27.877 1.00 25.40 161 VAL B C 1
ATOM 3627 O O . VAL B 1 183 ? 0.474 -24.779 27.363 1.00 23.77 161 VAL B O 1
ATOM 3631 N N . GLY B 1 184 ? 1.881 -26.511 27.193 1.00 24.55 162 GLY B N 1
ATOM 3632 C CA . GLY B 1 184 ? 1.751 -26.659 25.728 1.00 23.43 162 GLY B CA 1
ATOM 3633 C C . GLY B 1 184 ? 0.337 -26.912 25.265 1.00 25.02 162 GLY B C 1
ATOM 3634 O O . GLY B 1 184 ? -0.137 -26.285 24.295 1.00 24.45 162 GLY B O 1
ATOM 3635 N N . LEU B 1 185 ? -0.337 -27.862 25.921 1.00 24.28 163 LEU B N 1
ATOM 3636 C CA . LEU B 1 185 ? -1.734 -28.149 25.544 1.00 25.00 163 LEU B CA 1
ATOM 3637 C C . LEU B 1 185 ? -2.643 -26.962 25.841 1.00 25.42 163 LEU B C 1
ATOM 3638 O O . LEU B 1 185 ? -3.555 -26.683 25.043 1.00 24.31 163 LEU B O 1
ATOM 3643 N N . ALA B 1 186 ? -2.393 -26.303 26.992 1.00 24.59 164 ALA B N 1
ATOM 3644 C CA . ALA B 1 186 ? -3.110 -25.076 27.380 1.00 24.67 164 ALA B CA 1
ATOM 3645 C C . ALA B 1 186 ? -2.910 -24.023 26.271 1.00 24.28 164 ALA B C 1
ATOM 3646 O O . ALA B 1 186 ? -3.889 -23.388 25.843 1.00 24.87 164 ALA B O 1
ATOM 3648 N N . ALA B 1 187 ? -1.656 -23.839 25.814 1.00 23.69 165 ALA B N 1
ATOM 3649 C CA . ALA B 1 187 ? -1.377 -22.867 24.722 1.00 23.75 165 ALA B CA 1
ATOM 3650 C C . ALA B 1 187 ? -2.124 -23.222 23.427 1.00 23.58 165 ALA B C 1
ATOM 3651 O O . ALA B 1 187 ? -2.661 -22.338 22.756 1.00 23.73 165 ALA B O 1
ATOM 3653 N N . CYS B 1 188 ? -2.177 -24.515 23.084 1.00 23.64 166 CYS B N 1
ATOM 3654 C CA . CYS B 1 188 ? -2.888 -24.951 21.881 1.00 22.94 166 CYS B CA 1
ATOM 3655 C C . CYS B 1 188 ? -4.363 -24.609 22.014 1.00 23.93 166 CYS B C 1
ATOM 3656 O O . CYS B 1 188 ? -4.960 -24.083 21.067 1.00 22.77 166 CYS B O 1
ATOM 3659 N N . GLN B 1 189 ? -4.945 -24.877 23.198 1.00 22.64 167 GLN B N 1
ATOM 3660 C CA . GLN B 1 189 ? -6.384 -24.654 23.345 1.00 23.42 167 GLN B CA 1
ATOM 3661 C C . GLN B 1 189 ? -6.723 -23.160 23.309 1.00 22.48 167 GLN B C 1
ATOM 3662 O O . GLN B 1 189 ? -7.687 -22.763 22.641 1.00 22.17 167 GLN B O 1
ATOM 3668 N N . ILE B 1 190 ? -5.929 -22.347 24.001 1.00 22.56 168 ILE B N 1
ATOM 3669 C CA . ILE B 1 190 ? -6.151 -20.880 24.010 1.00 23.34 168 ILE B CA 1
ATOM 3670 C C . ILE B 1 190 ? -5.974 -20.302 22.586 1.00 24.19 168 ILE B C 1
ATOM 3671 O O . ILE B 1 190 ? -6.872 -19.614 22.075 1.00 24.16 168 ILE B O 1
ATOM 3676 N N . ALA B 1 191 ? -4.839 -20.634 21.944 1.00 25.25 169 ALA B N 1
ATOM 3677 C CA . ALA B 1 191 ? -4.557 -20.218 20.566 1.00 25.51 169 ALA B CA 1
ATOM 3678 C C . ALA B 1 191 ? -5.680 -20.566 19.599 1.00 25.60 169 ALA B C 1
ATOM 3679 O O . ALA B 1 191 ? -6.084 -19.722 18.779 1.00 24.50 169 ALA B O 1
ATOM 3681 N N . ARG B 1 192 ? -6.205 -21.792 19.714 1.00 24.71 170 ARG B N 1
ATOM 3682 C CA . ARG B 1 192 ? -7.330 -22.235 18.910 1.00 25.72 170 ARG B CA 1
ATOM 3683 C C . ARG B 1 192 ? -8.550 -21.350 19.131 1.00 24.58 170 ARG B C 1
ATOM 3684 O O . ARG B 1 192 ? -9.199 -20.902 18.176 1.00 22.77 170 ARG B O 1
ATOM 3692 N N . ALA B 1 193 ? -8.860 -21.101 20.395 1.00 24.43 171 ALA B N 1
ATOM 3693 C CA . ALA B 1 193 ? -10.036 -20.277 20.752 1.00 25.72 171 ALA B CA 1
ATOM 3694 C C . ALA B 1 193 ? -9.895 -18.830 20.236 1.00 26.35 171 ALA B C 1
ATOM 3695 O O . ALA B 1 193 ? -10.877 -18.191 19.900 1.00 25.43 171 ALA B O 1
ATOM 3697 N N . TYR B 1 194 ? -8.656 -18.350 20.174 1.00 27.44 172 TYR B N 1
ATOM 3698 C CA . TYR B 1 194 ? -8.368 -16.970 19.812 1.00 30.62 172 TYR B CA 1
ATOM 3699 C C . TYR B 1 194 ? -8.090 -16.884 18.307 1.00 30.59 172 TYR B C 1
ATOM 3700 O O . TYR B 1 194 ? -7.632 -15.862 17.841 1.00 33.91 172 TYR B O 1
ATOM 3709 N N . GLY B 1 195 ? -8.387 -17.948 17.548 1.00 30.52 173 GLY B N 1
ATOM 3710 C CA . GLY B 1 195 ? -8.326 -17.913 16.070 1.00 31.00 173 GLY B CA 1
ATOM 3711 C C . GLY B 1 195 ? -6.962 -17.991 15.350 1.00 30.99 173 GLY B C 1
ATOM 3712 O O . GLY B 1 195 ? -6.853 -17.565 14.186 1.00 30.98 173 GLY B O 1
ATOM 3713 N N . LEU B 1 196 ? -5.951 -18.581 15.989 1.00 29.53 174 LEU B N 1
ATOM 3714 C CA . LEU B 1 196 ? -4.610 -18.672 15.405 1.00 29.30 174 LEU B CA 1
ATOM 3715 C C . LEU B 1 196 ? -4.442 -19.929 14.543 1.00 29.02 174 LEU B C 1
ATOM 3716 O O . LEU B 1 196 ? -5.177 -20.923 14.713 1.00 28.35 174 LEU B O 1
ATOM 3721 N N . LYS B 1 197 ? -3.488 -19.856 13.603 1.00 28.28 175 LYS B N 1
ATOM 3722 C CA . LYS B 1 197 ? -3.017 -21.007 12.872 1.00 28.36 175 LYS B CA 1
ATOM 3723 C C . LYS B 1 197 ? -1.918 -21.656 13.743 1.00 27.65 175 LYS B C 1
ATOM 3724 O O . LYS B 1 197 ? -0.932 -21.001 14.111 1.00 27.17 175 LYS B O 1
ATOM 3730 N N . ILE B 1 198 ? -2.095 -22.942 14.069 1.00 27.09 176 ILE B N 1
ATOM 3731 C CA . ILE B 1 198 ? -1.325 -23.549 15.163 1.00 27.03 176 ILE B CA 1
ATOM 3732 C C . ILE B 1 198 ? -0.480 -24.751 14.726 1.00 26.74 176 ILE B C 1
ATOM 3733 O O . ILE B 1 198 ? -0.977 -25.708 14.116 1.00 25.46 176 ILE B O 1
ATOM 3738 N N . LEU B 1 199 ? 0.797 -24.674 15.082 1.00 25.89 177 LEU B N 1
ATOM 3739 C CA . LEU B 1 199 ? 1.731 -25.757 14.890 1.00 26.43 177 LEU B CA 1
ATOM 3740 C C . LEU B 1 199 ? 2.153 -26.174 16.279 1.00 24.93 177 LEU B C 1
ATOM 3741 O O . LEU B 1 199 ? 2.386 -25.332 17.149 1.00 25.29 177 LEU B O 1
ATOM 3746 N N . GLY B 1 200 ? 2.282 -27.476 16.483 1.00 24.80 178 GLY B N 1
ATOM 3747 C CA . GLY B 1 200 ? 2.797 -27.992 17.754 1.00 24.36 178 GLY B CA 1
ATOM 3748 C C . GLY B 1 200 ? 3.861 -29.038 17.536 1.00 23.78 178 GLY B C 1
ATOM 3749 O O . GLY B 1 200 ? 3.985 -29.607 16.435 1.00 24.85 178 GLY B O 1
ATOM 3750 N N . THR B 1 201 ? 4.672 -29.249 18.565 1.00 24.08 179 THR B N 1
ATOM 3751 C CA . THR B 1 201 ? 5.662 -30.351 18.544 1.00 24.06 179 THR B CA 1
ATOM 3752 C C . THR B 1 201 ? 5.493 -31.282 19.743 1.00 24.52 179 THR B C 1
ATOM 3753 O O . THR B 1 201 ? 5.107 -30.840 20.844 1.00 24.03 179 THR B O 1
ATOM 3757 N N . ALA B 1 202 ? 5.857 -32.546 19.536 1.00 25.60 180 ALA B N 1
ATOM 3758 C CA . ALA B 1 202 ? 5.802 -33.542 20.589 1.00 26.64 180 ALA B CA 1
ATOM 3759 C C . ALA B 1 202 ? 6.879 -34.562 20.320 1.00 27.09 180 ALA B C 1
ATOM 3760 O O . ALA B 1 202 ? 7.382 -34.658 19.194 1.00 26.29 180 ALA B O 1
ATOM 3762 N N . GLY B 1 203 ? 7.228 -35.329 21.351 1.00 27.20 181 GLY B N 1
ATOM 3763 C CA . GLY B 1 203 ? 8.348 -36.266 21.241 1.00 26.36 181 GLY B CA 1
ATOM 3764 C C . GLY B 1 203 ? 7.985 -37.702 20.956 1.00 27.15 181 GLY B C 1
ATOM 3765 O O . GLY B 1 203 ? 8.872 -38.519 20.706 1.00 26.55 181 GLY B O 1
ATOM 3766 N N . THR B 1 204 ? 6.687 -38.002 20.984 1.00 27.50 182 THR B N 1
ATOM 3767 C CA . THR B 1 204 ? 6.166 -39.362 20.790 1.00 27.31 182 THR B CA 1
ATOM 3768 C C . THR B 1 204 ? 4.960 -39.333 19.825 1.00 27.62 182 THR B C 1
ATOM 3769 O O . THR B 1 204 ? 4.331 -38.288 19.634 1.00 26.62 182 THR B O 1
ATOM 3773 N N . GLU B 1 205 ? 4.620 -40.490 19.272 1.00 28.50 183 GLU B N 1
ATOM 3774 C CA . GLU B 1 205 ? 3.398 -40.650 18.467 1.00 30.16 183 GLU B CA 1
ATOM 3775 C C . GLU B 1 205 ? 2.123 -40.307 19.269 1.00 29.65 183 GLU B C 1
ATOM 3776 O O . GLU B 1 205 ? 1.296 -39.532 18.794 1.00 29.49 183 GLU B O 1
ATOM 3782 N N . GLU B 1 206 ? 1.983 -40.838 20.485 1.00 29.59 184 GLU B N 1
ATOM 3783 C CA . GLU B 1 206 ? 0.773 -40.553 21.275 1.00 29.72 184 GLU B CA 1
ATOM 3784 C C . GLU B 1 206 ? 0.674 -39.042 21.606 1.00 27.76 184 GLU B C 1
ATOM 3785 O O . GLU B 1 206 ? -0.409 -38.451 21.534 1.00 26.91 184 GLU B O 1
ATOM 3795 N N . GLY B 1 207 ? 1.800 -38.444 21.982 1.00 26.06 185 GLY B N 1
ATOM 3796 C CA . GLY B 1 207 ? 1.853 -36.998 22.237 1.00 25.89 185 GLY B CA 1
ATOM 3797 C C . GLY B 1 207 ? 1.429 -36.194 21.005 1.00 25.89 185 GLY B C 1
ATOM 3798 O O . GLY B 1 207 ? 0.701 -35.205 21.130 1.00 25.58 185 GLY B O 1
ATOM 3799 N N . GLN B 1 208 ? 1.901 -36.607 19.824 1.00 25.16 186 GLN B N 1
ATOM 3800 C CA . GLN B 1 208 ? 1.521 -35.939 18.579 1.00 26.07 186 GLN B CA 1
ATOM 3801 C C . GLN B 1 208 ? 0.017 -35.978 18.351 1.00 25.42 186 GLN B C 1
ATOM 3802 O O . GLN B 1 208 ? -0.586 -34.946 18.032 1.00 25.49 186 GLN B O 1
ATOM 3808 N N . LYS B 1 209 ? -0.571 -37.156 18.567 1.00 25.20 187 LYS B N 1
ATOM 3809 C CA . LYS B 1 209 ? -2.013 -37.359 18.437 1.00 26.90 187 LYS B CA 1
ATOM 3810 C C . LYS B 1 209 ? -2.818 -36.445 19.387 1.00 25.94 187 LYS B C 1
ATOM 3811 O O . LYS B 1 209 ? -3.799 -35.795 18.970 1.00 25.43 187 LYS B O 1
ATOM 3815 N N . ILE B 1 210 ? -2.394 -36.382 20.649 1.00 25.47 188 ILE B N 1
ATOM 3816 C CA . ILE B 1 210 ? -3.061 -35.560 21.654 1.00 25.07 188 ILE B CA 1
ATOM 3817 C C . ILE B 1 210 ? -2.979 -34.065 21.253 1.00 24.91 188 ILE B C 1
ATOM 3818 O O . ILE B 1 210 ? -3.956 -33.316 21.408 1.00 22.80 188 ILE B O 1
ATOM 3823 N N . VAL B 1 211 ? -1.824 -33.648 20.734 1.00 24.47 189 VAL B N 1
ATOM 3824 C CA . VAL B 1 211 ? -1.644 -32.245 20.361 1.00 24.75 189 VAL B CA 1
ATOM 3825 C C . VAL B 1 211 ? -2.614 -31.857 19.216 1.00 24.94 189 VAL B C 1
ATOM 3826 O O . VAL B 1 211 ? -3.220 -30.781 19.255 1.00 23.21 189 VAL B O 1
ATOM 3830 N N . LEU B 1 212 ? -2.773 -32.746 18.234 1.00 25.92 190 LEU B N 1
ATOM 3831 C CA . LEU B 1 212 ? -3.758 -32.568 17.139 1.00 27.65 190 LEU B CA 1
ATOM 3832 C C . LEU B 1 212 ? -5.230 -32.551 17.611 1.00 28.91 190 LEU B C 1
ATOM 3833 O O . LEU B 1 212 ? -6.059 -31.865 17.004 1.00 30.05 190 LEU B O 1
ATOM 3838 N N . GLN B 1 213 ? -5.550 -33.299 18.670 1.00 29.04 191 GLN B N 1
ATOM 3839 C CA . GLN B 1 213 ? -6.893 -33.279 19.302 1.00 30.38 191 GLN B CA 1
ATOM 3840 C C . GLN B 1 213 ? -7.162 -31.996 20.133 1.00 30.02 191 GLN B C 1
ATOM 3841 O O . GLN B 1 213 ? -8.292 -31.714 20.517 1.00 31.34 191 GLN B O 1
ATOM 3847 N N . ASN B 1 214 ? -6.122 -31.238 20.427 1.00 29.46 192 ASN B N 1
ATOM 3848 C CA . ASN B 1 214 ? -6.264 -30.102 21.305 1.00 29.81 192 ASN B CA 1
ATOM 3849 C C . ASN B 1 214 ? -5.961 -28.757 20.686 1.00 29.62 192 ASN B C 1
ATOM 3850 O O . ASN B 1 214 ? -5.667 -27.799 21.385 1.00 29.12 192 ASN B O 1
ATOM 3855 N N . GLY B 1 215 ? -6.087 -28.669 19.369 1.00 29.76 193 GLY B N 1
ATOM 3856 C CA . GLY B 1 215 ? -5.998 -27.350 18.768 1.00 30.95 193 GLY B CA 1
ATOM 3857 C C . GLY B 1 215 ? -5.008 -27.200 17.640 1.00 31.03 193 GLY B C 1
ATOM 3858 O O . GLY B 1 215 ? -5.196 -26.317 16.813 1.00 31.04 193 GLY B O 1
ATOM 3859 N N . ALA B 1 216 ? -3.952 -28.034 17.594 1.00 30.01 194 ALA B N 1
ATOM 3860 C CA . ALA B 1 216 ? -2.934 -27.827 16.551 1.00 30.00 194 ALA B CA 1
ATOM 3861 C C . ALA B 1 216 ? -3.470 -28.213 15.172 1.00 29.59 194 ALA B C 1
ATOM 3862 O O . ALA B 1 216 ? -4.169 -29.219 15.034 1.00 29.66 194 ALA B O 1
ATOM 3864 N N . HIS B 1 217 ? -3.166 -27.394 14.163 1.00 29.15 195 HIS B N 1
ATOM 3865 C CA . HIS B 1 217 ? -3.525 -27.735 12.773 1.00 28.77 195 HIS B CA 1
ATOM 3866 C C . HIS B 1 217 ? -2.538 -28.731 12.216 1.00 29.03 195 HIS B C 1
ATOM 3867 O O . HIS B 1 217 ? -2.888 -29.583 11.402 1.00 28.06 195 HIS B O 1
ATOM 3874 N N . GLU B 1 218 ? -1.308 -28.659 12.713 1.00 28.59 196 GLU B N 1
ATOM 3875 C CA . GLU B 1 218 ? -0.221 -29.496 12.228 1.00 28.93 196 GLU B CA 1
ATOM 3876 C C . GLU B 1 218 ? 0.738 -29.810 13.379 1.00 28.15 196 GLU B C 1
ATOM 3877 O O . GLU B 1 218 ? 1.004 -28.960 14.235 1.00 28.00 196 GLU B O 1
ATOM 3883 N N . VAL B 1 219 ? 1.267 -31.027 13.398 1.00 26.78 197 VAL B N 1
ATOM 3884 C CA . VAL B 1 219 ? 2.184 -31.434 14.479 1.00 26.22 197 VAL B CA 1
ATOM 3885 C C . VAL B 1 219 ? 3.507 -32.026 13.918 1.00 25.73 197 VAL B C 1
ATOM 3886 O O . VAL B 1 219 ? 3.537 -32.544 12.790 1.00 25.08 197 VAL B O 1
ATOM 3893 N N . PHE B 1 220 ? 4.590 -31.859 14.680 1.00 24.53 198 PHE B N 1
ATOM 3894 C CA . PHE B 1 220 ? 5.929 -32.296 14.301 1.00 25.17 198 PHE B CA 1
ATOM 3895 C C . PHE B 1 220 ? 6.547 -33.039 15.494 1.00 25.04 198 PHE B C 1
ATOM 3896 O O . PHE B 1 220 ? 6.166 -32.809 16.651 1.00 23.52 198 PHE B O 1
ATOM 3904 N N . ASN B 1 221 ? 7.493 -33.922 15.203 1.00 25.33 199 ASN B N 1
ATOM 3905 C CA . ASN B 1 221 ? 8.182 -34.685 16.238 1.00 25.36 199 ASN B CA 1
ATOM 3906 C C . ASN B 1 221 ? 9.525 -34.023 16.522 1.00 25.67 199 ASN B C 1
ATOM 3907 O O . ASN B 1 221 ? 10.438 -34.089 15.687 1.00 25.49 199 ASN B O 1
ATOM 3912 N N . HIS B 1 222 ? 9.645 -33.414 17.701 1.00 25.74 200 HIS B N 1
ATOM 3913 C CA . HIS B 1 222 ? 10.888 -32.715 18.066 1.00 26.17 200 HIS B CA 1
ATOM 3914 C C . HIS B 1 222 ? 12.064 -33.646 18.380 1.00 26.08 200 HIS B C 1
ATOM 3915 O O . HIS B 1 222 ? 13.144 -33.152 18.679 1.00 26.34 200 HIS B O 1
ATOM 3922 N N . ARG B 1 223 ? 11.858 -34.957 18.303 1.00 25.17 201 ARG B N 1
ATOM 3923 C CA . ARG B 1 223 ? 12.985 -35.901 18.360 1.00 27.16 201 ARG B CA 1
ATOM 3924 C C . ARG B 1 223 ? 13.540 -36.282 16.987 1.00 27.77 201 ARG B C 1
ATOM 3925 O O . ARG B 1 223 ? 14.541 -37.007 16.900 1.00 28.38 201 ARG B O 1
ATOM 3933 N N . GLU B 1 224 ? 12.879 -35.839 15.922 1.00 28.40 202 GLU B N 1
ATOM 3934 C CA . GLU B 1 224 ? 13.345 -36.184 14.565 1.00 29.39 202 GLU B CA 1
ATOM 3935 C C . GLU B 1 224 ? 14.470 -35.276 14.116 1.00 29.09 202 GLU B C 1
ATOM 3936 O O . GLU B 1 224 ? 14.430 -34.055 14.358 1.00 29.65 202 GLU B O 1
ATOM 3942 N N . VAL B 1 225 ? 15.468 -35.859 13.452 1.00 29.16 203 VAL B N 1
ATOM 3943 C CA . VAL B 1 225 ? 16.673 -35.095 13.077 1.00 28.90 203 VAL B CA 1
ATOM 3944 C C . VAL B 1 225 ? 16.321 -33.847 12.209 1.00 29.20 203 VAL B C 1
ATOM 3945 O O . VAL B 1 225 ? 16.876 -32.765 12.410 1.00 29.03 203 VAL B O 1
ATOM 3952 N N . ASN B 1 226 ? 15.372 -33.999 11.290 1.00 28.85 204 ASN B N 1
ATOM 3953 C CA . ASN B 1 226 ? 15.042 -32.905 10.365 1.00 29.48 204 ASN B CA 1
ATOM 3954 C C . ASN B 1 226 ? 13.672 -32.254 10.551 1.00 28.51 204 ASN B C 1
ATOM 3955 O O . ASN B 1 226 ? 13.134 -31.667 9.611 1.00 27.22 204 ASN B O 1
ATOM 3960 N N . TYR B 1 227 ? 13.112 -32.320 11.762 1.00 27.26 205 TYR B N 1
ATOM 3961 C CA . TYR B 1 227 ? 11.769 -31.753 11.958 1.00 27.62 205 TYR B CA 1
ATOM 3962 C C . TYR B 1 227 ? 11.715 -30.231 11.714 1.00 27.58 205 TYR B C 1
ATOM 3963 O O . TYR B 1 227 ? 10.688 -29.726 11.306 1.00 28.09 205 TYR B O 1
ATOM 3972 N N . ILE B 1 228 ? 12.809 -29.510 11.970 1.00 27.52 206 ILE B N 1
ATOM 3973 C CA . ILE B 1 228 ? 12.836 -28.060 11.700 1.00 28.07 206 ILE B CA 1
ATOM 3974 C C . ILE B 1 228 ? 12.700 -27.794 10.193 1.00 28.15 206 ILE B C 1
ATOM 3975 O O . ILE B 1 228 ? 11.985 -26.878 9.795 1.00 28.16 206 ILE B O 1
ATOM 3980 N N . ASP B 1 229 ? 13.343 -28.636 9.381 1.00 28.31 207 ASP B N 1
ATOM 3981 C CA . ASP B 1 229 ? 13.180 -28.579 7.920 1.00 29.26 207 ASP B CA 1
ATOM 3982 C C . ASP B 1 229 ? 11.731 -28.789 7.496 1.00 28.34 207 ASP B C 1
ATOM 3983 O O . ASP B 1 229 ? 11.249 -28.125 6.585 1.00 28.21 207 ASP B O 1
ATOM 3988 N N . LYS B 1 230 ? 11.055 -29.735 8.141 1.00 27.55 208 LYS B N 1
ATOM 3989 C CA . LYS B 1 230 ? 9.662 -29.995 7.848 1.00 27.92 208 LYS B CA 1
ATOM 3990 C C . LYS B 1 230 ? 8.763 -28.811 8.253 1.00 27.95 208 LYS B C 1
ATOM 3991 O O . LYS B 1 230 ? 7.778 -28.499 7.552 1.00 26.89 208 LYS B O 1
ATOM 3997 N N . ILE B 1 231 ? 9.083 -28.179 9.387 1.00 27.77 209 ILE B N 1
ATOM 3998 C CA . ILE B 1 231 ? 8.377 -26.963 9.793 1.00 28.05 209 ILE B CA 1
ATOM 3999 C C . ILE B 1 231 ? 8.566 -25.837 8.734 1.00 28.61 209 ILE B C 1
ATOM 4000 O O . ILE B 1 231 ? 7.599 -25.214 8.300 1.00 28.10 209 ILE B O 1
ATOM 4005 N N . LYS B 1 232 ? 9.811 -25.597 8.325 1.00 30.00 210 LYS B N 1
ATOM 4006 C CA . LYS B 1 232 ? 10.116 -24.582 7.301 1.00 31.06 210 LYS B CA 1
ATOM 4007 C C . LYS B 1 232 ? 9.423 -24.860 5.980 1.00 31.61 210 LYS B C 1
ATOM 4008 O O . LYS B 1 232 ? 8.880 -23.933 5.371 1.00 31.80 210 LYS B O 1
ATOM 4014 N N . LYS B 1 233 ? 9.442 -26.131 5.539 1.00 32.07 211 LYS B N 1
ATOM 4015 C CA . LYS B 1 233 ? 8.718 -26.550 4.330 1.00 32.72 211 LYS B CA 1
ATOM 4016 C C . LYS B 1 233 ? 7.230 -26.237 4.495 1.00 32.62 211 LYS B C 1
ATOM 4017 O O . LYS B 1 233 ? 6.597 -25.728 3.587 1.00 31.95 211 LYS B O 1
ATOM 4023 N N . TYR B 1 234 ? 6.699 -26.521 5.677 1.00 32.62 212 TYR B N 1
ATOM 4024 C CA . TYR B 1 234 ? 5.305 -26.256 5.959 1.00 33.21 212 TYR B CA 1
ATOM 4025 C C . TYR B 1 234 ? 4.937 -24.763 5.948 1.00 33.44 212 TYR B C 1
ATOM 4026 O O . TYR B 1 234 ? 3.891 -24.386 5.396 1.00 33.53 212 TYR B O 1
ATOM 4035 N N . VAL B 1 235 ? 5.759 -23.918 6.561 1.00 32.26 213 VAL B N 1
ATOM 4036 C CA . VAL B 1 235 ? 5.364 -22.507 6.690 1.00 33.38 213 VAL B CA 1
ATOM 4037 C C . VAL B 1 235 ? 5.773 -21.668 5.479 1.00 33.83 213 VAL B C 1
ATOM 4038 O O . VAL B 1 235 ? 5.148 -20.654 5.192 1.00 34.49 213 VAL B O 1
ATOM 4042 N N . GLY B 1 236 ? 6.809 -22.116 4.774 1.00 33.66 214 GLY B N 1
ATOM 4043 C CA . GLY B 1 236 ? 7.371 -21.407 3.630 1.00 34.19 214 GLY B CA 1
ATOM 4044 C C . GLY B 1 236 ? 8.095 -20.143 4.069 1.00 34.96 214 GLY B C 1
ATOM 4045 O O . GLY B 1 236 ? 8.430 -19.965 5.257 1.00 34.12 214 GLY B O 1
ATOM 4046 N N . GLU B 1 237 ? 8.284 -19.228 3.126 1.00 35.41 215 GLU B N 1
ATOM 4047 C CA . GLU B 1 237 ? 9.124 -18.062 3.394 1.00 36.78 215 GLU B CA 1
ATOM 4048 C C . GLU B 1 237 ? 8.516 -17.046 4.379 1.00 35.91 215 GLU B C 1
ATOM 4049 O O . GLU B 1 237 ? 9.263 -16.349 5.067 1.00 36.49 215 GLU B O 1
ATOM 4055 N N . LYS B 1 238 ? 7.191 -16.992 4.485 1.00 34.43 216 LYS B N 1
ATOM 4056 C CA . LYS B 1 238 ? 6.566 -16.077 5.433 1.00 33.48 216 LYS B CA 1
ATOM 4057 C C . LYS B 1 238 ? 6.956 -16.352 6.902 1.00 32.14 216 LYS B C 1
ATOM 4058 O O . LYS B 1 238 ? 7.022 -15.427 7.695 1.00 31.68 216 LYS B O 1
ATOM 4064 N N . GLY B 1 239 ? 7.247 -17.604 7.249 1.00 29.80 217 GLY B N 1
ATOM 4065 C CA . GLY B 1 239 ? 7.678 -17.907 8.617 1.00 29.05 217 GLY B CA 1
ATOM 4066 C C . GLY B 1 239 ? 6.519 -17.894 9.612 1.00 27.62 217 GLY B C 1
ATOM 4067 O O . GLY B 1 239 ? 5.346 -17.866 9.216 1.00 27.67 217 GLY B O 1
ATOM 4068 N N . ILE B 1 240 ? 6.850 -17.871 10.904 1.00 26.06 218 ILE B N 1
ATOM 4069 C CA . ILE B 1 240 ? 5.881 -18.005 11.981 1.00 25.34 218 ILE B CA 1
ATOM 4070 C C . ILE B 1 240 ? 5.808 -16.716 12.811 1.00 24.83 218 ILE B C 1
ATOM 4071 O O . ILE B 1 240 ? 6.839 -16.158 13.187 1.00 22.67 218 ILE B O 1
ATOM 4076 N N . ASP B 1 241 ? 4.594 -16.243 13.096 1.00 24.13 219 ASP B N 1
ATOM 4077 C CA . ASP B 1 241 ? 4.442 -14.997 13.851 1.00 24.27 219 ASP B CA 1
ATOM 4078 C C . ASP B 1 241 ? 4.854 -15.086 15.326 1.00 24.23 219 ASP B C 1
ATOM 4079 O O . ASP B 1 241 ? 5.481 -14.151 15.859 1.00 24.53 219 ASP B O 1
ATOM 4084 N N . ILE B 1 242 ? 4.446 -16.170 15.989 1.00 22.98 220 ILE B N 1
ATOM 4085 C CA . ILE B 1 242 ? 4.693 -16.376 17.436 1.00 23.17 220 ILE B CA 1
ATOM 4086 C C . ILE B 1 242 ? 5.256 -17.763 17.688 1.00 23.28 220 ILE B C 1
ATOM 4087 O O . ILE B 1 242 ? 4.815 -18.756 17.082 1.00 22.67 220 ILE B O 1
ATOM 4092 N N . ILE B 1 243 ? 6.264 -17.832 18.547 1.00 22.75 221 ILE B N 1
ATOM 4093 C CA . ILE B 1 243 ? 6.758 -19.117 19.027 1.00 23.56 221 ILE B CA 1
ATOM 4094 C C . ILE B 1 243 ? 6.621 -19.111 20.550 1.00 24.06 221 ILE B C 1
ATOM 4095 O O . ILE B 1 243 ? 7.084 -18.165 21.223 1.00 24.26 221 ILE B O 1
ATOM 4100 N N . ILE B 1 244 ? 5.904 -20.104 21.081 1.00 23.29 222 ILE B N 1
ATOM 4101 C CA . ILE B 1 244 ? 5.829 -20.271 22.541 1.00 23.86 222 ILE B CA 1
ATOM 4102 C C . ILE B 1 244 ? 6.830 -21.371 22.868 1.00 24.61 222 ILE B C 1
ATOM 4103 O O . ILE B 1 244 ? 6.590 -22.528 22.578 1.00 23.56 222 ILE B O 1
ATOM 4108 N N . GLU B 1 245 ? 7.963 -20.979 23.433 1.00 24.11 223 GLU B N 1
ATOM 4109 C CA . GLU B 1 245 ? 9.124 -21.846 23.577 1.00 25.12 223 GLU B CA 1
ATOM 4110 C C . GLU B 1 245 ? 9.242 -22.462 24.981 1.00 25.60 223 GLU B C 1
ATOM 4111 O O . GLU B 1 245 ? 9.482 -21.746 25.952 1.00 26.57 223 GLU B O 1
ATOM 4117 N N . MET B 1 246 ? 9.102 -23.786 25.066 1.00 26.17 224 MET B N 1
ATOM 4118 C CA . MET B 1 246 ? 9.282 -24.513 26.354 1.00 26.93 224 MET B CA 1
ATOM 4119 C C . MET B 1 246 ? 10.733 -24.892 26.707 1.00 26.38 224 MET B C 1
ATOM 4120 O O . MET B 1 246 ? 11.048 -25.221 27.865 1.00 27.61 224 MET B O 1
ATOM 4125 N N . LEU B 1 247 ? 11.614 -24.876 25.713 1.00 25.91 225 LEU B N 1
ATOM 4126 C CA . LEU B 1 247 ? 12.959 -25.359 25.947 1.00 25.38 225 LEU B CA 1
ATOM 4127 C C . LEU B 1 247 ? 13.932 -24.498 25.179 1.00 25.46 225 LEU B C 1
ATOM 4128 O O . LEU B 1 247 ? 14.614 -24.961 24.247 1.00 26.00 225 LEU B O 1
ATOM 4133 N N . ALA B 1 248 ? 13.953 -23.221 25.553 1.00 24.95 226 ALA B N 1
ATOM 4134 C CA . ALA B 1 248 ? 14.754 -22.218 24.855 1.00 24.53 226 ALA B CA 1
ATOM 4135 C C . ALA B 1 248 ? 16.271 -22.519 24.728 1.00 24.59 226 ALA B C 1
ATOM 4136 O O . ALA B 1 248 ? 16.876 -22.174 23.712 1.00 24.30 226 ALA B O 1
ATOM 4138 N N . ASN B 1 249 ? 16.881 -23.150 25.739 1.00 24.92 227 ASN B N 1
ATOM 4139 C CA . ASN B 1 249 ? 18.295 -23.552 25.672 1.00 24.84 227 ASN B CA 1
ATOM 4140 C C . ASN B 1 249 ? 18.638 -24.535 24.530 1.00 25.04 227 ASN B C 1
ATOM 4141 O O . ASN B 1 249 ? 19.796 -24.641 24.134 1.00 25.03 227 ASN B O 1
ATOM 4146 N N . VAL B 1 250 ? 17.639 -25.266 24.031 1.00 24.34 228 VAL B N 1
ATOM 4147 C CA . VAL B 1 250 ? 17.795 -26.145 22.880 1.00 24.39 228 VAL B CA 1
ATOM 4148 C C . VAL B 1 250 ? 17.324 -25.454 21.583 1.00 24.20 228 VAL B C 1
ATOM 4149 O O . VAL B 1 250 ? 17.933 -25.616 20.528 1.00 24.22 228 VAL B O 1
ATOM 4153 N N . ASN B 1 251 ? 16.244 -24.678 21.667 1.00 24.82 229 ASN B N 1
ATOM 4154 C CA . ASN B 1 251 ? 15.566 -24.212 20.458 1.00 24.97 229 ASN B CA 1
ATOM 4155 C C . ASN B 1 251 ? 15.733 -22.754 20.016 1.00 24.80 229 ASN B C 1
ATOM 4156 O O . ASN B 1 251 ? 15.338 -22.433 18.898 1.00 24.95 229 ASN B O 1
ATOM 4161 N N . LEU B 1 252 ? 16.293 -21.890 20.853 1.00 24.68 230 LEU B N 1
ATOM 4162 C CA . LEU B 1 252 ? 16.157 -20.447 20.597 1.00 25.46 230 LEU B CA 1
ATOM 4163 C C . LEU B 1 252 ? 16.744 -20.055 19.234 1.00 24.37 230 LEU B C 1
ATOM 4164 O O . LEU B 1 252 ? 16.142 -19.231 18.544 1.00 23.44 230 LEU B O 1
ATOM 4169 N N . SER B 1 253 ? 17.910 -20.630 18.848 1.00 23.31 231 SER B N 1
ATOM 4170 C CA . SER B 1 253 ? 18.553 -20.210 17.581 1.00 24.40 231 SER B CA 1
ATOM 4171 C C . SER B 1 253 ? 17.713 -20.640 16.367 1.00 24.97 231 SER B C 1
ATOM 4172 O O . SER B 1 253 ? 17.427 -19.832 15.475 1.00 24.81 231 SER B O 1
ATOM 4175 N N . LYS B 1 254 ? 17.303 -21.918 16.362 1.00 25.64 232 LYS B N 1
ATOM 4176 C CA . LYS B 1 254 ? 16.352 -22.420 15.363 1.00 26.40 232 LYS B CA 1
ATOM 4177 C C . LYS B 1 254 ? 15.032 -21.596 15.320 1.00 25.63 232 LYS B C 1
ATOM 4178 O O . LYS B 1 254 ? 14.526 -21.306 14.238 1.00 23.11 232 LYS B O 1
ATOM 4184 N N . ASP B 1 255 ? 14.494 -21.236 16.496 1.00 25.45 233 ASP B N 1
ATOM 4185 C CA . ASP B 1 255 ? 13.311 -20.368 16.591 1.00 24.84 233 ASP B CA 1
ATOM 4186 C C . ASP B 1 255 ? 13.478 -19.054 15.821 1.00 24.83 233 ASP B C 1
ATOM 4187 O O . ASP B 1 255 ? 12.572 -18.641 15.080 1.00 23.76 233 ASP B O 1
ATOM 4192 N N . LEU B 1 256 ? 14.644 -18.414 15.994 1.00 24.07 234 LEU B N 1
ATOM 4193 C CA . LEU B 1 256 ? 14.921 -17.114 15.321 1.00 24.83 234 LEU B CA 1
ATOM 4194 C C . LEU B 1 256 ? 14.860 -17.238 13.785 1.00 23.96 234 LEU B C 1
ATOM 4195 O O . LEU B 1 256 ? 14.321 -16.358 13.112 1.00 23.74 234 LEU B O 1
ATOM 4200 N N . SER B 1 257 ? 15.340 -18.369 13.263 1.00 24.00 235 SER B N 1
ATOM 4201 C CA . SER B 1 257 ? 15.258 -18.655 11.831 1.00 24.32 235 SER B CA 1
ATOM 4202 C C . SER B 1 257 ? 13.807 -18.844 11.340 1.00 24.11 235 SER B C 1
ATOM 4203 O O . SER B 1 257 ? 13.527 -18.589 10.178 1.00 24.79 235 SER B O 1
ATOM 4206 N N . LEU B 1 258 ? 12.895 -19.269 12.221 1.00 24.75 236 LEU B N 1
ATOM 4207 C CA . LEU B 1 258 ? 11.512 -19.582 11.831 1.00 24.45 236 LEU B CA 1
ATOM 4208 C C . LEU B 1 258 ? 10.583 -18.387 11.867 1.00 25.38 236 LEU B C 1
ATOM 4209 O O . LEU B 1 258 ? 9.523 -18.406 11.234 1.00 24.78 236 LEU B O 1
ATOM 4214 N N . LEU B 1 259 ? 10.964 -17.375 12.646 1.00 24.63 237 LEU B N 1
ATOM 4215 C CA . LEU B 1 259 ? 10.131 -16.185 12.831 1.00 25.08 237 LEU B CA 1
ATOM 4216 C C . LEU B 1 259 ? 9.853 -15.437 11.542 1.00 25.68 237 LEU B C 1
ATOM 4217 O O . LEU B 1 259 ? 10.723 -15.296 10.662 1.00 23.86 237 LEU B O 1
ATOM 4222 N N . SER B 1 260 ? 8.618 -14.932 11.452 1.00 25.54 238 SER B N 1
ATOM 4223 C CA . SER B 1 260 ? 8.256 -13.984 10.421 1.00 26.62 238 SER B CA 1
ATOM 4224 C C . SER B 1 260 ? 8.889 -12.628 10.759 1.00 26.30 238 SER B C 1
ATOM 4225 O O . SER B 1 260 ? 9.387 -12.380 11.884 1.00 26.43 238 SER B O 1
ATOM 4228 N N . HIS B 1 261 ? 8.889 -11.761 9.771 1.00 27.07 239 HIS B N 1
ATOM 4229 C CA . HIS B 1 261 ? 9.172 -10.348 10.019 1.00 27.51 239 HIS B CA 1
ATOM 4230 C C . HIS B 1 261 ? 8.308 -9.792 11.151 1.00 27.58 239 HIS B C 1
ATOM 4231 O O . HIS B 1 261 ? 7.059 -9.937 11.140 1.00 27.48 239 HIS B O 1
ATOM 4238 N N . GLY B 1 262 ? 8.958 -9.215 12.164 1.00 26.20 240 GLY B N 1
ATOM 4239 C CA . GLY B 1 262 ? 8.239 -8.696 13.312 1.00 25.55 240 GLY B CA 1
ATOM 4240 C C . GLY B 1 262 ? 7.744 -9.774 14.274 1.00 25.96 240 GLY B C 1
ATOM 4241 O O . GLY B 1 262 ? 6.990 -9.486 15.196 1.00 25.86 240 GLY B O 1
ATOM 4242 N N . GLY B 1 263 ? 8.195 -11.016 14.075 1.00 25.37 241 GLY B N 1
ATOM 4243 C CA . GLY B 1 263 ? 7.803 -12.144 14.887 1.00 25.05 241 GLY B CA 1
ATOM 4244 C C . GLY B 1 263 ? 8.378 -12.048 16.299 1.00 26.01 241 GLY B C 1
ATOM 4245 O O . GLY B 1 263 ? 9.319 -11.267 16.580 1.00 25.34 241 GLY B O 1
ATOM 4246 N N . ARG B 1 264 ? 7.803 -12.838 17.190 1.00 25.02 242 ARG B N 1
ATOM 4247 C CA . ARG B 1 264 ? 8.291 -12.923 18.576 1.00 25.51 242 ARG B CA 1
ATOM 4248 C C . ARG B 1 264 ? 8.330 -14.354 19.102 1.00 24.88 242 ARG B C 1
ATOM 4249 O O . ARG B 1 264 ? 7.392 -15.162 18.875 1.00 24.04 242 ARG B O 1
ATOM 4257 N N . VAL B 1 265 ? 9.414 -14.655 19.801 1.00 24.27 243 VAL B N 1
ATOM 4258 C CA . VAL B 1 265 ? 9.532 -15.906 20.547 1.00 24.70 243 VAL B CA 1
ATOM 4259 C C . VAL B 1 265 ? 9.391 -15.563 22.036 1.00 24.78 243 VAL B C 1
ATOM 4260 O O . VAL B 1 265 ? 10.087 -14.686 22.591 1.00 23.99 243 VAL B O 1
ATOM 4264 N N . ILE B 1 266 ? 8.460 -16.258 22.656 1.00 24.23 244 ILE B N 1
ATOM 4265 C CA . ILE B 1 266 ? 8.202 -16.118 24.088 1.00 24.82 244 ILE B CA 1
ATOM 4266 C C . ILE B 1 266 ? 8.924 -17.251 24.845 1.00 24.08 244 ILE B C 1
ATOM 4267 O O . ILE B 1 266 ? 8.651 -18.458 24.655 1.00 24.46 244 ILE B O 1
ATOM 4272 N N . VAL B 1 267 ? 9.833 -16.843 25.722 1.00 25.02 245 VAL B N 1
ATOM 4273 C CA . VAL B 1 267 ? 10.629 -17.809 26.496 1.00 25.63 245 VAL B CA 1
ATOM 4274 C C . VAL B 1 267 ? 9.790 -18.172 27.751 1.00 25.71 245 VAL B C 1
ATOM 4275 O O . VAL B 1 267 ? 9.734 -17.424 28.727 1.00 26.44 245 VAL B O 1
ATOM 4279 N N . VAL B 1 268 ? 9.102 -19.305 27.658 1.00 25.80 246 VAL B N 1
ATOM 4280 C CA . VAL B 1 268 ? 8.369 -19.906 28.764 1.00 26.20 246 VAL B CA 1
ATOM 4281 C C . VAL B 1 268 ? 9.259 -20.831 29.603 1.00 25.80 246 VAL B C 1
ATOM 4282 O O . VAL B 1 268 ? 9.250 -20.761 30.854 1.00 24.56 246 VAL B O 1
ATOM 4286 N N . GLY B 1 269 ? 10.003 -21.718 28.937 1.00 25.20 247 GLY B N 1
ATOM 4287 C CA . GLY B 1 269 ? 10.865 -22.659 29.645 1.00 25.51 247 GLY B CA 1
ATOM 4288 C C . GLY B 1 269 ? 12.312 -22.569 29.119 1.00 25.53 247 GLY B C 1
ATOM 4289 O O . GLY B 1 269 ? 12.558 -22.279 27.936 1.00 24.68 247 GLY B O 1
ATOM 4290 N N . SER B 1 270 ? 13.249 -22.818 30.013 1.00 25.19 248 SER B N 1
ATOM 4291 C CA . SER B 1 270 ? 14.678 -22.824 29.679 1.00 25.32 248 SER B CA 1
ATOM 4292 C C . SER B 1 270 ? 15.486 -23.549 30.742 1.00 24.62 248 SER B C 1
ATOM 4293 O O . SER B 1 270 ? 15.304 -23.324 31.923 1.00 24.48 248 SER B O 1
ATOM 4296 N N . ARG B 1 271 ? 16.372 -24.432 30.303 1.00 25.51 249 ARG B N 1
ATOM 4297 C CA . ARG B 1 271 ? 17.160 -25.241 31.219 1.00 26.08 249 ARG B CA 1
ATOM 4298 C C . ARG B 1 271 ? 18.623 -25.282 30.846 1.00 25.56 249 ARG B C 1
ATOM 4299 O O . ARG B 1 271 ? 19.236 -26.319 30.971 1.00 26.08 249 ARG B O 1
ATOM 4307 N N . GLY B 1 272 ? 19.176 -24.177 30.354 1.00 25.91 250 GLY B N 1
ATOM 4308 C CA . GLY B 1 272 ? 20.598 -24.133 30.050 1.00 24.73 250 GLY B CA 1
ATOM 4309 C C . GLY B 1 272 ? 20.961 -22.950 29.167 1.00 24.63 250 GLY B C 1
ATOM 4310 O O . GLY B 1 272 ? 20.179 -22.010 29.000 1.00 23.84 250 GLY B O 1
ATOM 4311 N N . THR B 1 273 ? 22.151 -23.000 28.593 1.00 24.54 251 THR B N 1
ATOM 4312 C CA . THR B 1 273 ? 22.623 -21.906 27.767 1.00 24.51 251 THR B CA 1
ATOM 4313 C C . THR B 1 273 ? 22.542 -22.311 26.300 1.00 25.14 251 THR B C 1
ATOM 4314 O O . THR B 1 273 ? 22.375 -23.500 25.965 1.00 25.16 251 THR B O 1
ATOM 4318 N N . ILE B 1 274 ? 22.655 -21.312 25.430 1.00 24.72 252 ILE B N 1
ATOM 4319 C CA . ILE B 1 274 ? 22.552 -21.519 23.982 1.00 24.71 252 ILE B CA 1
ATOM 4320 C C . ILE B 1 274 ? 23.257 -20.399 23.241 1.00 24.95 252 ILE B C 1
ATOM 4321 O O . ILE B 1 274 ? 23.150 -19.213 23.618 1.00 24.23 252 ILE B O 1
ATOM 4326 N N . GLU B 1 275 ? 23.987 -20.806 22.203 1.00 24.89 253 GLU B N 1
ATOM 4327 C CA . GLU B 1 275 ? 24.618 -19.900 21.276 1.00 26.16 253 GLU B CA 1
ATOM 4328 C C . GLU B 1 275 ? 23.598 -19.406 20.254 1.00 24.88 253 GLU B C 1
ATOM 4329 O O . GLU B 1 275 ? 22.879 -20.207 19.610 1.00 24.17 253 GLU B O 1
ATOM 4335 N N . ILE B 1 276 ? 23.528 -18.083 20.119 1.00 22.98 254 ILE B N 1
ATOM 4336 C CA . ILE B 1 276 ? 22.655 -17.470 19.142 1.00 23.16 254 ILE B CA 1
ATOM 4337 C C . ILE B 1 276 ? 23.461 -16.427 18.376 1.00 22.89 254 ILE B C 1
ATOM 4338 O O . ILE B 1 276 ? 24.552 -16.022 18.824 1.00 22.16 254 ILE B O 1
ATOM 4343 N N . ASN B 1 277 ? 22.939 -16.034 17.207 1.00 22.34 255 ASN B N 1
ATOM 4344 C CA . ASN B 1 277 ? 23.454 -14.923 16.456 1.00 22.70 255 ASN B CA 1
ATOM 4345 C C . ASN B 1 277 ? 22.475 -13.770 16.548 1.00 22.25 255 ASN B C 1
ATOM 4346 O O . ASN B 1 277 ? 21.426 -13.795 15.897 1.00 22.32 255 ASN B O 1
ATOM 4351 N N . PRO B 1 278 ? 22.827 -12.729 17.328 1.00 22.20 256 PRO B N 1
ATOM 4352 C CA . PRO B 1 278 ? 21.895 -11.592 17.500 1.00 21.73 256 PRO B CA 1
ATOM 4353 C C . PRO B 1 278 ? 21.507 -10.894 16.194 1.00 21.56 256 PRO B C 1
ATOM 4354 O O . PRO B 1 278 ? 20.439 -10.307 16.112 1.00 22.91 256 PRO B O 1
ATOM 4358 N N . ARG B 1 279 ? 22.361 -10.959 15.176 1.00 21.51 257 ARG B N 1
ATOM 4359 C CA . ARG B 1 279 ? 21.967 -10.506 13.846 1.00 22.35 257 ARG B CA 1
ATOM 4360 C C . ARG B 1 279 ? 20.669 -11.151 13.341 1.00 22.36 257 ARG B C 1
ATOM 4361 O O . ARG B 1 279 ? 19.900 -10.512 12.586 1.00 21.73 257 ARG B O 1
ATOM 4369 N N . ASP B 1 280 ? 20.419 -12.401 13.748 1.00 23.17 258 ASP B N 1
ATOM 4370 C CA . ASP B 1 280 ? 19.162 -13.082 13.380 1.00 24.56 258 ASP B CA 1
ATOM 4371 C C . ASP B 1 280 ? 17.895 -12.307 13.767 1.00 25.25 258 ASP B C 1
ATOM 4372 O O . ASP B 1 280 ? 16.832 -12.562 13.191 1.00 25.93 258 ASP B O 1
ATOM 4377 N N . THR B 1 281 ? 17.993 -11.387 14.742 1.00 23.82 259 THR B N 1
ATOM 4378 C CA . THR B 1 281 ? 16.840 -10.560 15.119 1.00 23.32 259 THR B CA 1
ATOM 4379 C C . THR B 1 281 ? 16.737 -9.260 14.324 1.00 22.44 259 THR B C 1
ATOM 4380 O O . THR B 1 281 ? 15.699 -8.604 14.353 1.00 21.56 259 THR B O 1
ATOM 4384 N N . MET B 1 282 ? 17.815 -8.872 13.650 1.00 22.46 260 MET B N 1
ATOM 4385 C CA . MET B 1 282 ? 17.926 -7.528 13.091 1.00 22.82 260 MET B CA 1
ATOM 4386 C C . MET B 1 282 ? 17.098 -7.259 11.823 1.00 22.39 260 MET B C 1
ATOM 4387 O O . MET B 1 282 ? 16.258 -6.351 11.833 1.00 22.24 260 MET B O 1
ATOM 4392 N N . ALA B 1 283 ? 17.335 -8.002 10.738 1.00 23.80 261 ALA B N 1
ATOM 4393 C CA . ALA B 1 283 ? 16.577 -7.771 9.480 1.00 24.74 261 ALA B CA 1
ATOM 4394 C C . ALA B 1 283 ? 15.065 -7.982 9.651 1.00 24.58 261 ALA B C 1
ATOM 4395 O O . ALA B 1 283 ? 14.264 -7.211 9.105 1.00 24.87 261 ALA B O 1
ATOM 4397 N N . LYS B 1 284 ? 14.697 -8.974 10.469 1.00 25.30 262 LYS B N 1
ATOM 4398 C CA . LYS B 1 284 ? 13.297 -9.261 10.794 1.00 24.76 262 LYS B CA 1
ATOM 4399 C C . LYS B 1 284 ? 12.703 -8.351 11.885 1.00 24.59 262 LYS B C 1
ATOM 4400 O O . LYS B 1 284 ? 11.479 -8.353 12.095 1.00 24.56 262 LYS 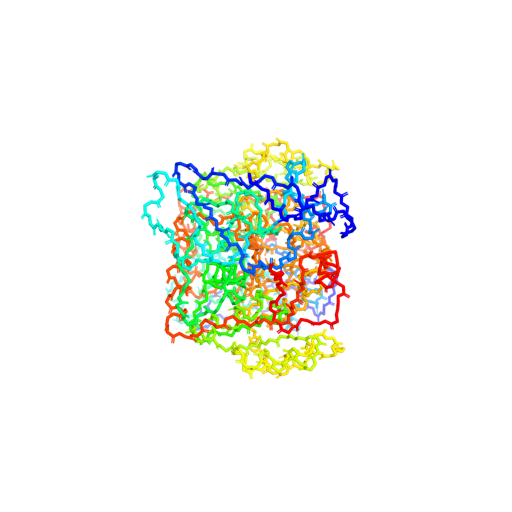B O 1
ATOM 4406 N N . GLU B 1 285 ? 13.576 -7.623 12.609 1.00 24.00 263 GLU B N 1
ATOM 4407 C CA . GLU B 1 285 ? 13.145 -6.847 13.777 1.00 23.09 263 GLU B CA 1
ATOM 4408 C C . GLU B 1 285 ? 12.273 -7.706 14.700 1.00 22.67 263 GLU B C 1
ATOM 4409 O O . GLU B 1 285 ? 11.168 -7.333 15.111 1.00 22.09 263 GLU B O 1
ATOM 4415 N N . SER B 1 286 ? 12.785 -8.897 15.015 1.00 22.85 264 SER B N 1
ATOM 4416 C CA . SER B 1 286 ? 12.028 -9.823 15.818 1.00 23.33 264 SER B CA 1
ATOM 4417 C C . SER B 1 286 ? 12.406 -9.600 17.313 1.00 23.29 264 SER B C 1
ATOM 4418 O O . SER B 1 286 ? 13.367 -8.871 17.621 1.00 22.88 264 SER B O 1
ATOM 4421 N N . SER B 1 287 ? 11.605 -10.181 18.195 1.00 23.18 265 SER B N 1
ATOM 4422 C CA . SER B 1 287 ? 11.790 -10.057 19.646 1.00 24.13 265 SER B CA 1
ATOM 4423 C C . SER B 1 287 ? 11.875 -11.414 20.328 1.00 23.70 265 SER B C 1
ATOM 4424 O O . SER B 1 287 ? 11.131 -12.343 19.991 1.00 24.52 265 SER B O 1
ATOM 4427 N N . ILE B 1 288 ? 12.775 -11.493 21.310 1.00 24.53 266 ILE B N 1
ATOM 4428 C CA . ILE B 1 288 ? 12.816 -12.581 22.268 1.00 23.96 266 ILE B CA 1
ATOM 4429 C C . ILE B 1 288 ? 12.361 -11.987 23.613 1.00 24.12 266 ILE B C 1
ATOM 4430 O O . ILE B 1 288 ? 12.983 -11.051 24.139 1.00 24.00 266 ILE B O 1
ATOM 4435 N N . ILE B 1 289 ? 11.261 -12.534 24.130 1.00 22.96 267 ILE B N 1
ATOM 4436 C CA . ILE B 1 289 ? 10.529 -11.976 25.282 1.00 24.15 267 ILE B CA 1
ATOM 4437 C C . ILE B 1 289 ? 10.311 -13.028 26.401 1.00 23.43 267 ILE B C 1
ATOM 4438 O O . ILE B 1 289 ? 9.636 -14.067 26.185 1.00 24.51 267 ILE B O 1
ATOM 4443 N N . GLY B 1 290 ? 10.879 -12.770 27.584 1.00 24.72 268 GLY B N 1
ATOM 4444 C CA . GLY B 1 290 ? 10.726 -13.687 28.699 1.00 24.12 268 GLY B CA 1
ATOM 4445 C C . GLY B 1 290 ? 9.371 -13.495 29.371 1.00 25.38 268 GLY B C 1
ATOM 4446 O O . GLY B 1 290 ? 8.800 -12.394 29.344 1.00 25.60 268 GLY B O 1
ATOM 4447 N N . VAL B 1 291 ? 8.838 -14.567 29.951 1.00 25.20 269 VAL B N 1
ATOM 4448 C CA . VAL B 1 291 ? 7.615 -14.450 30.744 1.00 25.51 269 VAL B CA 1
ATOM 4449 C C . VAL B 1 291 ? 7.783 -15.251 32.040 1.00 26.08 269 VAL B C 1
ATOM 4450 O O . VAL B 1 291 ? 8.456 -16.309 32.064 1.00 25.96 269 VAL B O 1
ATOM 4454 N N . THR B 1 292 ? 7.172 -14.742 33.104 1.00 26.01 270 THR B N 1
ATOM 4455 C CA . THR B 1 292 ? 6.985 -15.522 34.338 1.00 26.78 270 THR B CA 1
ATOM 4456 C C . THR B 1 292 ? 5.604 -15.225 34.908 1.00 26.26 270 THR B C 1
ATOM 4457 O O . THR B 1 292 ? 5.206 -14.071 35.105 1.00 24.53 270 THR B O 1
ATOM 4461 N N . LEU B 1 293 ? 4.846 -16.294 35.133 1.00 26.34 271 LEU B N 1
ATOM 4462 C CA . LEU B 1 293 ? 3.505 -16.133 35.658 1.00 27.41 271 LEU B CA 1
ATOM 4463 C C . LEU B 1 293 ? 3.548 -15.350 36.984 1.00 27.44 271 LEU B C 1
ATOM 4464 O O . LEU B 1 293 ? 2.726 -14.468 37.195 1.00 26.90 271 LEU B O 1
ATOM 4469 N N . PHE B 1 294 ? 4.534 -15.651 37.832 1.00 28.87 272 PHE B N 1
ATOM 4470 C CA . PHE B 1 294 ? 4.740 -15.009 39.156 1.00 31.15 272 PHE B CA 1
ATOM 4471 C C . PHE B 1 294 ? 4.836 -13.478 39.104 1.00 29.37 272 PHE B C 1
ATOM 4472 O O . PHE B 1 294 ? 4.591 -12.800 40.090 1.00 28.29 272 PHE B O 1
ATOM 4480 N N . SER B 1 295 ? 5.194 -12.946 37.940 1.00 27.62 273 SER B N 1
ATOM 4481 C CA . SER B 1 295 ? 5.315 -11.486 37.752 1.00 27.21 273 SER B CA 1
ATOM 4482 C C . SER B 1 295 ? 3.981 -10.811 37.577 1.00 26.25 273 SER B C 1
ATOM 4483 O O . SER B 1 295 ? 3.897 -9.622 37.695 1.00 24.67 273 SER B O 1
ATOM 4486 N N . SER B 1 296 ? 2.941 -11.576 37.279 1.00 26.07 274 SER B N 1
ATOM 4487 C CA . SER B 1 296 ? 1.615 -10.956 37.077 1.00 27.08 274 SER B CA 1
ATOM 4488 C C . SER B 1 296 ? 1.114 -10.158 38.304 1.00 27.60 274 SER B C 1
ATOM 4489 O O . SER B 1 296 ? 1.272 -10.575 39.454 1.00 28.17 274 SER B O 1
ATOM 4492 N N . THR B 1 297 ? 0.502 -9.004 38.058 1.00 28.63 275 THR B N 1
ATOM 4493 C CA . THR B 1 297 ? -0.196 -8.268 39.099 1.00 28.29 275 THR B CA 1
ATOM 4494 C C . THR B 1 297 ? -1.515 -8.987 39.488 1.00 29.64 275 THR B C 1
ATOM 4495 O O . THR B 1 297 ? -2.007 -9.863 38.761 1.00 28.04 275 THR B O 1
ATOM 4499 N N . LYS B 1 298 ? -2.077 -8.587 40.629 1.00 30.10 276 LYS B N 1
ATOM 4500 C CA . LYS B 1 298 ? -3.402 -9.048 41.048 1.00 31.46 276 LYS B CA 1
ATOM 4501 C C . LYS B 1 298 ? -4.474 -8.737 39.992 1.00 30.79 276 LYS B C 1
ATOM 4502 O O . LYS B 1 298 ? -5.263 -9.616 39.684 1.00 31.07 276 LYS B O 1
ATOM 4508 N N . GLU B 1 299 ? -4.463 -7.530 39.422 1.00 30.26 277 GLU B N 1
ATOM 4509 C CA . GLU B 1 299 ? -5.391 -7.164 38.339 1.00 31.07 277 GLU B CA 1
ATOM 4510 C C . GLU B 1 299 ? -5.264 -8.113 37.126 1.00 29.84 277 GLU B C 1
ATOM 4511 O O . GLU B 1 299 ? -6.270 -8.594 36.601 1.00 28.73 277 GLU B O 1
ATOM 4517 N N . GLU B 1 300 ? -4.031 -8.394 36.719 1.00 29.41 278 GLU B N 1
ATOM 4518 C CA . GLU B 1 300 ? -3.749 -9.361 35.661 1.00 29.24 278 GLU B CA 1
ATOM 4519 C C . GLU B 1 300 ? -4.272 -10.779 35.970 1.00 28.74 278 GLU B C 1
ATOM 4520 O O . GLU B 1 300 ? -4.909 -11.392 35.120 1.00 27.30 278 GLU B O 1
ATOM 4526 N N . PHE B 1 301 ? -4.017 -11.302 37.172 1.00 27.66 279 PHE B N 1
ATOM 4527 C CA . PHE B 1 301 ? -4.582 -12.583 37.544 1.00 28.28 279 PHE B CA 1
ATOM 4528 C C . PHE B 1 301 ? -6.109 -12.615 37.440 1.00 27.82 279 PHE B C 1
ATOM 4529 O O . PHE B 1 301 ? -6.666 -13.633 37.017 1.00 28.32 279 PHE B O 1
ATOM 4537 N N . GLN B 1 302 ? -6.759 -11.515 37.826 1.00 27.82 280 GLN B N 1
ATOM 4538 C CA . GLN B 1 302 ? -8.228 -11.394 37.768 1.00 28.21 280 GLN B CA 1
ATOM 4539 C C . GLN B 1 302 ? -8.681 -11.435 36.289 1.00 26.49 280 GLN B C 1
ATOM 4540 O O . GLN B 1 302 ? -9.629 -12.138 35.966 1.00 25.07 280 GLN B O 1
ATOM 4546 N N . GLN B 1 303 ? -7.971 -10.712 35.415 1.00 25.02 281 GLN B N 1
ATOM 4547 C CA . GLN B 1 303 ? -8.184 -10.775 33.958 1.00 25.80 281 GLN B CA 1
ATOM 4548 C C . GLN B 1 303 ? -8.078 -12.223 33.435 1.00 24.75 281 GLN B C 1
ATOM 4549 O O . GLN B 1 303 ? -9.009 -12.742 32.792 1.00 23.26 281 GLN B O 1
ATOM 4555 N N . TYR B 1 304 ? -6.952 -12.884 33.717 1.00 24.53 282 TYR B N 1
ATOM 4556 C CA . TYR B 1 304 ? -6.746 -14.266 33.271 1.00 24.55 282 TYR B CA 1
ATOM 4557 C C . TYR B 1 304 ? -7.828 -15.207 33.786 1.00 24.77 282 TYR B C 1
ATOM 4558 O O . TYR B 1 304 ? -8.375 -15.997 33.011 1.00 25.01 282 TYR B O 1
ATOM 4567 N N . ALA B 1 305 ? -8.133 -15.115 35.085 1.00 23.38 283 ALA B N 1
ATOM 4568 C CA . ALA B 1 305 ? -9.173 -15.946 35.689 1.00 23.43 283 ALA B CA 1
ATOM 4569 C C . ALA B 1 305 ? -10.523 -15.789 34.942 1.00 22.66 283 ALA B C 1
ATOM 4570 O O . ALA B 1 305 ? -11.195 -16.794 34.626 1.00 21.56 283 ALA B O 1
ATOM 4572 N N . ALA B 1 306 ? -10.886 -14.541 34.613 1.00 22.42 284 ALA B N 1
ATOM 4573 C CA . ALA B 1 306 ? -12.127 -14.265 33.907 1.00 21.84 284 ALA B CA 1
ATOM 4574 C C . ALA B 1 306 ? -12.082 -14.885 32.487 1.00 22.31 284 ALA B C 1
ATOM 4575 O O . ALA B 1 306 ? -13.071 -15.481 32.032 1.00 22.24 284 ALA B O 1
ATOM 4577 N N . ALA B 1 307 ? -10.919 -14.809 31.840 1.00 22.58 285 ALA B N 1
ATOM 4578 C CA . ALA B 1 307 ? -10.761 -15.383 30.497 1.00 23.34 285 ALA B CA 1
ATOM 4579 C C . ALA B 1 307 ? -10.878 -16.932 30.520 1.00 23.54 285 ALA B C 1
ATOM 4580 O O . ALA B 1 307 ? -11.554 -17.535 29.669 1.00 23.82 285 ALA B O 1
ATOM 4582 N N . LEU B 1 308 ? -10.235 -17.552 31.513 1.00 22.44 286 LEU B N 1
ATOM 4583 C CA . LEU B 1 308 ? -10.196 -19.003 31.608 1.00 23.55 286 LEU B CA 1
ATOM 4584 C C . LEU B 1 308 ? -11.536 -19.578 32.089 1.00 23.61 286 LEU B C 1
ATOM 4585 O O . LEU B 1 308 ? -11.947 -20.643 31.630 1.00 24.87 286 LEU B O 1
ATOM 4590 N N . GLN B 1 309 ? -12.229 -18.878 32.993 1.00 24.23 287 GLN B N 1
ATOM 4591 C CA . GLN B 1 309 ? -13.593 -19.263 33.342 1.00 24.43 287 GLN B CA 1
ATOM 4592 C C . GLN B 1 309 ? -14.514 -19.285 32.105 1.00 23.25 287 GLN B C 1
ATOM 4593 O O . GLN B 1 309 ? -15.285 -20.218 31.936 1.00 22.17 287 GLN B O 1
ATOM 4599 N N . ALA B 1 310 ? -14.442 -18.242 31.276 1.00 22.07 288 ALA B N 1
ATOM 4600 C CA . ALA B 1 310 ? -15.215 -18.203 30.017 1.00 22.63 288 ALA B CA 1
ATOM 4601 C C . ALA B 1 310 ? -14.885 -19.430 29.133 1.00 22.80 288 ALA B C 1
ATOM 4602 O O . ALA B 1 310 ? -15.802 -20.094 28.640 1.00 23.30 288 ALA B O 1
ATOM 4604 N N . GLY B 1 311 ? -13.589 -19.711 28.934 1.00 22.44 289 GLY B N 1
ATOM 4605 C CA . GLY B 1 311 ? -13.134 -20.920 28.213 1.00 23.98 289 GLY B CA 1
ATOM 4606 C C . GLY B 1 311 ? -13.726 -22.226 28.745 1.00 24.09 289 GLY B C 1
ATOM 4607 O O . GLY B 1 311 ? -14.210 -23.074 27.991 1.00 23.70 289 GLY B O 1
ATOM 4608 N N . MET B 1 312 ? -13.663 -22.395 30.059 1.00 24.72 290 MET B N 1
ATOM 4609 C CA . MET B 1 312 ? -14.231 -23.571 30.699 1.00 25.85 290 MET B CA 1
ATOM 4610 C C . MET B 1 312 ? -15.740 -23.667 30.484 1.00 25.78 290 MET B C 1
ATOM 4611 O O . MET B 1 312 ? -16.253 -24.757 30.197 1.00 25.95 290 MET B O 1
ATOM 4616 N N . GLU B 1 313 ? -16.468 -22.554 30.563 1.00 25.25 291 GLU B N 1
ATOM 4617 C CA . GLU B 1 313 ? -17.908 -22.669 30.393 1.00 26.40 291 GLU B CA 1
ATOM 4618 C C . GLU B 1 313 ? -18.356 -22.861 28.926 1.00 25.52 291 GLU B C 1
ATOM 4619 O O . GLU B 1 313 ? -19.246 -23.667 28.647 1.00 25.60 291 GLU B O 1
ATOM 4625 N N . ILE B 1 314 ? -17.724 -22.148 28.008 1.00 25.46 292 ILE B N 1
ATOM 4626 C CA . ILE B 1 314 ? -17.988 -22.376 26.581 1.00 26.02 292 ILE B CA 1
ATOM 4627 C C . ILE B 1 314 ? -17.531 -23.804 26.201 1.00 25.95 292 ILE B C 1
ATOM 4628 O O . ILE B 1 314 ? -18.204 -24.477 25.439 1.00 26.40 292 ILE B O 1
ATOM 4633 N N . GLY B 1 315 ? -16.384 -24.234 26.718 1.00 26.26 293 GLY B N 1
ATOM 4634 C CA . GLY B 1 315 ? -15.994 -25.619 26.612 1.00 26.11 293 GLY B CA 1
ATOM 4635 C C . GLY B 1 315 ? -14.758 -25.874 25.802 1.00 26.45 293 GLY B C 1
ATOM 4636 O O . GLY B 1 315 ? -14.395 -27.040 25.631 1.00 26.49 293 GLY B O 1
ATOM 4637 N N . TRP B 1 316 ? -14.070 -24.815 25.347 1.00 26.39 294 TRP B N 1
ATOM 4638 C CA . TRP B 1 316 ? -12.766 -25.002 24.683 1.00 26.88 294 TRP B CA 1
ATOM 4639 C C . TRP B 1 316 ? -11.598 -25.223 25.651 1.00 26.97 294 TRP B C 1
ATOM 4640 O O . TRP B 1 316 ? -10.545 -25.713 25.254 1.00 27.88 294 TRP B O 1
ATOM 4651 N N . LEU B 1 317 ? -11.791 -24.861 26.916 1.00 25.95 295 LEU B N 1
ATOM 4652 C CA . LEU B 1 317 ? -10.805 -25.146 27.940 1.00 25.46 295 LEU B CA 1
ATOM 4653 C C . LEU B 1 317 ? -11.154 -26.491 28.588 1.00 25.67 295 LEU B C 1
ATOM 4654 O O . LEU B 1 317 ? -12.035 -26.573 29.443 1.00 25.86 295 LEU B O 1
ATOM 4659 N N . LYS B 1 318 ? -10.432 -27.533 28.177 1.00 25.35 296 LYS B N 1
ATOM 4660 C CA . LYS B 1 318 ? -10.761 -28.898 28.557 1.00 26.67 296 LYS B CA 1
ATOM 4661 C C . LYS B 1 318 ? -9.429 -29.561 28.883 1.00 25.92 296 LYS B C 1
ATOM 4662 O O . LYS B 1 318 ? -8.763 -30.084 27.979 1.00 25.23 296 LYS B O 1
ATOM 4668 N N . PRO B 1 319 ? -9.011 -29.486 30.166 1.00 25.80 297 PRO B N 1
ATOM 4669 C CA . PRO B 1 319 ? -7.685 -29.974 30.484 1.00 25.84 297 PRO B CA 1
ATOM 4670 C C . PRO B 1 319 ? -7.536 -31.486 30.192 1.00 25.80 297 PRO B C 1
ATOM 4671 O O . PRO B 1 319 ? -8.506 -32.266 30.296 1.00 25.58 297 PRO B O 1
ATOM 4675 N N . VAL B 1 320 ? -6.324 -31.859 29.784 1.00 25.90 298 VAL B N 1
ATOM 4676 C CA . VAL B 1 320 ? -6.007 -33.251 29.424 1.00 26.14 298 VAL B CA 1
ATOM 4677 C C . VAL B 1 320 ? -5.018 -33.833 30.449 1.00 26.45 298 VAL B C 1
ATOM 4678 O O . VAL B 1 320 ? -3.969 -33.246 30.698 1.00 25.88 298 VAL B O 1
ATOM 4682 N N . ILE B 1 321 ? -5.341 -34.998 31.007 1.00 25.52 299 ILE B N 1
ATOM 4683 C CA . ILE B 1 321 ? -4.479 -35.638 32.018 1.00 26.37 299 ILE B CA 1
ATOM 4684 C C . ILE B 1 321 ? -3.717 -36.748 31.307 1.00 26.06 299 ILE B C 1
ATOM 4685 O O . ILE B 1 321 ? -4.320 -37.620 30.664 1.00 25.70 299 ILE B O 1
ATOM 4690 N N . GLY B 1 322 ? -2.393 -36.650 31.351 1.00 26.29 300 GLY B N 1
ATOM 4691 C CA . GLY B 1 322 ? -1.524 -37.629 30.725 1.00 26.04 300 GLY B CA 1
ATOM 4692 C C . GLY B 1 322 ? -0.984 -38.706 31.633 1.00 26.14 300 GLY B C 1
ATOM 4693 O O . GLY B 1 322 ? -0.748 -39.831 31.185 1.00 26.95 300 GLY B O 1
ATOM 4694 N N . SER B 1 323 ? -0.751 -38.390 32.902 1.00 26.13 301 SER B N 1
ATOM 4695 C CA . SER B 1 323 ? -0.289 -39.412 33.845 1.00 26.16 301 SER B CA 1
ATOM 4696 C C . SER B 1 323 ? -0.770 -39.070 35.251 1.00 25.83 301 SER B C 1
ATOM 4697 O O . SER B 1 323 ? -0.975 -37.895 35.561 1.00 26.29 301 SER B O 1
ATOM 4700 N N . GLN B 1 324 ? -0.970 -40.105 36.064 1.00 25.77 302 GLN B N 1
ATOM 4701 C CA . GLN B 1 324 ? -1.439 -39.974 37.454 1.00 26.94 302 GLN B CA 1
ATOM 4702 C C . GLN B 1 324 ? -0.626 -40.849 38.396 1.00 27.10 302 GLN B C 1
ATOM 4703 O O . GLN B 1 324 ? -0.399 -42.044 38.117 1.00 26.62 302 GLN B O 1
ATOM 4709 N N . TYR B 1 325 ? -0.213 -40.264 39.520 1.00 27.15 303 TYR B N 1
ATOM 4710 C CA . TYR B 1 325 ? 0.620 -40.951 40.505 1.00 27.66 303 TYR B CA 1
ATOM 4711 C C . TYR B 1 325 ? -0.057 -40.822 41.870 1.00 27.60 303 TYR B C 1
ATOM 4712 O O . TYR B 1 325 ? -0.550 -39.727 42.214 1.00 28.79 303 TYR B O 1
ATOM 4721 N N . PRO B 1 326 ? -0.062 -41.917 42.654 1.00 27.53 304 PRO B N 1
ATOM 4722 C CA . PRO B 1 326 ? -0.460 -41.752 44.060 1.00 27.41 304 PRO B CA 1
ATOM 4723 C C . PRO B 1 326 ? 0.574 -40.880 44.770 1.00 27.19 304 PRO B C 1
ATOM 4724 O O . PRO B 1 326 ? 1.718 -40.757 44.299 1.00 26.67 304 PRO B O 1
ATOM 4728 N N . LEU B 1 327 ? 0.177 -40.279 45.881 1.00 27.66 305 LEU B N 1
ATOM 4729 C CA . LEU B 1 327 ? 1.076 -39.438 46.669 1.00 28.54 305 LEU B CA 1
ATOM 4730 C C . LEU B 1 327 ? 2.352 -40.175 47.079 1.00 28.06 305 LEU B C 1
ATOM 4731 O O . LEU B 1 327 ? 3.423 -39.576 47.092 1.00 28.11 305 LEU B O 1
ATOM 4736 N N . GLU B 1 328 ? 2.240 -41.470 47.388 1.00 27.19 306 GLU B N 1
ATOM 4737 C CA . GLU B 1 328 ? 3.394 -42.311 47.784 1.00 27.56 306 GLU B CA 1
ATOM 4738 C C . GLU B 1 328 ? 4.494 -42.361 46.726 1.00 26.51 306 GLU B C 1
ATOM 4739 O O . GLU B 1 328 ? 5.664 -42.595 47.065 1.00 27.02 306 GLU B O 1
ATOM 4745 N N . LYS B 1 329 ? 4.114 -42.145 45.467 1.00 25.42 307 LYS B N 1
ATOM 4746 C CA . LYS B 1 329 ? 5.019 -42.239 44.306 1.00 24.67 307 LYS B CA 1
ATOM 4747 C C . LYS B 1 329 ? 5.478 -40.857 43.821 1.00 23.42 307 LYS B C 1
ATOM 4748 O O . LYS B 1 329 ? 5.796 -40.669 42.645 1.00 22.32 307 LYS B O 1
ATOM 4754 N N . VAL B 1 330 ? 5.468 -39.896 44.733 1.00 22.90 308 VAL B N 1
ATOM 4755 C CA . VAL B 1 330 ? 5.870 -38.510 44.407 1.00 23.35 308 VAL B CA 1
ATOM 4756 C C . VAL B 1 330 ? 7.309 -38.371 43.862 1.00 23.26 308 VAL B C 1
ATOM 4757 O O . VAL B 1 330 ? 7.541 -37.545 42.961 1.00 24.09 308 VAL B O 1
ATOM 4761 N N . ALA B 1 331 ? 8.250 -39.164 44.394 1.00 22.74 309 ALA B N 1
ATOM 4762 C CA . ALA B 1 331 ? 9.639 -39.134 43.907 1.00 23.08 309 ALA B CA 1
ATOM 4763 C C . ALA B 1 331 ? 9.685 -39.599 42.451 1.00 22.76 309 ALA B C 1
ATOM 4764 O O . ALA B 1 331 ? 10.313 -38.991 41.657 1.00 22.01 309 ALA B O 1
ATOM 4766 N N . GLU B 1 332 ? 8.980 -40.675 42.125 1.00 23.80 310 GLU B N 1
ATOM 4767 C CA . GLU B 1 332 ? 8.796 -41.105 40.734 1.00 25.19 310 GLU B CA 1
ATOM 4768 C C . GLU B 1 332 ? 8.200 -40.032 39.784 1.00 24.85 310 GLU B C 1
ATOM 4769 O O . GLU B 1 332 ? 8.671 -39.835 38.651 1.00 24.02 310 GLU B O 1
ATOM 4775 N N . ALA B 1 333 ? 7.148 -39.369 40.247 1.00 24.49 311 ALA B N 1
ATOM 4776 C CA . ALA B 1 333 ? 6.482 -38.305 39.500 1.00 24.02 311 ALA B CA 1
ATOM 4777 C C . ALA B 1 333 ? 7.508 -37.211 39.155 1.00 24.27 311 ALA B C 1
ATOM 4778 O O . ALA B 1 333 ? 7.634 -36.822 37.985 1.00 22.98 311 ALA B O 1
ATOM 4780 N N . HIS B 1 334 ? 8.254 -36.748 40.174 1.00 23.19 312 HIS B N 1
ATOM 4781 C CA . HIS B 1 334 ? 9.299 -35.756 39.956 1.00 24.39 312 HIS B CA 1
ATOM 4782 C C . HIS B 1 334 ? 10.359 -36.242 38.976 1.00 23.95 312 HIS B C 1
ATOM 4783 O O . HIS B 1 334 ? 10.765 -35.506 38.076 1.00 26.01 312 HIS B O 1
ATOM 4790 N N . GLU B 1 335 ? 10.797 -37.483 39.128 1.00 25.71 313 GLU B N 1
ATOM 4791 C CA . GLU B 1 335 ? 11.830 -38.004 38.241 1.00 25.20 313 GLU B CA 1
ATOM 4792 C C . GLU B 1 335 ? 11.320 -38.008 36.769 1.00 24.85 313 GLU B C 1
ATOM 4793 O O . GLU B 1 335 ? 12.008 -37.566 35.841 1.00 23.47 313 GLU B O 1
ATOM 4799 N N . ASN B 1 336 ? 10.107 -38.523 36.594 1.00 24.76 314 ASN B N 1
ATOM 4800 C CA . ASN B 1 336 ? 9.516 -38.782 35.280 1.00 25.31 314 ASN B CA 1
ATOM 4801 C C . ASN B 1 336 ? 9.094 -37.532 34.527 1.00 24.84 314 ASN B C 1
ATOM 4802 O O . ASN B 1 336 ? 9.158 -37.485 33.304 1.00 24.44 314 ASN B O 1
ATOM 4807 N N . ILE B 1 337 ? 8.658 -36.514 35.256 1.00 25.27 315 ILE B N 1
ATOM 4808 C CA . ILE B 1 337 ? 8.355 -35.221 34.612 1.00 25.78 315 ILE B CA 1
ATOM 4809 C C . ILE B 1 337 ? 9.626 -34.586 33.961 1.00 26.43 315 ILE B C 1
ATOM 4810 O O . ILE B 1 337 ? 9.532 -33.916 32.918 1.00 27.78 315 ILE B O 1
ATOM 4815 N N . ILE B 1 338 ? 10.800 -34.843 34.542 1.00 26.68 316 ILE B N 1
ATOM 4816 C CA . ILE B 1 338 ? 12.059 -34.320 33.983 1.00 27.64 316 ILE B CA 1
ATOM 4817 C C . ILE B 1 338 ? 12.737 -35.303 33.018 1.00 27.34 316 ILE B C 1
ATOM 4818 O O . ILE B 1 338 ? 13.297 -34.876 32.000 1.00 28.06 316 ILE B O 1
ATOM 4823 N N . HIS B 1 339 ? 12.677 -36.602 33.318 1.00 27.96 317 HIS B N 1
ATOM 4824 C CA . HIS B 1 339 ? 13.461 -37.606 32.604 1.00 28.13 317 HIS B CA 1
ATOM 4825 C C . HIS B 1 339 ? 12.647 -38.730 31.956 1.00 28.48 317 HIS B C 1
ATOM 4826 O O . HIS B 1 339 ? 13.243 -39.700 31.491 1.00 27.78 317 HIS B O 1
ATOM 4833 N N . GLY B 1 340 ? 11.318 -38.615 31.925 1.00 27.97 318 GLY B N 1
ATOM 4834 C CA . GLY B 1 340 ? 10.436 -39.740 31.580 1.00 28.77 318 GLY B CA 1
ATOM 4835 C C . GLY B 1 340 ? 10.282 -39.872 30.074 1.00 29.67 318 GLY B C 1
ATOM 4836 O O . GLY B 1 340 ? 11.015 -39.223 29.314 1.00 28.85 318 GLY B O 1
ATOM 4837 N N . SER B 1 341 ? 9.309 -40.670 29.640 1.00 30.27 319 SER B N 1
ATOM 4838 C CA . SER B 1 341 ? 9.262 -41.108 28.219 1.00 31.65 319 SER B CA 1
ATOM 4839 C C . SER B 1 341 ? 8.587 -40.130 27.229 1.00 31.19 319 SER B C 1
ATOM 4840 O O . SER B 1 341 ? 8.748 -40.262 25.991 1.00 32.16 319 SER B O 1
ATOM 4843 N N . GLY B 1 342 ? 7.816 -39.171 27.733 1.00 29.63 320 GLY B N 1
ATOM 4844 C CA . GLY B 1 342 ? 7.096 -38.307 26.813 1.00 29.51 320 GLY B CA 1
ATOM 4845 C C . GLY B 1 342 ? 5.743 -37.936 27.393 1.00 28.79 320 GLY B C 1
ATOM 4846 O O . GLY B 1 342 ? 5.006 -38.793 27.867 1.00 28.15 320 GLY B O 1
ATOM 4847 N N . ALA B 1 343 ? 5.425 -36.652 27.345 1.00 27.94 321 ALA B N 1
ATOM 4848 C CA . ALA B 1 343 ? 4.177 -36.168 27.955 1.00 27.19 321 ALA B CA 1
ATOM 4849 C C . ALA B 1 343 ? 3.006 -36.413 27.002 1.00 27.07 321 ALA B C 1
ATOM 4850 O O . ALA B 1 343 ? 3.153 -36.383 25.770 1.00 26.65 321 ALA B O 1
ATOM 4852 N N . THR B 1 344 ? 1.846 -36.660 27.596 1.00 27.18 322 THR B N 1
ATOM 4853 C CA . THR B 1 344 ? 0.587 -36.827 26.871 1.00 27.25 322 THR B CA 1
ATOM 4854 C C . THR B 1 344 ? -0.467 -35.996 27.629 1.00 27.09 322 THR B C 1
ATOM 4855 O O . THR B 1 344 ? -1.672 -36.376 27.733 1.00 27.16 322 THR B O 1
ATOM 4859 N N . GLY B 1 345 ? -0.007 -34.860 28.168 1.00 26.17 323 GLY B N 1
ATOM 4860 C CA . GLY B 1 345 ? -0.888 -33.973 28.895 1.00 25.86 323 GLY B CA 1
ATOM 4861 C C . GLY B 1 345 ? -0.307 -33.700 30.265 1.00 26.57 323 GLY B C 1
ATOM 4862 O O . GLY B 1 345 ? 0.911 -33.898 30.498 1.00 27.27 323 GLY B O 1
ATOM 4863 N N . LYS B 1 346 ? -1.173 -33.280 31.177 1.00 25.84 324 LYS B N 1
ATOM 4864 C CA . LYS B 1 346 ? -0.746 -32.890 32.524 1.00 25.04 324 LYS B CA 1
ATOM 4865 C C . LYS B 1 346 ? -0.399 -34.122 33.368 1.00 25.34 324 LYS B C 1
ATOM 4866 O O . LYS B 1 346 ? -1.065 -35.159 33.285 1.00 24.56 324 LYS B O 1
ATOM 4872 N N . MET B 1 347 ? 0.620 -33.993 34.211 1.00 24.86 325 MET B N 1
ATOM 4873 C CA . MET B 1 347 ? 0.884 -35.021 35.216 1.00 25.12 325 MET B CA 1
ATOM 4874 C C . MET B 1 347 ? 0.275 -34.524 36.544 1.00 24.45 325 MET B C 1
ATOM 4875 O O . MET B 1 347 ? 0.456 -33.338 36.930 1.00 24.22 325 MET B O 1
ATOM 4880 N N . ILE B 1 348 ? -0.462 -35.419 37.194 1.00 22.87 326 ILE B N 1
ATOM 4881 C CA . ILE B 1 348 ? -1.099 -35.137 38.498 1.00 24.34 326 ILE B CA 1
ATOM 4882 C C . ILE B 1 348 ? -0.796 -36.147 39.578 1.00 24.85 326 ILE B C 1
ATOM 4883 O O . ILE B 1 348 ? -0.464 -37.326 39.294 1.00 25.40 326 ILE B O 1
ATOM 4888 N N . LEU B 1 349 ? -0.868 -35.669 40.828 1.00 25.94 327 LEU B N 1
ATOM 4889 C CA . LEU B 1 349 ? -0.894 -36.569 41.973 1.00 26.83 327 LEU B CA 1
ATOM 4890 C C . LEU B 1 349 ? -2.366 -36.768 42.400 1.00 27.26 327 LEU B C 1
ATOM 4891 O O . LEU B 1 349 ? -3.159 -35.824 42.418 1.00 26.81 327 LEU B O 1
ATOM 4896 N N . LEU B 1 350 ? -2.726 -38.006 42.689 1.00 28.55 328 LEU B N 1
ATOM 4897 C CA . LEU B 1 350 ? -4.061 -38.323 43.217 1.00 30.49 328 LEU B CA 1
ATOM 4898 C C . LEU B 1 350 ? -4.022 -38.560 44.743 1.00 31.62 328 LEU B C 1
ATOM 4899 O O . LEU B 1 350 ? -3.141 -39.263 45.257 1.00 32.09 328 LEU B O 1
ATOM 4904 N N . LEU B 1 351 ? -4.983 -37.985 45.459 1.00 32.77 329 LEU B N 1
ATOM 4905 C CA . LEU B 1 351 ? -5.007 -38.105 46.920 1.00 33.72 329 LEU B CA 1
ATOM 4906 C C . LEU B 1 351 ? -5.880 -39.260 47.399 1.00 34.62 329 LEU B C 1
ATOM 4907 O O . LEU B 1 351 ? -5.691 -39.778 48.515 1.00 35.59 329 LEU B O 1
#

Nearest PDB structures (foldseek):
  1yb5-assembly1_A  TM=1.003E+00  e=2.791E-75  Homo sapiens
  2oby-assembly1_A  TM=8.928E-01  e=2.702E-31  Homo sapiens
  3jyl-assembly1_A  TM=8.848E-01  e=1.278E-30  Pseudomonas syringae pv. tomato
  1qor-assembly1_B  TM=8.987E-01  e=3.450E-29  Escherichia coli
  1zsy-assembly1_A  TM=8.610E-01  e=2.218E-26  Homo sapiens

Foldseek 3Di:
DWWWAFKAQDAAALVRTDIDTGDDQDDAADQKFKFQFFWAFDDLVQRVQSNCNDPDHDDPIAGAGAWTWGFTCGGHPHNVVDDGGFTKIFQGFDRYRRIRMTMHGSLRIDGDDPPADRLLSNLPHCQQLQLCCQQCPFLVDAAAFEEEAEQQQERNNLSNQLVNQVSNYAYEYEWADPLSQVLSVVLHHPYYFHPVDDCSLVVLCVVVDPQFGQEYEDAACQVCVQSNLVRAGQQHEYECSHYDDHHDHDCVSCVVSVYYYHYDDSVVDDSVSSVVSSVVVVVCVVVPSSHFDEFEEAESVCSSVLNCCVVPNDIHNGIYMYGD/DWWWAFKAQDAAALVSTDIDGGHDQDDEADQKWKFQFFWAFDDLVQRCQSNCNDPDPDDPIATAGAWTWGFTCGGHPHNVVHDGGFTKIFLGFDRYRLIRMTMHGSLRIGGDPPPADRLLSNLPRCQLLQLCCLACPFLVDAAAFEEEEEQLQERNNLSNQLVCQVRHYAYEYEWADPLSQVLSVVRHHPYYFHPVDPCRLVVLCVVVDPQFHQEYADAACQPCVQSNLVRHGQQHEYECAHYDDHHDHDPVSCPVSVYYYTYDDSVPDDSVSVVVSSVVVVVCVVVPSSHFDEFEEAESVCSSVLNCCVVPNDIHNGTYMYGD

Sequence (648 aa):
KLMRAVRVFEFGGPEVLKLRSDIAVPIPKDHQVLIKVHACGVNPVETYIRSGTYSRKPLLPYTPGSDVAGVIEAVGDNASAFKKGDRVFTSSTISGGYAEYALAADHTVYKLPEKLDFKQGAAIGIPYFTAYRALIHSACVKAGESVLVHGASGGVGLAACQIARAYGLKILGTAGTEEGQKIVLQNGAHEVFNHREVNYIDKIKKYVGEKGIDIIIEMLANVNLSKDLSLLSHGGRVIVVGSRGTIEINPRDTMAKESSIIGVTLFSSTKEEFQQYAAALQAGMEIGWLKPVIGSQYPLEKVAEAHENIIHGSGATGKMILLLKLMRAVRVFEFGGPEVLKLRSDIAVPIPKDHQVLIKVHACGVNPVETYIRSGTYSRKPLLPYTPGSDVAGVIEAVGDNASAFKKGDRVFTSSTISGGYAEYALAADHTVYKLPEKLDFKQGAAIGIPYFTAYRALIHSACVKAGESVLVHGASGGVGLAACQIARAYGLKILGTAGTEEGQKIVLQNGAHEVFNHREVNYIDKIKKYVGEKGIDIIIEMLANVNLSKDLSLLSHGGRVIVVGSRGTIEINPRDTMAKESSIIGVTLFSSTKEEFQQYAAALQAGMEIGWLKPVIGSQYPLEKVAEAHENIIHGSGATGKMILLL

Radius of gyration: 29.56 Å; Cα contacts (8 Å, |Δi|>4): 1708; chains: 2; bounding box: 62×69×80 Å

Secondary structure (DSSP, 8-state):
-EEEEEEESS-SSGGGEEEEEEEEPP---TTEEEEEEEEEE--HHHHHHHHT-SS--PPSSB---S-EEEEEEEE-TT-TT--TT-EEEES--SS-SSBSEEEEEGGGEEEPPTTS-HHHHTTTHHHHHHHHIIIIIIS---TT-EEEEET-SSHHHHHHHHHHHHTT-EEEEEESSHHHHHHHHHTT-SEEEETTSTTHHHHHHHHH-TT-EEEEEES-HHHHHHHHHHHEEEEEEEEE----S-EEE-THHHHTTT-EEEE--GGG--HHHHHHHHHHHHHHHHHT-----EEEEEEGGGHHHHHHHHHHSS--SSEEEEE-/-EEEEEEESS-SSGGGEEEEEEEEPP---TTEEEEEEEEEE--HHHHHHHHT-SS--PPSSB---S-EEEEEEEE-TT-TT--TT-EEEES--SS-SSBSEEEEEGGGEEE--TTS-HHHHTTTHHHHHHHHIIIIIIS---TT-EEEEES-SSHHHHHHHHHHHHTT-EEEEEESSHHHHHHHHHTT-SEEEETTSTTHHHHHHHHH-TT-EEEEEES-HHHHHHHHHHHEEEEEEEEE----S-EEE-GGGGTTTT-EEEE--GGG--HHHHHHHHHHHHHHHHHT-----EEEEEEGGGHHHHHHHHHHSS--SSEEEEE-

GO terms:
  GO:0070402 NADPH binding (F, IDA)
  GO:0005829 cytosol (C, IDA)
  GO:0042178 xenobiotic catabolic process (P, IDA)
  GO:0003730 mRNA 3'-UTR binding (F, IDA)
  GO:0003960 quinone reductase (NADPH) activity (F, IDA)
  GO:0051289 protein homotetramerization (P, IPI)
  GO:0007601 visual perception (P, TAS)
  GO:0005739 mitochondrion (C, HTP)
  GO:0042802 identical protein binding (F, IPI)
  GO:0005515 protein binding (F, IPI)
  GO:0070062 extracellular exosome (C, HDA)

Organism: Homo sapiens (NCBI:txid9606)

Solvent-accessible surface area: 26204 Å² total; per-residue (Å²): 189,100,8,52,0,0,52,0,91,113,41,23,21,29,114,8,10,82,50,101,85,96,30,68,40,30,126,14,135,79,92,48,0,9,0,87,7,75,0,0,0,1,4,45,40,8,5,52,25,19,38,10,122,61,110,100,129,44,163,74,64,27,12,6,13,24,0,0,0,0,34,0,53,36,60,6,143,75,3,111,70,17,137,140,44,18,46,0,2,0,1,31,26,92,34,4,0,0,1,48,45,0,18,0,22,25,103,17,8,22,93,7,33,147,126,7,73,36,79,36,0,0,2,0,0,20,1,4,1,11,0,18,8,0,1,32,80,14,3,84,17,151,77,57,32,18,0,0,0,2,18,0,9,20,20,29,1,5,0,0,0,7,1,0,141,44,72,51,4,78,1,1,0,0,0,9,36,111,101,0,32,96,31,0,76,141,21,20,9,100,60,16,18,28,70,143,72,139,96,18,12,68,115,0,81,113,92,26,40,185,98,11,0,35,0,0,0,0,38,61,0,25,87,14,0,33,108,0,0,47,3,1,13,108,40,1,30,0,0,0,20,16,2,112,27,71,32,103,1,47,0,73,52,0,12,66,59,21,0,18,0,28,1,3,32,9,122,36,15,68,122,123,40,31,127,91,2,17,65,24,1,60,47,0,1,126,119,30,39,0,54,7,29,42,27,38,84,29,58,0,97,100,0,37,86,0,1,72,56,46,56,128,37,97,43,46,43,6,8,17,0,0,48,58,145,117,10,55,0,0,48,0,92,116,49,23,24,27,119,11,12,79,59,88,85,89,31,69,28,28,125,14,130,82,94,50,0,7,0,84,6,76,0,0,0,0,4,47,36,8,5,49,31,18,36,19,121,56,106,49,93,45,167,77,64,26,12,5,13,23,0,0,0,0,34,0,48,38,58,5,143,72,1,108,68,17,140,137,44,28,48,0,2,0,11,45,26,93,32,4,0,0,0,48,43,0,18,0,23,26,99,16,7,25,86,8,30,151,123,6,75,37,79,25,0,0,2,0,0,38,1,4,1,11,0,12,7,0,1,38,78,15,3,82,24,150,83,61,32,6,0,0,0,2,18,0,10,18,21,31,2,4,0,0,0,9,0,1,120,44,82,43,4,83,0,0,0,0,0,10,37,133,108,0,24,87,24,0,87,121,20,9,5,71,66,24,17,21,68,144,66,152,65,20,15,93,94,0,81,181,85,12,39,183,117,7,0,35,0,0,0,0,34,61,0,26,91,13,0,36,107,0,1,50,2,3,13,116,41,1,32,0,0,0,19,16,2,109,27,72,23,108,2,46,0,80,57,0,11,74,57,26,0,18,1,31,1,2,25,20,199,31,14,63,122,118,38,49,123,89,1,15,66,17,1,55,41,0,1,119,129,32,62,1,134,6,35,42,29,38,81,28,59,0,96,102,3,37,81,0,1,76,48,45,56,127,38,99,37,46,22,7,9,18,0,0,55,62

InterPro domains:
  IPR002364 Quinone oxidoreductase/zeta-crystallin, conserved site [PS01162] (149-170)
  IPR011032 GroES-like superfamily [SSF50129] (7-158)
  IPR013149 Alcohol dehydrogenase-like, C-terminal [PF00107] (160-286)
  IPR013154 Alcohol dehydrogenase-like, N-terminal [PF08240] (35-119)
  IPR020843 Enoylreductase domain [SM00829] (17-327)
  IPR036291 NAD(P)-binding domain superfamily [SSF51735] (121-289)
  IPR051603 Zinc-Containing ADH Family: Quinone Oxidoreductase/CCCR [PTHR44154] (3-328)

B-factor: mean 28.08, std 5.55, range [3.5, 57.46]

CATH classification: 3.90.180.10 (+1 more: 3.40.50.720)